Protein AF-A0A9P6BYN1-F1 (afdb_monomer)

Solvent-accessible surface area (backbone atoms only — not comparable to full-atom values): 27966 Å² total; per-residue (Å²): 140,81,70,65,69,70,54,56,68,76,68,52,56,68,68,61,50,52,56,56,48,48,75,45,57,69,65,55,43,55,52,52,26,70,73,40,72,68,42,27,32,69,76,75,40,66,88,85,63,90,46,88,46,77,67,39,49,49,55,48,52,52,52,49,49,51,32,40,49,44,46,68,68,40,79,55,62,64,61,86,62,10,19,36,76,86,47,42,52,72,54,74,80,66,77,85,70,87,82,69,100,66,88,86,68,79,75,61,36,59,60,54,47,50,54,51,46,50,32,53,52,27,53,76,37,60,83,71,40,70,31,64,67,54,48,40,54,34,46,54,49,54,42,55,41,59,50,40,32,46,56,40,72,84,85,73,65,97,76,78,63,69,42,37,28,46,58,43,50,61,68,63,44,68,61,40,82,61,60,53,44,75,29,39,64,65,68,88,67,86,67,83,84,74,75,96,81,72,83,82,58,51,29,26,56,31,54,91,73,49,54,70,68,49,49,33,47,51,22,42,48,39,37,36,61,38,74,56,79,72,53,74,36,73,64,47,47,39,52,22,45,50,60,64,60,38,60,88,70,47,38,82,51,18,65,60,43,57,29,34,84,70,52,38,39,79,26,28,53,50,44,31,29,48,52,49,51,54,48,46,72,74,43,42,70,61,52,53,56,50,77,69,77,48,97,79,66,74,87,68,83,61,87,48,94,68,11,43,83,69,64,63,36,72,61,81,77,74,92,56,98,82,66,94,64,75,85,57,62,78,70,66,66,83,81,75,91,79,80,83,89,90,74,79,62,82,75,59,62,76,82,62,68,55,44,83,35,55,39,40,36,47,46,63,51,69,67,58,49,51,55,42,65,46,52,58,76,93,72,69,48,61,59,61,63,60,69,71,41,92,79,60,60,72,50,73,50,77,44,50,28,46,28,41,71,76,47,75,41,87,31,91,93,40,82,58,52,46,32,33,28,35,40,28,43,36,47,83,96,48,86,45,48,33,44,35,39,37,35,68,30,84,77,74,42,86,40,79,48,71,52,41,63,82,60,59,73,89,43,102,72,66,70,66,54,69,54,80,111

Foldseek 3Di:
DPPPVVVVLVPDDLVVNLVVLLPDQLLVLVVQLVPDVVSVCSQVNDPPDPDPDPVNVVVVVVNQVSLQSSVVPDLAADLQQWDFLLLARSQPPPDPPPDDPDPSGNDPSVVLSVLVSLLLVCLVPVLSQQELVNLLSSLVSLCCRLRTFHFADDDPDPDDRFGSSLVVSLVSNQCVLVVPQCFAFNDPDPPPDDDPDDPGHTSYDHNVPHDQSSVLSSLQQDLQQADHPVLLDPVVLLVLCLLLLQLVPQDVQCPGDQADGNVQHGNSNNVSSQSSNQVCVVCVVVSCVVVVDDPPDDDDRDDDPRYSRNSRHHDDPDPDDPDPDDSRDPPFFDPPPDDDDDDDTVCLPSVVQAAKWKWKWKDWDPVLSVQQNPDDPPPRDGDSCSSVDPPTDMDIDIWIWGKDFDDWADDPLDGSFTKTWIKIATDPPDGKIKTWIWGARNVGDIDTDIDIPVQPPPDPSSSIDIDID

pLDDT: mean 79.31, std 18.62, range [25.08, 98.25]

Structure (mmCIF, N/CA/C/O backbone):
data_AF-A0A9P6BYN1-F1
#
_entry.id   AF-A0A9P6BYN1-F1
#
loop_
_atom_site.group_PDB
_atom_site.id
_atom_site.type_symbol
_atom_site.label_atom_id
_atom_site.label_alt_id
_atom_site.label_comp_id
_atom_site.label_asym_id
_atom_site.label_entity_id
_atom_site.label_seq_id
_atom_site.pdbx_PDB_ins_code
_atom_site.Cartn_x
_atom_site.Cartn_y
_atom_site.Cartn_z
_atom_site.occupancy
_atom_site.B_iso_or_equiv
_atom_site.auth_seq_id
_atom_site.auth_comp_id
_atom_site.auth_asym_id
_atom_site.auth_atom_id
_atom_site.pdbx_PDB_model_num
ATOM 1 N N . MET A 1 1 ? 37.991 -25.776 -23.933 1.00 40.19 1 MET A N 1
ATOM 2 C CA . MET A 1 1 ? 36.847 -25.645 -24.869 1.00 40.19 1 MET A CA 1
ATOM 3 C C .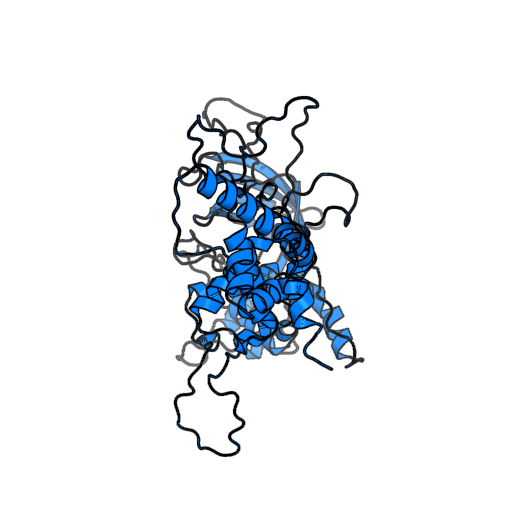 MET A 1 1 ? 35.819 -24.587 -24.420 1.00 40.19 1 MET A C 1
ATOM 5 O O . MET A 1 1 ? 34.666 -24.686 -24.797 1.00 40.19 1 MET A O 1
ATOM 9 N N . GLY A 1 2 ? 36.210 -23.537 -23.678 1.00 43.00 2 GLY A N 1
ATOM 10 C CA . GLY A 1 2 ? 35.278 -22.494 -23.200 1.00 43.00 2 GLY A CA 1
ATOM 11 C C . GLY A 1 2 ? 35.333 -21.161 -23.958 1.00 43.00 2 GLY A C 1
ATOM 12 O O . GLY A 1 2 ? 34.661 -20.220 -23.566 1.00 43.00 2 GLY A O 1
ATOM 13 N N . SER A 1 3 ? 36.140 -21.053 -25.021 1.00 44.41 3 SER A N 1
ATOM 14 C CA . SER A 1 3 ? 36.451 -19.753 -25.641 1.00 44.41 3 SER A CA 1
ATOM 15 C C . SER A 1 3 ? 35.763 -19.496 -26.989 1.00 44.41 3 SER A C 1
ATOM 17 O O . SER A 1 3 ? 35.821 -18.376 -27.480 1.00 44.41 3 SER A O 1
ATOM 19 N N . ILE A 1 4 ? 35.105 -20.499 -27.586 1.00 45.22 4 ILE A N 1
ATOM 20 C CA . ILE A 1 4 ? 34.446 -20.369 -28.902 1.00 45.22 4 ILE A CA 1
ATOM 21 C C . ILE A 1 4 ? 33.002 -19.843 -28.768 1.00 45.22 4 ILE A C 1
ATOM 23 O O . ILE A 1 4 ? 32.540 -19.114 -29.640 1.00 45.22 4 ILE A O 1
ATOM 27 N N . ALA A 1 5 ? 32.308 -20.113 -27.654 1.00 51.03 5 ALA A N 1
ATOM 28 C CA . ALA A 1 5 ? 30.920 -19.670 -27.463 1.00 51.03 5 ALA A CA 1
ATOM 29 C C . ALA A 1 5 ? 30.783 -18.147 -27.246 1.00 51.03 5 ALA A C 1
ATOM 31 O O . ALA A 1 5 ? 29.832 -17.541 -27.730 1.00 51.03 5 ALA A O 1
ATOM 32 N N . VAL A 1 6 ? 31.760 -17.504 -26.591 1.00 50.88 6 VAL A N 1
ATOM 33 C CA . VAL A 1 6 ? 31.733 -16.052 -26.302 1.00 50.88 6 VAL A CA 1
ATOM 34 C C . VAL A 1 6 ? 31.925 -15.202 -27.569 1.00 50.88 6 VAL A C 1
ATOM 36 O O . VAL A 1 6 ? 31.452 -14.069 -27.636 1.00 50.88 6 VAL A O 1
ATOM 39 N N . ILE A 1 7 ? 32.561 -15.756 -28.608 1.00 55.16 7 ILE A N 1
ATOM 40 C CA . ILE A 1 7 ? 32.773 -15.064 -29.889 1.00 55.16 7 ILE A CA 1
ATOM 41 C C . ILE A 1 7 ? 31.479 -15.049 -30.724 1.00 55.16 7 ILE A C 1
ATOM 43 O O . ILE A 1 7 ? 31.227 -14.078 -31.427 1.00 55.16 7 ILE A O 1
ATOM 47 N N . GLY A 1 8 ? 30.617 -16.067 -30.600 1.00 68.31 8 GLY A N 1
ATOM 48 C CA . GLY A 1 8 ? 29.416 -16.209 -31.432 1.00 68.31 8 GLY A CA 1
ATOM 49 C C . GLY A 1 8 ? 28.374 -15.103 -31.230 1.00 68.31 8 GLY A C 1
ATOM 50 O O . GLY A 1 8 ? 27.922 -14.507 -32.203 1.00 68.31 8 GLY A O 1
ATOM 51 N N . MET A 1 9 ? 28.033 -14.780 -29.977 1.00 75.56 9 MET A N 1
ATOM 52 C CA . MET A 1 9 ? 26.987 -13.787 -29.681 1.00 75.56 9 MET A CA 1
ATOM 53 C C . MET A 1 9 ? 27.416 -12.359 -30.043 1.00 75.56 9 MET A C 1
ATOM 55 O O . MET A 1 9 ? 26.625 -11.586 -30.570 1.00 75.56 9 MET A O 1
ATOM 59 N N . MET A 1 10 ? 28.692 -12.018 -29.836 1.00 79.31 10 MET A N 1
ATOM 60 C CA . MET A 1 10 ? 29.235 -10.695 -30.174 1.00 79.31 10 MET A CA 1
ATOM 61 C C . MET A 1 10 ? 29.383 -10.479 -31.690 1.00 79.31 10 MET A C 1
ATOM 63 O O . MET A 1 10 ? 29.648 -9.362 -32.127 1.00 79.31 10 MET A O 1
ATOM 67 N N . CYS A 1 11 ? 29.234 -11.517 -32.513 1.00 86.62 11 CYS A N 1
ATOM 68 C CA . CYS A 1 11 ? 29.254 -11.401 -33.971 1.00 86.62 11 CYS A CA 1
ATOM 69 C C . CYS A 1 11 ? 27.861 -11.202 -34.583 1.00 86.62 11 CYS A C 1
ATOM 71 O O . CYS A 1 11 ? 27.773 -10.970 -35.787 1.00 86.62 11 CYS A O 1
ATOM 73 N N . LEU A 1 12 ? 26.790 -11.272 -33.785 1.00 89.62 12 LEU A N 1
ATOM 74 C CA . LEU A 1 12 ? 25.437 -11.032 -34.273 1.00 89.62 12 LEU A CA 1
ATOM 75 C C . LEU A 1 12 ? 25.226 -9.541 -34.620 1.00 89.62 12 LEU A C 1
ATOM 77 O O . LEU A 1 12 ? 25.798 -8.666 -33.952 1.00 89.62 12 LEU A O 1
ATOM 81 N N . PRO A 1 13 ? 24.409 -9.243 -35.650 1.00 90.19 13 PRO A N 1
ATOM 82 C CA . PRO A 1 13 ? 23.810 -7.926 -35.859 1.00 90.19 13 PRO A CA 1
ATOM 83 C C . PRO A 1 13 ? 23.117 -7.411 -34.593 1.00 90.19 13 PRO A C 1
ATOM 85 O O . PRO A 1 13 ? 22.659 -8.203 -33.764 1.00 90.19 13 PRO A O 1
ATOM 88 N N . GLN A 1 14 ? 23.063 -6.088 -34.431 1.00 87.06 14 GLN A N 1
ATOM 89 C CA . GLN A 1 14 ? 22.497 -5.457 -33.236 1.00 87.06 14 GLN A CA 1
ATOM 90 C C . GLN A 1 14 ? 21.031 -5.839 -33.032 1.00 87.06 14 GLN A C 1
ATOM 92 O O . GLN A 1 14 ? 20.644 -6.194 -31.924 1.00 87.06 14 GLN A O 1
ATOM 97 N N . GLU A 1 15 ? 20.275 -5.877 -34.118 1.00 87.25 15 GLU A N 1
ATOM 98 C CA . GLU A 1 15 ? 18.848 -6.170 -34.156 1.00 87.25 15 GLU A CA 1
ATOM 99 C C . GLU A 1 15 ? 18.559 -7.575 -33.606 1.00 87.25 15 GLU A C 1
ATOM 101 O O . GLU A 1 15 ? 17.652 -7.758 -32.801 1.00 87.25 15 GLU A O 1
ATOM 106 N N . LEU A 1 16 ? 19.390 -8.566 -33.961 1.00 89.81 16 LEU A N 1
ATOM 107 C CA . LEU A 1 16 ? 19.252 -9.931 -33.443 1.00 89.81 16 LEU A CA 1
ATOM 108 C C . LEU A 1 16 ? 19.628 -10.029 -31.961 1.00 89.81 16 LEU A C 1
ATOM 110 O O . LEU A 1 16 ? 19.056 -10.838 -31.237 1.00 89.81 16 LEU A O 1
ATOM 114 N N . MET A 1 17 ? 20.590 -9.229 -31.490 1.00 89.75 17 MET A N 1
ATOM 115 C CA . MET A 1 17 ? 20.903 -9.185 -30.059 1.00 89.75 17 MET A CA 1
ATOM 116 C C . MET A 1 17 ? 19.764 -8.545 -29.268 1.00 89.75 17 MET A C 1
ATOM 118 O O . MET A 1 17 ? 19.413 -9.063 -28.214 1.00 89.75 17 MET A O 1
ATOM 122 N N . GLU A 1 18 ? 19.176 -7.458 -29.768 1.00 89.38 18 GLU A N 1
ATOM 123 C CA . GLU A 1 18 ? 18.008 -6.821 -29.155 1.00 89.38 18 GLU A CA 1
ATOM 124 C C . GLU A 1 18 ? 16.819 -7.785 -29.103 1.00 89.38 18 GLU A C 1
ATOM 126 O O . GLU A 1 18 ? 16.218 -7.940 -28.043 1.00 89.38 18 GLU A O 1
ATOM 131 N N . GLU A 1 19 ? 16.543 -8.510 -30.192 1.00 90.31 19 GLU A N 1
ATOM 132 C CA . GLU A 1 19 ? 15.493 -9.534 -30.241 1.00 90.31 19 GLU A CA 1
ATOM 133 C C . GLU A 1 19 ? 15.709 -10.651 -29.215 1.00 90.31 19 GLU A C 1
ATOM 135 O O . GLU A 1 19 ? 14.787 -11.001 -28.482 1.00 90.31 19 GLU A O 1
ATOM 140 N N . ILE A 1 20 ? 16.940 -11.154 -29.083 1.00 92.25 20 ILE A N 1
ATOM 141 C CA . ILE A 1 20 ? 17.280 -12.146 -28.055 1.00 92.25 20 ILE A CA 1
ATOM 142 C C . ILE A 1 20 ? 17.090 -11.564 -26.648 1.00 92.25 20 ILE A C 1
ATOM 144 O O . ILE A 1 20 ? 16.533 -12.232 -25.780 1.00 92.25 20 ILE A O 1
ATOM 148 N N . LEU A 1 21 ? 17.539 -10.329 -26.406 1.00 92.50 21 LEU A N 1
ATOM 149 C CA . LEU A 1 21 ? 17.429 -9.681 -25.097 1.00 92.50 21 LEU A CA 1
ATOM 150 C C . LEU A 1 21 ? 15.974 -9.389 -24.706 1.00 92.50 21 LEU A C 1
ATOM 152 O O . LEU A 1 21 ? 15.666 -9.443 -23.519 1.00 92.50 21 LEU A O 1
ATOM 156 N N . MET A 1 22 ? 15.078 -9.135 -25.665 1.00 91.69 22 MET A N 1
ATOM 157 C CA . MET A 1 22 ? 13.640 -8.964 -25.406 1.00 91.69 22 MET A CA 1
ATOM 158 C C . MET A 1 22 ? 12.958 -10.246 -24.904 1.00 91.69 22 MET A C 1
ATOM 160 O O . MET A 1 22 ? 11.908 -10.166 -24.272 1.00 91.69 22 MET A O 1
ATOM 164 N N . LEU A 1 23 ? 13.548 -11.419 -25.156 1.00 91.81 23 LEU A N 1
ATOM 165 C CA . LEU A 1 23 ? 13.061 -12.707 -24.649 1.00 91.81 23 LEU A CA 1
ATOM 166 C C . LEU A 1 23 ? 13.613 -13.049 -23.256 1.00 91.81 23 LEU A C 1
ATOM 168 O O . LEU A 1 23 ? 13.197 -14.043 -22.658 1.00 91.81 23 LEU A O 1
ATOM 172 N N . CYS A 1 24 ? 14.565 -12.264 -22.750 1.00 93.19 24 CYS A N 1
ATOM 173 C CA . CYS A 1 24 ? 15.195 -12.480 -21.454 1.00 93.19 24 CYS A CA 1
ATOM 174 C C . CYS A 1 24 ? 14.453 -11.745 -20.334 1.00 93.19 24 CYS A C 1
ATOM 176 O O . CYS A 1 24 ? 13.817 -10.711 -20.537 1.00 93.19 24 CYS A O 1
ATOM 178 N N . ASP A 1 25 ? 14.612 -12.243 -19.108 1.00 92.94 25 ASP A N 1
ATOM 179 C CA . ASP A 1 25 ? 14.158 -11.517 -17.932 1.00 92.94 25 ASP A CA 1
ATOM 180 C C . ASP A 1 25 ? 14.967 -10.204 -17.760 1.00 92.94 25 ASP A C 1
ATOM 182 O O . ASP A 1 25 ? 16.192 -10.206 -17.935 1.00 92.94 25 ASP A O 1
ATOM 186 N N . PRO A 1 26 ? 14.337 -9.074 -17.389 1.00 93.88 26 PRO A N 1
ATOM 187 C CA . PRO A 1 26 ? 15.016 -7.787 -17.261 1.00 93.88 26 PRO A CA 1
ATOM 188 C C . PRO A 1 26 ? 16.185 -7.757 -16.256 1.00 93.88 26 PRO A C 1
ATOM 190 O O . PRO A 1 26 ? 17.124 -6.977 -16.437 1.00 93.88 26 PRO A O 1
ATOM 193 N N . VAL A 1 27 ? 16.177 -8.603 -15.216 1.00 91.25 27 VAL A N 1
ATOM 194 C CA . VAL A 1 27 ? 17.329 -8.782 -14.309 1.00 91.25 27 VAL A CA 1
ATOM 195 C C . VAL A 1 27 ? 18.517 -9.368 -15.070 1.00 91.25 27 VAL A C 1
ATOM 197 O O . VAL A 1 27 ? 19.652 -8.922 -14.884 1.00 91.25 27 VAL A O 1
ATOM 200 N N . ASP A 1 28 ? 18.277 -10.336 -15.951 1.00 93.12 28 ASP A N 1
ATOM 201 C CA . ASP A 1 28 ? 19.331 -10.946 -16.758 1.00 93.12 28 ASP A CA 1
ATOM 202 C C . ASP A 1 28 ? 19.811 -10.000 -17.860 1.00 93.12 28 ASP A C 1
ATOM 204 O O . ASP A 1 28 ? 21.019 -9.896 -18.079 1.00 93.12 28 ASP A O 1
ATOM 208 N N . VAL A 1 29 ? 18.916 -9.212 -18.466 1.00 93.25 29 VAL A N 1
ATOM 209 C CA . VAL A 1 29 ? 19.298 -8.118 -19.377 1.00 93.25 29 VAL A CA 1
ATOM 210 C C . VAL A 1 29 ? 20.238 -7.132 -18.674 1.00 93.25 29 VAL A C 1
ATOM 212 O O . VAL A 1 29 ? 21.285 -6.774 -19.220 1.00 93.25 29 VAL A O 1
ATOM 215 N N . ALA A 1 30 ? 19.928 -6.741 -17.432 1.00 89.88 30 ALA A N 1
ATOM 216 C CA . ALA A 1 30 ? 20.792 -5.865 -16.647 1.00 89.88 30 ALA A CA 1
ATOM 217 C C . ALA A 1 30 ? 22.166 -6.501 -16.360 1.00 89.88 30 ALA A C 1
ATOM 219 O O . ALA A 1 30 ? 23.185 -5.817 -16.457 1.00 89.88 30 ALA A O 1
ATOM 220 N N . ARG A 1 31 ? 22.223 -7.807 -16.063 1.00 90.12 31 ARG A N 1
ATOM 221 C CA . ARG A 1 31 ? 23.487 -8.544 -15.865 1.00 90.12 31 ARG A CA 1
ATOM 222 C C . ARG A 1 31 ? 24.316 -8.618 -17.146 1.00 90.12 31 ARG A C 1
ATOM 224 O O . ARG A 1 31 ? 25.514 -8.345 -17.102 1.00 90.12 31 ARG A O 1
ATOM 231 N N . VAL A 1 32 ? 23.693 -8.927 -18.284 1.00 91.50 32 VAL A N 1
ATOM 232 C CA . VAL A 1 32 ? 24.363 -8.998 -19.595 1.00 91.50 32 VAL A CA 1
ATOM 233 C C . VAL A 1 32 ? 24.933 -7.638 -19.994 1.00 91.50 32 VAL A C 1
ATOM 235 O O . VAL A 1 32 ? 26.068 -7.559 -20.472 1.00 91.50 32 VAL A O 1
ATOM 238 N N . ALA A 1 33 ? 24.201 -6.554 -19.731 1.00 90.81 33 ALA A N 1
ATOM 239 C CA . ALA A 1 33 ? 24.677 -5.197 -19.985 1.00 90.81 33 ALA A CA 1
ATOM 240 C C . ALA A 1 33 ? 25.961 -4.858 -19.202 1.00 90.81 33 ALA A C 1
ATOM 242 O O . ALA A 1 33 ? 26.769 -4.057 -19.668 1.00 90.81 33 ALA A O 1
ATOM 243 N N . MET A 1 34 ? 26.196 -5.497 -18.052 1.00 89.88 34 MET A N 1
ATOM 244 C CA . MET A 1 34 ? 27.410 -5.313 -17.249 1.00 89.88 34 MET A CA 1
ATOM 245 C C . MET A 1 34 ? 28.605 -6.152 -17.733 1.00 89.88 34 MET A C 1
ATOM 247 O O . MET A 1 34 ? 29.725 -5.928 -17.276 1.00 89.88 34 MET A O 1
ATOM 251 N N . CYS A 1 35 ? 28.417 -7.096 -18.662 1.00 91.50 35 CYS A N 1
ATOM 252 C CA . CYS A 1 35 ? 29.496 -7.976 -19.119 1.00 91.50 35 CYS A CA 1
ATOM 253 C C . CYS A 1 35 ? 30.529 -7.268 -20.010 1.00 91.50 35 CYS A C 1
ATOM 255 O O . CYS A 1 35 ? 31.714 -7.599 -19.961 1.00 91.50 35 CYS A O 1
ATOM 257 N N . CYS A 1 36 ? 30.109 -6.324 -20.859 1.00 90.19 36 CYS A N 1
ATOM 258 C CA . CYS A 1 36 ? 31.025 -5.559 -21.708 1.00 90.19 36 CYS A CA 1
ATOM 259 C C . CYS A 1 36 ? 30.420 -4.224 -22.167 1.00 90.19 36 CYS A C 1
ATOM 261 O O . CYS A 1 36 ? 29.204 -4.049 -22.201 1.00 90.19 36 CYS A O 1
ATOM 263 N N . ARG A 1 37 ? 31.279 -3.293 -22.611 1.00 88.69 37 ARG A N 1
ATOM 264 C CA . ARG A 1 37 ? 30.853 -1.966 -23.099 1.00 88.69 37 ARG A CA 1
ATOM 265 C C . ARG A 1 37 ? 29.885 -2.030 -24.283 1.00 88.69 37 ARG A C 1
ATOM 267 O O . ARG A 1 37 ? 29.019 -1.175 -24.385 1.00 88.69 37 ARG A O 1
ATOM 274 N N . ARG A 1 38 ? 30.016 -3.031 -25.164 1.00 88.75 38 ARG A N 1
ATOM 275 C CA . ARG A 1 38 ? 29.111 -3.197 -26.312 1.00 88.75 38 ARG A CA 1
ATOM 276 C C . ARG A 1 38 ? 27.694 -3.549 -25.860 1.00 88.75 38 ARG A C 1
ATOM 278 O O . ARG A 1 38 ? 26.760 -2.912 -26.317 1.00 88.75 38 ARG A O 1
ATOM 285 N N . MET A 1 39 ? 27.542 -4.508 -24.944 1.00 89.12 39 MET A N 1
ATOM 286 C CA . MET A 1 39 ? 26.231 -4.885 -24.395 1.00 89.12 39 MET A CA 1
ATOM 287 C C . MET A 1 39 ? 25.612 -3.742 -23.595 1.00 89.12 39 MET A C 1
ATOM 289 O O . MET A 1 39 ? 24.426 -3.463 -23.741 1.00 89.12 39 MET A O 1
ATOM 293 N N . TYR A 1 40 ? 26.432 -3.023 -22.825 1.00 90.00 40 TYR A N 1
ATOM 294 C CA . TYR A 1 40 ? 25.998 -1.794 -22.171 1.00 90.00 40 TYR A CA 1
ATOM 295 C C . TYR A 1 40 ? 25.463 -0.770 -23.183 1.00 90.00 40 TYR A C 1
ATOM 297 O O . TYR A 1 40 ? 24.376 -0.234 -22.997 1.00 90.00 40 TYR A O 1
ATOM 305 N N . GLY A 1 41 ? 26.205 -0.537 -24.271 1.00 88.06 41 GLY A N 1
ATOM 306 C CA . GLY A 1 41 ? 25.825 0.392 -25.333 1.00 88.06 41 GLY A CA 1
ATOM 307 C C . GLY A 1 41 ? 24.556 -0.014 -26.085 1.00 88.06 41 GLY A C 1
ATOM 308 O O . GLY A 1 41 ? 23.800 0.861 -26.478 1.00 88.06 41 GLY A O 1
ATOM 309 N N . ILE A 1 42 ? 24.278 -1.311 -26.233 1.00 87.06 42 ILE A N 1
ATOM 310 C CA . ILE A 1 42 ? 23.025 -1.799 -26.834 1.00 87.06 42 ILE A CA 1
ATOM 311 C C . ILE A 1 42 ? 21.839 -1.524 -25.897 1.00 87.06 42 ILE A C 1
ATOM 313 O O . ILE A 1 42 ? 20.850 -0.928 -26.303 1.00 87.06 42 ILE A O 1
ATOM 317 N N . VAL A 1 43 ? 21.954 -1.895 -24.618 1.00 89.31 43 VAL A N 1
ATOM 318 C CA . VAL A 1 43 ? 20.837 -1.814 -23.656 1.00 89.31 43 VAL A CA 1
ATOM 319 C C . VAL A 1 43 ? 20.565 -0.377 -23.195 1.00 89.31 43 VAL A C 1
ATOM 321 O O . VAL A 1 43 ? 19.422 0.084 -23.149 1.00 89.31 43 VAL A O 1
ATOM 324 N N . TYR A 1 44 ? 21.615 0.354 -22.824 1.00 86.31 44 TYR A N 1
ATOM 325 C CA . TYR A 1 44 ? 21.504 1.691 -22.237 1.00 86.31 44 TYR A CA 1
ATOM 326 C C . TYR A 1 44 ? 21.818 2.812 -23.221 1.00 86.31 44 TYR A C 1
ATOM 328 O O . TYR A 1 44 ? 21.438 3.957 -22.959 1.00 86.31 44 TYR A O 1
ATOM 336 N N . GLY A 1 45 ? 22.452 2.489 -24.348 1.00 80.62 45 GLY A N 1
ATOM 337 C CA . GLY A 1 45 ? 23.029 3.458 -25.267 1.00 80.62 45 GLY A CA 1
ATOM 338 C C . GLY A 1 45 ? 24.392 3.973 -24.874 1.00 80.62 45 GLY A C 1
ATOM 339 O O . GLY A 1 45 ? 24.832 3.843 -23.732 1.00 80.62 45 GLY A O 1
ATOM 340 N N . ASP A 1 46 ? 25.022 4.655 -25.823 1.00 69.12 46 ASP A N 1
ATOM 341 C CA . ASP A 1 46 ? 26.173 5.487 -25.518 1.00 69.12 46 ASP A CA 1
ATOM 342 C C . ASP A 1 46 ? 25.706 6.783 -24.834 1.00 69.12 46 ASP A C 1
ATOM 344 O O . ASP A 1 46 ? 24.967 7.583 -25.410 1.00 69.12 46 ASP A O 1
ATOM 348 N N . ILE A 1 47 ? 26.117 6.973 -23.579 1.00 54.72 47 ILE A N 1
ATOM 349 C CA . ILE A 1 47 ? 25.806 8.156 -22.758 1.00 54.72 47 ILE A CA 1
ATOM 350 C C . ILE A 1 47 ? 26.478 9.418 -23.337 1.00 54.72 47 ILE A C 1
ATOM 352 O O . ILE A 1 47 ? 26.095 10.537 -23.005 1.00 54.72 47 ILE A O 1
ATOM 356 N N . LEU A 1 48 ? 27.472 9.255 -24.216 1.00 47.53 48 LEU A N 1
ATOM 357 C CA . LEU A 1 48 ? 28.333 10.341 -24.683 1.00 47.53 48 LEU A CA 1
ATOM 358 C C . LEU A 1 48 ? 27.872 11.032 -25.973 1.00 47.53 48 LEU A C 1
ATOM 360 O O . LEU A 1 48 ? 28.495 12.016 -26.368 1.00 47.53 48 LEU A O 1
ATOM 364 N N . GLN A 1 49 ? 26.795 10.581 -26.620 1.00 51.88 49 GLN A N 1
ATOM 365 C CA . GLN A 1 49 ? 26.270 11.233 -27.823 1.00 51.88 49 GLN A CA 1
ATOM 366 C C . GLN A 1 49 ? 24.834 11.707 -27.611 1.00 51.88 49 GLN A C 1
ATOM 368 O O . GLN A 1 49 ? 23.868 11.031 -27.957 1.00 51.88 49 GLN A O 1
ATOM 373 N N . VAL A 1 50 ? 24.702 12.923 -27.075 1.00 56.84 50 VAL A N 1
ATOM 374 C CA . VAL A 1 50 ? 23.487 13.728 -27.260 1.00 56.84 50 VAL A CA 1
ATOM 375 C C . VAL A 1 50 ? 23.529 14.253 -28.693 1.00 56.84 50 VAL A C 1
ATOM 377 O O . VAL A 1 50 ? 23.905 15.394 -28.946 1.00 56.84 50 VAL A O 1
ATOM 380 N N . ASP A 1 51 ? 23.246 13.372 -29.646 1.00 59.84 51 ASP A N 1
ATOM 381 C CA . ASP A 1 51 ? 23.057 13.772 -31.030 1.00 59.84 51 ASP A CA 1
ATOM 382 C C . ASP A 1 51 ? 21.590 14.181 -31.212 1.00 59.84 51 ASP A C 1
ATOM 384 O O . ASP A 1 51 ? 20.675 13.365 -31.087 1.00 59.84 51 ASP A O 1
ATOM 388 N N . THR A 1 52 ? 21.359 15.471 -31.447 1.00 68.31 52 THR A N 1
ATOM 389 C CA . THR A 1 52 ? 20.036 16.020 -31.773 1.00 68.31 52 THR A CA 1
ATOM 390 C C . THR A 1 52 ? 19.697 15.867 -33.255 1.00 68.31 52 THR A C 1
ATOM 392 O O . THR A 1 52 ? 18.669 16.364 -33.702 1.00 68.31 52 THR A O 1
ATOM 395 N N . SER A 1 53 ? 20.544 15.195 -34.040 1.00 78.12 53 SER A N 1
ATOM 396 C CA . SER A 1 53 ? 20.240 14.872 -35.429 1.00 78.12 53 SER A CA 1
ATOM 397 C C . SER A 1 53 ? 19.075 13.881 -35.554 1.00 78.12 53 SER A C 1
ATOM 399 O O . SER A 1 53 ? 18.764 13.117 -34.636 1.00 78.12 53 SER A O 1
ATOM 401 N N . ALA A 1 54 ? 18.495 13.807 -36.755 1.00 71.62 54 ALA A N 1
ATOM 402 C CA . ALA A 1 54 ? 17.486 12.806 -37.111 1.00 71.62 54 ALA A CA 1
ATOM 403 C C . ALA A 1 54 ? 17.964 11.351 -36.888 1.00 71.62 54 ALA A C 1
ATOM 405 O O . ALA A 1 54 ? 17.153 10.448 -36.674 1.00 71.62 54 ALA A O 1
ATOM 406 N N . ALA A 1 55 ? 19.280 11.101 -36.920 1.00 69.31 55 ALA A N 1
ATOM 407 C CA . ALA A 1 55 ? 19.844 9.792 -36.592 1.00 69.31 55 ALA A CA 1
ATOM 408 C C . ALA A 1 55 ? 19.794 9.516 -35.078 1.00 69.31 55 ALA A C 1
ATOM 410 O O . ALA A 1 55 ? 19.454 8.405 -34.666 1.00 69.31 55 ALA A O 1
ATOM 411 N N . GLY A 1 56 ? 20.056 10.530 -34.249 1.00 73.25 56 GLY A N 1
ATOM 412 C CA . GLY A 1 56 ? 19.916 10.444 -32.795 1.00 73.25 56 GLY A CA 1
ATOM 413 C C . GLY A 1 56 ? 18.462 10.303 -32.330 1.00 73.25 56 GLY A C 1
ATOM 414 O O . GLY A 1 56 ? 18.186 9.580 -31.373 1.00 73.25 56 GLY A O 1
ATOM 415 N N . GLU A 1 57 ? 17.508 10.926 -33.027 1.00 74.06 57 GLU A N 1
ATOM 416 C CA . GLU A 1 57 ? 16.067 10.719 -32.798 1.00 74.06 57 GLU A CA 1
ATOM 417 C C . GLU A 1 57 ? 15.624 9.290 -33.106 1.00 74.06 57 GLU A C 1
ATOM 419 O O . GLU A 1 57 ? 14.944 8.666 -32.287 1.00 74.06 57 GLU A O 1
ATOM 424 N N . ARG A 1 58 ? 16.071 8.731 -34.238 1.00 77.06 58 ARG A N 1
ATOM 425 C CA . ARG A 1 58 ? 15.802 7.329 -34.579 1.00 77.06 58 ARG A CA 1
ATOM 426 C C . ARG A 1 58 ? 16.329 6.379 -33.501 1.00 77.06 58 ARG A C 1
ATOM 428 O O . ARG A 1 58 ? 15.569 5.547 -33.014 1.00 77.06 58 ARG A O 1
ATOM 435 N N . GLY A 1 59 ? 17.579 6.557 -33.066 1.00 76.69 59 GLY A N 1
ATOM 436 C CA . GLY A 1 59 ? 18.171 5.723 -32.014 1.00 76.69 59 GLY A CA 1
ATOM 437 C C . GLY A 1 59 ? 17.463 5.851 -30.658 1.00 76.69 59 GLY A C 1
ATOM 438 O O . GLY A 1 59 ? 17.347 4.871 -29.920 1.00 76.69 59 GLY A O 1
ATOM 439 N N . ARG A 1 60 ? 16.931 7.038 -30.320 1.00 76.88 60 ARG A N 1
ATOM 440 C CA . ARG A 1 60 ? 16.070 7.219 -29.137 1.00 76.88 60 ARG A CA 1
ATOM 441 C C . ARG A 1 60 ? 14.760 6.442 -29.268 1.00 76.88 60 ARG A C 1
ATOM 443 O O . ARG A 1 60 ? 14.367 5.783 -28.306 1.00 76.88 60 ARG A O 1
ATOM 450 N N . ARG A 1 61 ? 14.111 6.476 -30.437 1.00 81.31 61 ARG A N 1
ATOM 451 C CA . ARG A 1 61 ? 12.858 5.745 -30.695 1.00 81.31 61 ARG A CA 1
ATOM 452 C C . ARG A 1 61 ? 13.046 4.230 -30.620 1.00 81.31 61 ARG A C 1
ATOM 454 O O . ARG A 1 61 ? 12.251 3.559 -29.972 1.00 81.31 61 ARG A O 1
ATOM 461 N N . GLU A 1 62 ? 14.111 3.704 -31.218 1.00 82.06 62 GLU A N 1
ATOM 462 C CA . GLU A 1 62 ? 14.455 2.275 -31.162 1.00 82.06 62 GLU A CA 1
ATOM 463 C C . GLU A 1 62 ? 14.720 1.823 -29.720 1.00 82.06 62 GLU A C 1
ATOM 465 O O . GLU A 1 62 ? 14.132 0.849 -29.251 1.00 82.06 62 GLU A O 1
ATOM 470 N N . ARG A 1 63 ? 15.502 2.593 -28.952 1.00 83.38 63 ARG A N 1
ATOM 471 C CA . ARG A 1 63 ? 15.750 2.290 -27.534 1.00 83.38 63 ARG A CA 1
ATOM 472 C C . ARG A 1 63 ? 14.475 2.335 -26.703 1.00 83.38 63 ARG A C 1
ATOM 474 O O . ARG A 1 63 ? 14.265 1.488 -25.838 1.00 83.38 63 ARG A O 1
ATOM 481 N N . ARG A 1 64 ? 13.616 3.320 -26.956 1.00 85.75 64 ARG A N 1
ATOM 482 C CA . ARG A 1 64 ? 12.306 3.409 -26.315 1.00 85.75 64 ARG A CA 1
ATOM 483 C C . ARG A 1 64 ? 11.464 2.168 -26.620 1.00 85.75 64 ARG A C 1
ATOM 485 O O . ARG A 1 64 ? 10.892 1.597 -25.696 1.00 85.75 64 ARG A O 1
ATOM 492 N N . ALA A 1 65 ? 11.426 1.735 -27.881 1.00 88.81 65 ALA A N 1
ATOM 493 C CA . ALA A 1 65 ? 10.719 0.530 -28.303 1.00 88.81 65 ALA A CA 1
ATOM 494 C C . ALA A 1 65 ? 11.275 -0.730 -27.620 1.00 88.81 65 ALA A C 1
ATOM 496 O O . ALA A 1 65 ? 10.488 -1.552 -27.161 1.00 88.81 65 ALA A O 1
ATOM 497 N N . PHE A 1 66 ? 12.599 -0.837 -27.464 1.00 91.44 66 PHE A N 1
ATOM 498 C CA . PHE A 1 66 ? 13.243 -1.927 -26.726 1.00 91.44 66 PHE A CA 1
ATOM 499 C C . PHE A 1 66 ? 12.777 -1.993 -25.262 1.00 91.44 66 PHE A C 1
ATOM 501 O O . PHE A 1 66 ? 12.296 -3.033 -24.817 1.00 91.44 66 PHE A O 1
ATOM 508 N N . TRP A 1 67 ? 12.855 -0.887 -24.510 1.00 92.88 67 TRP A N 1
ATOM 509 C CA . TRP A 1 67 ? 12.421 -0.872 -23.103 1.00 92.88 67 TRP A CA 1
ATOM 510 C C . TRP A 1 67 ? 10.916 -1.099 -22.951 1.00 92.88 67 TRP A C 1
ATOM 512 O O . TRP A 1 67 ? 10.494 -1.784 -22.021 1.00 92.88 67 TRP A O 1
ATOM 522 N N . LYS A 1 68 ? 10.112 -0.571 -23.880 1.00 93.56 68 LYS A N 1
ATOM 523 C CA . LYS A 1 68 ? 8.671 -0.830 -23.945 1.00 93.56 68 LYS A CA 1
ATOM 524 C C . LYS A 1 68 ? 8.380 -2.311 -24.163 1.00 93.56 68 LYS A C 1
ATOM 526 O O . LYS A 1 68 ? 7.598 -2.887 -23.416 1.00 93.56 68 LYS A O 1
ATOM 531 N N . ALA A 1 69 ? 9.022 -2.938 -25.146 1.00 93.62 69 ALA A N 1
ATOM 532 C CA . ALA A 1 69 ? 8.863 -4.363 -25.414 1.00 93.62 69 ALA A CA 1
ATOM 533 C C . ALA A 1 69 ? 9.298 -5.212 -24.211 1.00 93.62 69 ALA A C 1
ATOM 535 O O . ALA A 1 69 ? 8.576 -6.122 -23.811 1.00 93.62 69 ALA A O 1
ATOM 536 N N . LEU A 1 70 ? 10.421 -4.858 -23.577 1.00 94.62 70 LEU A N 1
ATOM 537 C CA . LEU A 1 70 ? 10.926 -5.541 -22.388 1.00 94.62 70 LEU A CA 1
ATOM 538 C C . LEU A 1 70 ? 9.959 -5.437 -21.195 1.00 94.62 70 LEU A C 1
ATOM 540 O O . LEU A 1 70 ? 9.769 -6.420 -20.479 1.00 94.62 70 LEU A O 1
ATOM 544 N N . TYR A 1 71 ? 9.326 -4.273 -20.996 1.00 95.25 71 TYR A N 1
ATOM 545 C CA . TYR A 1 71 ? 8.282 -4.088 -19.986 1.00 95.25 71 TYR A CA 1
ATOM 546 C C . TYR A 1 71 ? 7.039 -4.922 -20.305 1.00 95.25 71 TYR A C 1
ATOM 548 O O . TYR A 1 71 ? 6.562 -5.663 -19.454 1.00 95.25 71 TYR A O 1
ATOM 556 N N . LEU A 1 72 ? 6.514 -4.822 -21.530 1.00 94.38 72 LEU A N 1
ATOM 557 C CA . LEU A 1 72 ? 5.272 -5.492 -21.933 1.00 94.38 72 LEU A CA 1
ATOM 558 C C . LEU A 1 72 ? 5.407 -7.022 -21.999 1.00 94.38 72 LEU A C 1
ATOM 560 O O . LEU A 1 72 ? 4.401 -7.726 -21.950 1.00 94.38 72 LEU A O 1
ATOM 564 N N . ALA A 1 73 ? 6.636 -7.539 -22.081 1.00 93.50 73 ALA A N 1
ATOM 565 C CA . ALA A 1 73 ? 6.929 -8.961 -21.925 1.00 93.50 73 ALA A CA 1
ATOM 566 C C . ALA A 1 73 ? 6.794 -9.452 -20.468 1.00 93.50 73 ALA A C 1
ATOM 568 O O . ALA A 1 73 ? 6.710 -10.658 -20.237 1.00 93.50 73 ALA A O 1
ATOM 569 N N . GLN A 1 74 ? 6.775 -8.548 -19.480 1.00 93.19 74 GLN A N 1
ATOM 570 C CA . GLN A 1 74 ? 6.574 -8.905 -18.075 1.00 93.19 74 GLN A CA 1
ATOM 571 C C . GLN A 1 74 ? 5.098 -9.223 -17.789 1.00 93.19 74 GLN A C 1
ATOM 573 O O . GLN A 1 74 ? 4.206 -8.701 -18.461 1.00 93.19 74 GLN A O 1
ATOM 578 N N . PRO A 1 75 ? 4.800 -10.024 -16.749 1.00 93.50 75 PRO A N 1
ATOM 579 C CA . PRO A 1 75 ? 3.434 -10.267 -16.280 1.00 93.50 75 PRO A CA 1
ATOM 580 C C . PRO A 1 75 ? 2.872 -9.058 -15.503 1.00 93.50 75 PRO A C 1
ATOM 582 O O . PRO A 1 75 ? 2.355 -9.207 -14.402 1.00 93.50 75 PRO A O 1
ATOM 585 N N . LEU A 1 76 ? 3.007 -7.859 -16.067 1.00 94.88 76 LEU A N 1
ATOM 586 C CA . LEU A 1 76 ? 2.555 -6.588 -15.510 1.00 94.88 76 LEU A CA 1
ATOM 587 C C . LEU A 1 76 ? 1.468 -5.986 -16.404 1.00 94.88 76 LEU A C 1
ATOM 589 O O . LEU A 1 76 ? 1.310 -6.373 -17.569 1.00 94.88 76 LEU A O 1
ATOM 593 N N . ASP A 1 77 ? 0.708 -5.053 -15.846 1.00 94.75 77 ASP A N 1
ATOM 594 C CA . ASP A 1 77 ? -0.285 -4.283 -16.593 1.00 94.75 77 ASP A CA 1
ATOM 595 C C . ASP A 1 77 ? 0.368 -3.180 -17.433 1.00 94.75 77 ASP A C 1
ATOM 597 O O . ASP A 1 77 ? 1.390 -2.616 -17.048 1.00 94.75 77 ASP A O 1
ATOM 601 N N . ASP A 1 78 ? -0.231 -2.845 -18.579 1.00 93.88 78 ASP A N 1
ATOM 602 C CA . ASP A 1 78 ? 0.237 -1.743 -19.425 1.00 93.88 78 ASP A CA 1
ATOM 603 C C . ASP A 1 78 ? -0.078 -0.389 -18.752 1.00 93.88 78 ASP A C 1
ATOM 605 O O . ASP A 1 78 ? -1.255 -0.044 -18.617 1.00 93.88 78 ASP A O 1
ATOM 609 N N . PRO A 1 79 ? 0.932 0.425 -18.375 1.00 93.25 79 PRO A N 1
ATOM 610 C CA . PRO A 1 79 ? 0.722 1.687 -17.668 1.00 93.25 79 PRO A CA 1
ATOM 611 C C . PRO A 1 79 ? -0.180 2.677 -18.406 1.00 93.25 79 PRO A C 1
ATOM 613 O O . PRO A 1 79 ? -0.754 3.556 -17.771 1.00 93.25 79 PRO A O 1
ATOM 616 N N . ARG A 1 80 ? -0.307 2.549 -19.733 1.00 90.94 80 ARG A N 1
ATOM 617 C CA . ARG A 1 80 ? -1.117 3.444 -20.572 1.00 90.94 80 ARG A CA 1
ATOM 618 C C . ARG A 1 80 ? -2.617 3.258 -20.389 1.00 90.94 80 ARG A C 1
ATOM 620 O O . ARG A 1 80 ? -3.371 4.165 -20.716 1.00 90.94 80 ARG A O 1
ATOM 627 N N . VAL A 1 81 ? -3.043 2.099 -19.890 1.00 90.31 81 VAL A N 1
ATOM 628 C CA . VAL A 1 81 ? -4.457 1.810 -19.602 1.00 90.31 81 VAL A CA 1
ATOM 629 C C . VAL A 1 81 ? -4.755 1.800 -18.102 1.00 90.31 81 VAL A C 1
ATOM 631 O O . VAL A 1 81 ? -5.893 1.548 -17.712 1.00 90.31 81 VAL A O 1
ATOM 634 N N . CYS A 1 82 ? -3.742 2.039 -17.266 1.00 92.06 82 CYS A N 1
ATOM 635 C CA . CYS A 1 82 ? -3.893 2.087 -15.821 1.00 92.06 82 CYS A CA 1
ATOM 636 C C . CYS A 1 82 ? -4.515 3.409 -15.371 1.00 92.06 82 CYS A C 1
ATOM 638 O O . CYS A 1 82 ? -4.116 4.491 -15.814 1.00 92.06 82 CYS A O 1
ATOM 640 N N . VAL A 1 83 ? -5.420 3.295 -14.407 1.00 91.19 83 VAL A N 1
ATOM 641 C CA . VAL A 1 83 ? -6.033 4.410 -13.691 1.00 91.19 83 VAL A CA 1
ATOM 642 C C . VAL A 1 83 ? -5.769 4.261 -12.197 1.00 91.19 83 VAL A C 1
ATOM 644 O O . VAL A 1 83 ? -5.501 3.154 -11.725 1.00 91.19 83 VAL A O 1
ATOM 647 N N . ASN A 1 84 ? -5.810 5.364 -11.457 1.00 89.25 84 ASN A N 1
ATOM 648 C CA . ASN A 1 84 ? -5.839 5.303 -9.995 1.00 89.25 84 ASN A CA 1
ATOM 649 C C . ASN A 1 84 ? -7.251 4.948 -9.493 1.00 89.25 84 ASN A C 1
ATOM 651 O O . ASN A 1 84 ? -8.199 4.830 -10.277 1.00 89.25 84 ASN A O 1
ATOM 655 N N . TRP A 1 85 ? -7.424 4.844 -8.170 1.00 82.62 85 TRP A N 1
ATOM 656 C CA . TRP A 1 85 ? -8.740 4.551 -7.590 1.00 82.62 85 TRP A CA 1
ATOM 657 C C . TRP A 1 85 ? -9.806 5.614 -7.894 1.00 82.62 85 TRP A C 1
ATOM 659 O O . TRP A 1 85 ? -11.001 5.341 -7.833 1.00 82.62 85 TRP A O 1
ATOM 669 N N . LEU A 1 86 ? -9.357 6.817 -8.242 1.00 84.12 86 LEU A N 1
ATOM 670 C CA . LEU A 1 86 ? -10.169 7.965 -8.604 1.00 84.12 86 LEU A CA 1
ATOM 671 C C . LEU A 1 86 ? -10.558 8.008 -10.091 1.00 84.12 86 LEU A C 1
ATOM 673 O O . LEU A 1 86 ? -11.311 8.908 -10.474 1.00 84.12 86 LEU A O 1
ATOM 677 N N . GLY A 1 87 ? -10.066 7.070 -10.906 1.00 85.12 87 GLY A N 1
ATOM 678 C CA . GLY A 1 87 ? -10.299 7.002 -12.349 1.00 85.12 87 GLY A CA 1
ATOM 679 C C . GLY A 1 87 ? -9.377 7.888 -13.193 1.00 85.12 87 GLY A C 1
ATOM 680 O O . GLY A 1 87 ? -9.504 7.891 -14.415 1.00 85.12 87 GLY A O 1
ATOM 681 N N . ASP A 1 88 ? -8.436 8.613 -12.585 1.00 86.56 88 ASP A N 1
ATOM 682 C CA . ASP A 1 88 ? -7.493 9.448 -13.328 1.00 86.56 88 ASP A CA 1
ATOM 683 C C . ASP A 1 88 ? -6.491 8.556 -14.073 1.00 86.56 88 ASP A C 1
ATOM 685 O O . ASP A 1 88 ? -6.001 7.567 -13.523 1.00 86.56 88 ASP A O 1
ATOM 689 N N . SER A 1 89 ? -6.150 8.911 -15.314 1.00 88.88 89 SER A N 1
ATOM 690 C CA . SER A 1 89 ? -5.158 8.169 -16.098 1.00 88.88 89 SER A CA 1
ATOM 691 C C . SER A 1 89 ? -3.738 8.428 -15.597 1.00 88.88 89 SER A C 1
ATOM 693 O O . SER A 1 89 ? -3.350 9.550 -15.265 1.00 88.88 89 SER A O 1
ATOM 695 N N . ARG A 1 90 ? -2.911 7.379 -15.593 1.00 88.06 90 ARG A N 1
ATOM 696 C CA . ARG A 1 90 ? -1.496 7.477 -15.204 1.00 88.06 90 ARG A CA 1
ATOM 697 C C . ARG A 1 90 ? -0.668 8.363 -16.142 1.00 88.06 90 ARG A C 1
ATOM 699 O O . ARG A 1 90 ? 0.385 8.865 -15.755 1.00 88.06 90 ARG A O 1
ATOM 706 N N . VAL A 1 91 ? -1.117 8.519 -17.386 1.00 83.94 91 VAL A N 1
ATOM 707 C CA . VAL A 1 91 ? -0.352 9.101 -18.506 1.00 83.94 91 VAL A CA 1
ATOM 708 C C . VAL A 1 91 ? -0.801 10.536 -18.830 1.00 83.94 91 VAL A C 1
ATOM 710 O O . VAL A 1 91 ? -0.043 11.293 -19.438 1.00 83.94 91 VAL A O 1
ATOM 713 N N . SER A 1 92 ? -1.981 10.960 -18.361 1.00 63.06 92 SER A N 1
ATOM 714 C CA . SER A 1 92 ? -2.637 12.234 -18.714 1.00 63.06 92 SER A CA 1
ATOM 715 C C . SER A 1 92 ? -2.028 13.500 -18.085 1.00 63.06 92 SER A C 1
ATOM 717 O O . SER A 1 92 ? -2.540 14.596 -18.294 1.00 63.06 92 SER A O 1
ATOM 719 N N . GLY A 1 93 ? -0.924 13.392 -17.336 1.00 54.53 93 GLY A N 1
ATOM 720 C CA . GLY A 1 93 ? -0.201 14.539 -16.760 1.00 54.53 93 GLY A CA 1
ATOM 721 C C . GLY A 1 93 ? 0.802 15.224 -17.703 1.00 54.53 93 GLY A C 1
ATOM 722 O O . GLY A 1 93 ? 1.366 16.259 -17.347 1.00 54.53 93 GLY A O 1
ATOM 723 N N . ALA A 1 94 ? 1.053 14.665 -18.891 1.00 47.16 94 ALA A N 1
ATOM 724 C CA . ALA A 1 94 ? 1.949 15.257 -19.882 1.00 47.16 94 ALA A CA 1
ATOM 725 C C . ALA A 1 94 ? 1.170 16.241 -20.770 1.00 47.16 94 ALA A C 1
ATOM 727 O O . ALA A 1 94 ? 0.394 15.837 -21.626 1.00 47.16 94 ALA A O 1
ATOM 728 N N . SER A 1 95 ? 1.369 17.536 -20.508 1.00 41.31 95 SER A N 1
ATOM 729 C CA . SER A 1 95 ? 0.853 18.695 -21.247 1.00 41.31 95 SER A CA 1
ATOM 730 C C . SER A 1 95 ? 0.543 18.408 -22.722 1.00 41.31 95 SER A C 1
ATOM 732 O O . SER A 1 95 ? 1.458 18.215 -23.521 1.00 41.31 95 SER A O 1
ATOM 734 N N . THR A 1 96 ? -0.735 18.482 -23.095 1.00 38.69 96 THR A N 1
ATOM 735 C CA . THR A 1 96 ? -1.200 18.609 -24.481 1.00 38.69 96 THR A CA 1
ATOM 736 C C . THR A 1 96 ? -0.754 19.966 -25.030 1.00 38.69 96 THR A C 1
ATOM 738 O O . THR A 1 96 ? -1.521 20.927 -25.077 1.00 38.69 96 THR A O 1
ATOM 741 N N . VAL A 1 97 ? 0.523 20.090 -25.389 1.00 41.91 97 VAL A N 1
ATOM 742 C CA . VAL A 1 97 ? 0.920 21.090 -26.378 1.00 41.91 97 VAL A CA 1
ATOM 743 C C . VAL A 1 97 ? 0.515 20.491 -27.715 1.00 41.91 97 VAL A C 1
ATOM 745 O O . VAL A 1 97 ? 1.148 19.566 -28.212 1.00 41.91 97 VAL A O 1
ATOM 748 N N . GLU A 1 98 ? -0.615 20.956 -28.236 1.00 43.22 98 GLU A N 1
ATOM 749 C CA . GLU A 1 98 ? -1.089 20.588 -29.563 1.00 43.22 98 GLU A CA 1
ATOM 750 C C . GLU A 1 98 ? -0.034 20.981 -30.601 1.00 43.22 98 GLU A C 1
ATOM 752 O O . GLU A 1 98 ? 0.242 22.164 -30.809 1.00 43.22 98 GLU A O 1
ATOM 757 N N . GLY A 1 99 ? 0.543 19.979 -31.255 1.00 43.97 99 GLY A N 1
ATOM 758 C CA . GLY A 1 99 ? 1.400 20.172 -32.416 1.00 43.97 99 GLY A CA 1
ATOM 759 C C . GLY A 1 99 ? 2.816 19.677 -32.197 1.00 43.97 99 GLY A C 1
ATOM 760 O O . GLY A 1 99 ? 3.707 20.466 -31.928 1.00 43.97 99 GLY A O 1
ATOM 761 N N . GLU A 1 100 ? 3.003 18.372 -32.356 1.00 42.78 100 GLU A N 1
ATOM 762 C CA . GLU A 1 100 ? 4.118 17.722 -33.053 1.00 42.78 100 GLU A CA 1
ATOM 763 C C . GLU A 1 100 ? 3.860 16.209 -32.978 1.00 42.78 100 GLU A C 1
ATOM 765 O O . GLU A 1 100 ? 3.205 15.746 -32.048 1.00 42.78 100 GLU A O 1
ATOM 770 N N . ASP A 1 101 ? 4.281 15.458 -33.996 1.00 44.81 101 ASP A N 1
ATOM 771 C CA . ASP A 1 101 ? 4.037 14.022 -34.194 1.00 44.81 101 ASP A CA 1
ATOM 772 C C . ASP A 1 101 ? 4.678 13.129 -33.098 1.00 44.81 101 ASP A C 1
ATOM 774 O O . ASP A 1 101 ? 5.565 12.316 -33.375 1.00 44.81 101 ASP A O 1
ATOM 778 N N . ASP A 1 102 ? 4.263 13.285 -31.839 1.00 48.50 102 ASP A N 1
ATOM 779 C CA . ASP A 1 102 ? 4.680 12.458 -30.711 1.00 48.50 102 ASP A CA 1
ATOM 780 C C . ASP A 1 102 ? 3.795 11.206 -30.647 1.00 48.50 102 ASP A C 1
ATOM 782 O O . ASP 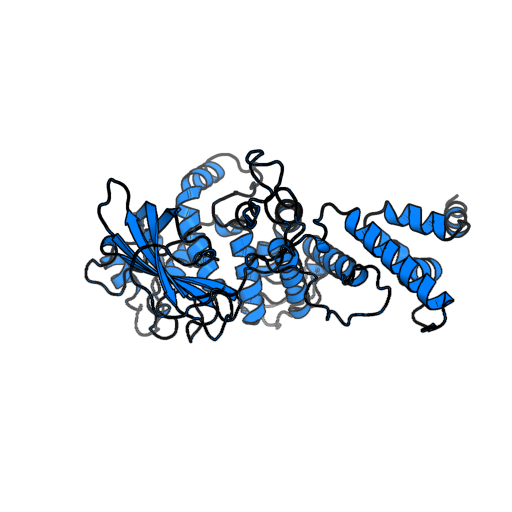A 1 102 ? 2.576 11.269 -30.789 1.00 48.50 102 ASP A O 1
ATOM 786 N N . ASP A 1 103 ? 4.415 10.046 -30.455 1.00 51.22 103 ASP A N 1
ATOM 787 C CA . ASP A 1 103 ? 3.860 8.685 -30.597 1.00 51.22 103 ASP A CA 1
ATOM 788 C C . ASP A 1 103 ? 2.821 8.326 -29.498 1.00 51.22 103 ASP A C 1
ATOM 790 O O . ASP A 1 103 ? 2.707 7.169 -29.092 1.00 51.22 103 ASP A O 1
ATOM 794 N N . GLY A 1 104 ? 2.114 9.322 -28.940 1.00 57.41 104 GLY A N 1
ATOM 795 C CA . GLY A 1 104 ? 1.033 9.214 -27.947 1.00 57.41 104 GLY A CA 1
ATOM 796 C C . GLY A 1 104 ? 1.423 8.564 -26.616 1.00 57.41 104 GLY A C 1
ATOM 797 O O . GLY A 1 104 ? 0.581 8.312 -25.758 1.00 57.41 104 GLY A O 1
ATOM 798 N N . ASP A 1 105 ? 2.698 8.242 -26.442 1.00 68.50 105 ASP A N 1
ATOM 799 C CA . ASP A 1 105 ? 3.226 7.494 -25.320 1.00 68.50 105 ASP A CA 1
ATOM 800 C C . ASP A 1 105 ? 4.030 8.494 -24.482 1.00 68.50 105 ASP A C 1
ATOM 802 O O . ASP A 1 105 ? 5.050 9.002 -24.944 1.00 68.50 105 ASP A O 1
ATOM 806 N N . SER A 1 106 ? 3.592 8.826 -23.265 1.00 80.88 106 SER A N 1
ATOM 807 C CA . SER A 1 106 ? 4.368 9.669 -22.332 1.00 80.88 106 SER A CA 1
ATOM 808 C C . SER A 1 106 ? 5.133 8.836 -21.294 1.00 80.88 106 SER A C 1
ATOM 810 O O . SER A 1 106 ? 5.838 9.378 -20.444 1.00 80.88 106 SER A O 1
ATOM 812 N N . VAL A 1 107 ? 5.042 7.501 -21.375 1.00 88.69 107 VAL A N 1
ATOM 813 C CA . VAL A 1 107 ? 5.632 6.595 -20.386 1.00 88.69 107 VAL A CA 1
ATOM 814 C C . VAL A 1 107 ? 7.145 6.498 -20.577 1.00 88.69 107 VAL A C 1
ATOM 816 O O . VAL A 1 107 ? 7.646 6.168 -21.660 1.00 88.69 107 VAL A O 1
ATOM 819 N N . ASP A 1 108 ? 7.878 6.720 -19.485 1.00 90.62 108 ASP A N 1
ATOM 820 C CA . ASP A 1 108 ? 9.313 6.461 -19.385 1.00 90.62 108 ASP A CA 1
ATOM 821 C C . ASP A 1 108 ? 9.573 4.973 -19.101 1.00 90.62 108 ASP A C 1
ATOM 823 O O . ASP A 1 108 ? 9.866 4.546 -17.980 1.00 90.62 108 ASP A O 1
ATOM 827 N N . TRP A 1 109 ? 9.446 4.160 -20.152 1.00 92.12 109 TRP A N 1
ATOM 828 C CA . TRP A 1 109 ? 9.599 2.704 -20.086 1.00 92.12 109 TRP A CA 1
ATOM 829 C C . TRP A 1 109 ? 10.934 2.258 -19.486 1.00 92.12 109 TRP A C 1
ATOM 831 O O . TRP A 1 109 ? 10.997 1.248 -18.785 1.00 92.12 109 TRP A O 1
ATOM 841 N N . GLN A 1 110 ? 12.013 3.003 -19.735 1.00 92.00 110 GLN A N 1
ATOM 842 C CA . GLN A 1 110 ? 13.327 2.648 -19.214 1.00 92.00 110 GLN A CA 1
ATOM 843 C C . GLN A 1 110 ? 13.367 2.778 -17.690 1.00 92.00 110 GLN A C 1
ATOM 845 O O . GLN A 1 110 ? 13.870 1.880 -17.009 1.00 92.00 110 GLN A O 1
ATOM 850 N N . ASN A 1 111 ? 12.868 3.890 -17.150 1.00 92.88 111 ASN A N 1
ATOM 851 C CA . ASN A 1 111 ? 12.843 4.097 -15.708 1.00 92.88 111 ASN A CA 1
ATOM 852 C C . ASN A 1 111 ? 11.849 3.158 -15.014 1.00 92.88 111 ASN A C 1
ATOM 854 O O . ASN A 1 111 ? 12.179 2.631 -13.951 1.00 92.88 111 ASN A O 1
ATOM 858 N N . GLU A 1 112 ? 10.709 2.858 -15.644 1.00 94.69 112 GLU A N 1
ATOM 859 C CA . GLU A 1 112 ? 9.754 1.852 -15.164 1.00 94.69 112 GLU A CA 1
ATOM 860 C C . GLU A 1 112 ? 10.388 0.463 -15.022 1.00 94.69 112 GLU A C 1
ATOM 862 O O . GLU A 1 112 ? 10.324 -0.145 -13.953 1.00 94.69 112 GLU A O 1
ATOM 867 N N . VAL A 1 113 ? 11.077 -0.030 -16.055 1.00 94.69 113 VAL A N 1
ATOM 868 C CA . VAL A 1 113 ? 11.755 -1.332 -15.967 1.00 94.69 113 VAL A CA 1
ATOM 869 C C . VAL A 1 113 ? 12.859 -1.297 -14.908 1.00 94.69 113 VAL A C 1
ATOM 871 O O . VAL A 1 113 ? 12.934 -2.197 -14.075 1.00 94.69 113 VAL A O 1
ATOM 874 N N . LYS A 1 114 ? 13.698 -0.251 -14.880 1.00 94.25 114 LYS A N 1
ATOM 875 C CA . LYS A 1 114 ? 14.803 -0.141 -13.909 1.00 94.25 114 LYS A CA 1
ATOM 876 C C . LYS A 1 114 ? 14.319 -0.176 -12.462 1.00 94.25 114 LYS A C 1
ATOM 878 O O . LYS A 1 114 ? 14.890 -0.920 -11.663 1.00 94.25 114 LYS A O 1
ATOM 883 N N . ARG A 1 115 ? 13.295 0.613 -12.116 1.00 95.75 115 ARG A N 1
ATOM 884 C CA . ARG A 1 115 ? 12.792 0.684 -10.735 1.00 95.75 115 ARG A CA 1
ATOM 885 C C . ARG A 1 115 ? 12.170 -0.642 -10.297 1.00 95.75 115 ARG A C 1
ATOM 887 O O . ARG A 1 115 ? 12.478 -1.111 -9.207 1.00 95.75 115 ARG A O 1
ATOM 894 N N . ILE A 1 116 ? 11.411 -1.308 -11.174 1.00 95.50 116 ILE A N 1
ATOM 895 C CA . ILE A 1 116 ? 10.785 -2.609 -10.884 1.00 95.50 116 ILE A CA 1
ATOM 896 C C . ILE A 1 116 ? 11.842 -3.702 -10.730 1.00 95.50 116 ILE A C 1
ATOM 898 O O . ILE A 1 116 ? 11.805 -4.469 -9.772 1.00 95.50 116 ILE A O 1
ATOM 902 N N . VAL A 1 117 ? 12.831 -3.749 -11.625 1.00 93.56 117 VAL A N 1
ATOM 903 C CA . VAL A 1 117 ? 13.956 -4.692 -11.544 1.00 93.56 117 VAL A CA 1
ATOM 904 C C . VAL A 1 117 ? 14.748 -4.497 -10.259 1.00 93.56 117 VAL A C 1
ATOM 906 O O . VAL A 1 117 ? 15.103 -5.476 -9.592 1.00 93.56 117 VAL A O 1
ATOM 909 N N . ARG A 1 118 ? 15.017 -3.239 -9.889 1.00 95.06 118 ARG A N 1
ATOM 910 C CA . ARG A 1 118 ? 15.732 -2.920 -8.652 1.00 95.06 118 ARG A CA 1
ATOM 911 C C . ARG A 1 118 ? 14.926 -3.335 -7.424 1.00 95.06 118 ARG A C 1
ATOM 913 O O . ARG A 1 118 ? 15.484 -4.020 -6.569 1.00 95.06 118 ARG A O 1
ATOM 920 N N . ALA A 1 119 ? 13.639 -2.995 -7.379 1.00 96.44 119 ALA A N 1
ATOM 921 C CA . ALA A 1 119 ? 12.723 -3.394 -6.316 1.00 96.44 119 ALA A CA 1
ATOM 922 C C . ALA A 1 119 ? 12.644 -4.919 -6.173 1.00 96.44 119 ALA A C 1
ATOM 924 O O . ALA A 1 119 ? 12.885 -5.444 -5.091 1.00 96.44 119 ALA A O 1
ATOM 925 N N . ARG A 1 120 ? 12.436 -5.650 -7.274 1.00 94.75 120 ARG A N 1
ATOM 926 C CA . ARG A 1 120 ? 12.378 -7.120 -7.281 1.00 94.75 120 ARG A CA 1
ATOM 927 C C . ARG A 1 120 ? 13.678 -7.766 -6.799 1.00 94.75 120 ARG A C 1
ATOM 929 O O . ARG A 1 120 ? 13.642 -8.764 -6.085 1.00 94.75 120 ARG A O 1
ATOM 936 N N . SER A 1 121 ? 14.825 -7.191 -7.168 1.00 94.00 121 SER A N 1
ATOM 937 C CA . SER A 1 121 ? 16.134 -7.675 -6.710 1.00 94.00 121 SER A CA 1
ATOM 938 C C . SER A 1 121 ? 16.296 -7.509 -5.199 1.00 94.00 121 SER A C 1
ATOM 940 O O . SER A 1 121 ? 16.773 -8.428 -4.546 1.00 94.00 121 SER A O 1
ATOM 942 N N . ILE A 1 122 ? 15.871 -6.367 -4.647 1.00 94.50 122 ILE A N 1
ATOM 943 C CA . ILE A 1 122 ? 15.909 -6.098 -3.200 1.00 94.50 122 ILE A CA 1
ATOM 944 C C . ILE A 1 122 ? 14.917 -6.979 -2.439 1.00 94.50 122 ILE A C 1
ATOM 946 O O . ILE A 1 122 ? 15.230 -7.453 -1.359 1.00 94.50 122 ILE A O 1
ATOM 950 N N . VAL A 1 123 ? 13.736 -7.232 -2.995 1.00 94.19 123 VAL A N 1
ATOM 951 C CA . VAL A 1 123 ? 12.765 -8.140 -2.372 1.00 94.19 123 VAL A CA 1
ATOM 952 C C . VAL A 1 123 ? 13.282 -9.578 -2.331 1.00 94.19 123 VAL A C 1
ATOM 954 O O . VAL A 1 123 ? 13.058 -10.283 -1.356 1.00 94.19 123 VAL A O 1
ATOM 957 N N . SER A 1 124 ? 14.020 -9.998 -3.361 1.00 92.12 124 SER A N 1
ATOM 958 C CA . SER A 1 124 ? 14.644 -11.328 -3.395 1.00 92.12 124 SER A CA 1
ATOM 959 C C . SER A 1 124 ? 15.829 -11.452 -2.430 1.00 92.12 124 SER A C 1
ATOM 961 O O . SER A 1 124 ? 16.117 -12.544 -1.950 1.00 92.12 124 SER A O 1
ATOM 963 N N . ASP A 1 125 ? 16.542 -10.351 -2.186 1.00 91.19 125 ASP A N 1
ATOM 964 C CA . ASP A 1 125 ? 17.652 -10.270 -1.241 1.00 91.19 125 ASP A CA 1
ATOM 965 C C . ASP A 1 125 ? 17.704 -8.868 -0.619 1.00 91.19 125 ASP A C 1
ATOM 967 O O . ASP A 1 125 ? 18.252 -7.915 -1.191 1.00 91.19 125 ASP A O 1
ATOM 971 N N . VAL A 1 126 ? 17.137 -8.754 0.585 1.00 91.06 126 VAL A N 1
ATOM 972 C CA . VAL A 1 126 ? 17.022 -7.486 1.320 1.00 91.06 126 VAL A CA 1
ATOM 973 C C . VAL A 1 126 ? 18.400 -6.901 1.637 1.00 91.06 126 VAL A C 1
ATOM 975 O O . VAL A 1 126 ? 18.550 -5.680 1.732 1.00 91.06 126 VAL A O 1
ATOM 978 N N . CYS A 1 127 ? 19.447 -7.734 1.699 1.00 88.81 127 CYS A N 1
ATOM 979 C CA . CYS A 1 127 ? 20.814 -7.262 1.897 1.00 88.81 127 CYS A CA 1
ATOM 980 C C . CYS A 1 127 ? 21.267 -6.334 0.767 1.00 88.81 127 CYS A C 1
ATOM 982 O O . CYS A 1 127 ? 22.153 -5.509 0.976 1.00 88.81 127 CYS A O 1
ATOM 984 N N . LEU A 1 128 ? 20.663 -6.399 -0.423 1.00 91.12 128 LEU A N 1
ATOM 985 C CA . LEU A 1 128 ? 20.988 -5.503 -1.532 1.00 91.12 128 LEU A CA 1
ATOM 986 C C . LEU A 1 128 ? 20.485 -4.066 -1.337 1.00 91.12 128 LEU A C 1
ATOM 988 O O . LEU A 1 128 ? 20.940 -3.189 -2.079 1.00 91.12 128 LEU A O 1
ATOM 992 N N . CYS A 1 129 ? 19.569 -3.816 -0.396 1.00 92.75 129 CYS A N 1
ATOM 993 C CA . CYS A 1 129 ? 19.057 -2.480 -0.087 1.00 92.75 129 CYS A CA 1
ATOM 994 C C . CYS A 1 129 ? 20.123 -1.662 0.639 1.00 92.75 129 CYS A C 1
ATOM 996 O O . CYS A 1 129 ? 20.614 -2.094 1.673 1.00 92.75 129 CYS A O 1
ATOM 998 N N . ARG A 1 130 ? 20.496 -0.495 0.115 1.00 90.75 130 ARG A N 1
ATOM 999 C CA . ARG A 1 130 ? 21.632 0.312 0.591 1.00 90.75 130 ARG A CA 1
ATOM 1000 C C . ARG A 1 130 ? 21.323 1.124 1.837 1.00 90.75 130 ARG A C 1
ATOM 1002 O O . ARG A 1 130 ? 22.190 1.262 2.690 1.00 90.75 130 ARG A O 1
ATOM 1009 N N . ASP A 1 131 ? 20.129 1.697 1.891 1.00 92.00 131 ASP A N 1
ATOM 1010 C CA . ASP A 1 131 ? 19.704 2.610 2.944 1.00 92.00 131 ASP A CA 1
ATOM 1011 C C . ASP A 1 131 ? 18.168 2.687 3.027 1.00 92.00 131 ASP A C 1
ATOM 1013 O O . ASP A 1 131 ? 17.440 2.076 2.240 1.00 92.00 131 ASP A O 1
ATOM 1017 N N . GLU A 1 132 ? 17.657 3.450 3.999 1.00 93.75 132 GLU A N 1
ATOM 1018 C CA . GLU A 1 132 ? 16.215 3.684 4.162 1.00 93.75 132 GLU A CA 1
ATOM 1019 C C . GLU A 1 132 ? 15.598 4.452 2.977 1.00 93.75 132 GLU A C 1
ATOM 1021 O O . GLU A 1 132 ? 14.404 4.330 2.703 1.00 93.75 132 GLU A O 1
ATOM 1026 N N . LYS A 1 133 ? 16.384 5.269 2.263 1.00 95.56 133 LYS A N 1
ATOM 1027 C CA . LYS A 1 133 ? 15.879 6.017 1.109 1.00 95.56 133 LYS A CA 1
ATOM 1028 C C . LYS A 1 133 ? 15.592 5.060 -0.047 1.00 95.56 133 LYS A C 1
ATOM 1030 O O . LYS A 1 133 ? 14.532 5.168 -0.651 1.00 95.56 133 LYS A O 1
ATOM 1035 N N . GLU A 1 134 ? 16.484 4.113 -0.311 1.00 95.75 134 GLU A N 1
ATOM 1036 C CA . GLU A 1 134 ? 16.259 3.076 -1.313 1.00 95.75 134 GLU A CA 1
ATOM 1037 C C . GLU A 1 134 ? 15.089 2.170 -0.912 1.00 95.75 134 GLU A C 1
ATOM 1039 O O . GLU A 1 134 ? 14.243 1.880 -1.751 1.00 95.75 134 GLU A O 1
ATOM 1044 N N . LEU A 1 135 ? 14.951 1.818 0.375 1.00 96.31 135 LEU A N 1
ATOM 1045 C CA . LEU A 1 135 ? 13.762 1.104 0.861 1.00 96.31 135 LEU A CA 1
ATOM 1046 C C . LEU A 1 135 ? 12.473 1.872 0.529 1.00 96.31 135 LEU A C 1
ATOM 1048 O O . LEU A 1 135 ? 11.487 1.279 0.097 1.00 96.31 135 LEU A O 1
ATOM 1052 N N . ARG A 1 136 ? 12.481 3.198 0.690 1.00 97.25 136 ARG A N 1
ATOM 1053 C CA . ARG A 1 136 ? 11.341 4.044 0.331 1.00 97.25 136 ARG A CA 1
ATOM 1054 C C . ARG A 1 136 ? 11.003 3.962 -1.155 1.00 97.25 136 ARG A C 1
ATOM 1056 O O . ARG A 1 136 ? 9.836 3.804 -1.487 1.00 97.25 136 ARG A O 1
ATOM 1063 N N . GLU A 1 137 ? 12.009 4.039 -2.022 1.00 97.62 137 GLU A N 1
ATOM 1064 C CA . GLU A 1 137 ? 11.836 3.936 -3.477 1.00 97.62 137 GLU A CA 1
ATOM 1065 C C . GLU A 1 137 ? 11.277 2.557 -3.877 1.00 97.62 137 GLU A C 1
ATOM 1067 O O . GLU A 1 137 ? 10.446 2.458 -4.782 1.00 97.62 137 GLU A O 1
ATOM 1072 N N . VAL A 1 138 ? 11.670 1.491 -3.168 1.00 97.81 138 VAL A N 1
ATOM 1073 C CA . VAL A 1 138 ? 11.107 0.141 -3.339 1.00 97.81 138 VAL A CA 1
ATOM 1074 C C . VAL A 1 138 ? 9.626 0.105 -2.953 1.00 97.81 138 VAL A C 1
ATOM 1076 O O . VAL A 1 138 ? 8.808 -0.363 -3.744 1.00 97.81 138 VAL A O 1
ATOM 1079 N N . LEU A 1 139 ? 9.262 0.634 -1.781 1.00 98.25 139 LEU A N 1
ATOM 1080 C CA . LEU A 1 139 ? 7.867 0.687 -1.322 1.00 98.25 139 LEU A CA 1
ATOM 1081 C C . LEU A 1 139 ? 6.987 1.529 -2.261 1.00 98.25 139 LEU A C 1
ATOM 1083 O O . LEU A 1 139 ? 5.909 1.087 -2.646 1.00 98.25 139 LEU A O 1
ATOM 1087 N N . GLU A 1 140 ? 7.467 2.704 -2.683 1.00 97.88 140 GLU A N 1
ATOM 1088 C CA . GLU A 1 140 ? 6.788 3.577 -3.655 1.00 97.88 140 GLU A CA 1
ATOM 1089 C C . GLU A 1 140 ? 6.628 2.887 -5.023 1.00 97.88 140 GLU A C 1
ATOM 1091 O O . GLU A 1 140 ? 5.619 3.076 -5.701 1.00 97.88 140 GLU A O 1
ATOM 1096 N N . THR A 1 141 ? 7.588 2.046 -5.426 1.00 98.12 141 THR A N 1
ATOM 1097 C CA . THR A 1 141 ? 7.487 1.265 -6.668 1.00 98.12 141 THR A CA 1
ATOM 1098 C C . THR A 1 141 ? 6.348 0.250 -6.600 1.00 98.12 141 THR A C 1
ATOM 1100 O O . THR A 1 141 ? 5.548 0.193 -7.532 1.00 98.12 141 THR A O 1
ATOM 1103 N N . PHE A 1 142 ? 6.243 -0.526 -5.517 1.00 97.88 142 PHE A N 1
ATOM 1104 C CA . PHE A 1 142 ? 5.165 -1.511 -5.372 1.00 97.88 142 PHE A CA 1
ATOM 1105 C C . PHE A 1 142 ? 3.800 -0.865 -5.167 1.00 97.88 142 PHE A C 1
ATOM 1107 O O . PHE A 1 142 ? 2.847 -1.296 -5.807 1.00 97.88 142 PHE A O 1
ATOM 1114 N N . LEU A 1 143 ? 3.706 0.198 -4.361 1.00 96.38 143 LEU A N 1
ATOM 1115 C CA . LEU A 1 143 ? 2.472 0.978 -4.247 1.00 96.38 143 LEU A CA 1
ATOM 1116 C C . LEU A 1 143 ? 2.032 1.491 -5.618 1.00 96.38 143 LEU A C 1
ATOM 1118 O O . LEU A 1 143 ? 0.915 1.225 -6.036 1.00 96.38 143 LEU A O 1
ATOM 1122 N N . GLY A 1 144 ? 2.943 2.080 -6.395 1.00 95.62 144 GLY A N 1
ATOM 1123 C CA . GLY A 1 144 ? 2.623 2.549 -7.741 1.00 95.62 144 GLY A CA 1
ATOM 1124 C C . GLY A 1 144 ? 2.142 1.457 -8.709 1.00 95.62 144 GLY A C 1
ATOM 1125 O O . GLY A 1 144 ? 1.465 1.784 -9.677 1.00 95.62 144 GLY A O 1
ATOM 1126 N N . LEU A 1 145 ? 2.472 0.180 -8.484 1.00 96.19 145 LEU A N 1
ATOM 1127 C CA . LEU A 1 145 ? 1.947 -0.938 -9.281 1.00 96.19 145 LEU A CA 1
ATOM 1128 C C . LEU A 1 145 ? 0.537 -1.361 -8.852 1.00 96.19 145 LEU A C 1
ATOM 1130 O O . LEU A 1 145 ? -0.238 -1.799 -9.697 1.00 96.19 145 LEU A O 1
ATOM 1134 N N . VAL A 1 146 ? 0.223 -1.248 -7.562 1.00 94.69 146 VAL A N 1
ATOM 1135 C CA . VAL A 1 146 ? -1.053 -1.679 -6.964 1.00 94.69 146 VAL A CA 1
ATOM 1136 C C . VAL A 1 146 ? -2.116 -0.592 -7.081 1.00 94.69 146 VAL A C 1
ATOM 1138 O O . VAL A 1 146 ? -3.281 -0.882 -7.320 1.00 94.69 146 VAL A O 1
ATOM 1141 N N . GLU A 1 147 ? -1.707 0.662 -6.935 1.00 92.69 147 GLU A N 1
ATOM 1142 C CA . GLU A 1 147 ? -2.588 1.825 -6.988 1.00 92.69 147 GLU A CA 1
ATOM 1143 C C . GLU A 1 147 ? -2.983 2.200 -8.416 1.00 92.69 147 GLU A C 1
ATOM 1145 O O . GLU A 1 147 ? -4.063 2.743 -8.625 1.00 92.69 147 GLU A O 1
ATOM 1150 N N . TRP A 1 148 ? -2.115 1.916 -9.394 1.00 94.12 148 TRP A N 1
ATOM 1151 C CA . TRP A 1 148 ? -2.344 2.226 -10.803 1.00 94.12 148 TRP A CA 1
ATOM 1152 C C . TRP A 1 148 ? -2.538 0.951 -11.604 1.00 94.12 148 TRP A C 1
ATOM 1154 O O . TRP A 1 148 ? -1.582 0.362 -12.124 1.00 94.12 148 TRP A O 1
ATOM 1164 N N . VAL A 1 149 ? -3.795 0.559 -11.746 1.00 93.56 149 VAL A N 1
ATOM 1165 C CA . VAL A 1 149 ? -4.198 -0.692 -12.387 1.00 93.56 149 VAL A CA 1
ATOM 1166 C C . VAL A 1 149 ? -5.250 -0.435 -13.460 1.00 93.56 149 VAL A C 1
ATOM 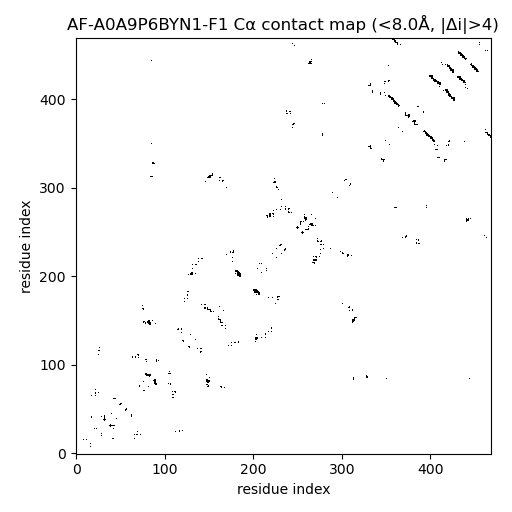1168 O O . VAL A 1 149 ? -5.935 0.588 -13.421 1.00 93.56 149 VAL A O 1
ATOM 1171 N N . PRO A 1 150 ? -5.392 -1.319 -14.459 1.00 91.94 150 PRO A N 1
ATOM 1172 C CA . PRO A 1 150 ? -6.493 -1.220 -15.403 1.00 91.94 150 PRO A CA 1
ATOM 1173 C C . PRO A 1 150 ? -7.834 -1.298 -14.657 1.00 91.94 150 PRO A C 1
ATOM 1175 O O . PRO A 1 150 ? -7.963 -2.102 -13.729 1.00 91.94 150 PRO A O 1
ATOM 1178 N N . PRO A 1 151 ? -8.850 -0.516 -15.052 1.00 88.69 151 PRO A N 1
ATOM 1179 C CA . PRO A 1 151 ? -10.164 -0.610 -14.433 1.00 88.69 151 PRO A CA 1
ATOM 1180 C C . PRO A 1 151 ? -10.810 -1.961 -14.752 1.00 88.69 151 PRO A C 1
ATOM 1182 O O . PRO A 1 151 ? -10.581 -2.540 -15.820 1.00 88.69 151 PRO A O 1
ATOM 1185 N N . LEU A 1 152 ? -11.651 -2.452 -13.843 1.00 84.12 152 LEU A N 1
ATOM 1186 C CA . LEU A 1 152 ? -12.401 -3.685 -14.055 1.00 84.12 152 LEU A CA 1
ATOM 1187 C C . LEU A 1 152 ? -13.404 -3.476 -15.202 1.00 84.12 152 LEU A C 1
ATOM 1189 O O . LEU A 1 152 ? -14.276 -2.607 -15.131 1.00 84.12 152 LEU A O 1
ATOM 1193 N N . ARG A 1 153 ? -13.288 -4.265 -16.275 1.00 73.25 153 ARG A N 1
ATOM 1194 C CA . ARG A 1 153 ? -14.234 -4.255 -17.402 1.00 73.25 153 ARG A CA 1
ATOM 1195 C C . ARG A 1 153 ? -15.353 -5.258 -17.089 1.00 73.25 153 ARG A C 1
ATOM 1197 O O . ARG A 1 153 ? -15.102 -6.332 -16.576 1.00 73.25 153 ARG A O 1
ATOM 1204 N N . GLY A 1 154 ? -16.613 -4.867 -17.269 1.00 62.50 154 GLY A N 1
ATOM 1205 C CA . GLY A 1 154 ? -17.740 -5.539 -16.608 1.00 62.50 154 GLY A CA 1
ATOM 1206 C C . GLY A 1 154 ? -18.033 -7.020 -16.951 1.00 62.50 154 GLY A C 1
ATOM 1207 O O . GLY A 1 154 ? -17.861 -7.469 -18.076 1.00 62.50 154 GLY A O 1
ATOM 1208 N N . ARG A 1 155 ? -18.660 -7.670 -15.954 1.00 50.44 155 ARG A N 1
ATOM 1209 C CA . ARG A 1 155 ? -19.573 -8.844 -15.891 1.00 50.44 155 ARG A CA 1
ATOM 1210 C C . ARG A 1 155 ? -19.092 -10.280 -16.156 1.00 50.44 155 ARG A C 1
ATOM 1212 O O . ARG A 1 155 ? -19.857 -11.182 -15.805 1.00 50.44 155 ARG A O 1
ATOM 1219 N N . ASP A 1 156 ? -17.879 -10.554 -16.619 1.00 47.84 156 ASP A N 1
ATOM 1220 C CA . ASP A 1 156 ? -17.443 -11.950 -16.831 1.00 47.84 156 ASP A CA 1
ATOM 1221 C C . ASP A 1 156 ? -16.858 -12.607 -15.565 1.00 47.84 156 ASP A C 1
ATOM 1223 O O . ASP A 1 156 ? -15.720 -13.067 -15.535 1.00 47.84 156 ASP A O 1
ATOM 1227 N N . GLY A 1 157 ? -17.687 -12.694 -14.516 1.00 47.75 157 GLY A N 1
ATOM 1228 C CA . GLY A 1 157 ? -17.434 -13.463 -13.292 1.00 47.75 157 GLY A CA 1
ATOM 1229 C C . GLY A 1 157 ? -16.193 -13.049 -12.472 1.00 47.75 157 GLY A C 1
ATOM 1230 O O . GLY A 1 157 ? -15.306 -12.340 -12.936 1.00 47.75 157 GLY A O 1
ATOM 1231 N N . PRO A 1 158 ? -16.096 -13.480 -11.205 1.00 45.25 158 PRO A N 1
ATOM 1232 C CA . PRO A 1 158 ? -14.893 -13.254 -10.411 1.00 45.25 158 PRO A CA 1
ATOM 1233 C C . PRO A 1 158 ? -13.732 -14.096 -10.969 1.00 45.25 158 PRO A C 1
ATOM 1235 O O . PRO A 1 158 ? -13.750 -15.321 -10.860 1.00 45.25 158 PRO A O 1
ATOM 1238 N N . GLY A 1 159 ? -12.725 -13.445 -11.565 1.00 52.94 159 GLY A N 1
ATOM 1239 C CA . GLY A 1 159 ? -11.403 -14.042 -11.804 1.00 52.94 159 GLY A CA 1
ATOM 1240 C C . GLY A 1 159 ? -10.781 -13.887 -13.197 1.00 52.94 159 GLY A C 1
ATOM 1241 O O . GLY A 1 159 ? -9.600 -14.193 -13.325 1.00 52.94 159 GLY A O 1
ATOM 1242 N N . SER A 1 160 ? -11.505 -13.426 -14.226 1.00 55.22 160 SER A N 1
ATOM 1243 C CA . SER A 1 160 ? -10.930 -13.291 -15.583 1.00 55.22 160 SER A CA 1
ATOM 1244 C C . SER A 1 160 ? -10.281 -11.924 -15.866 1.00 55.22 160 SER A C 1
ATOM 1246 O O . SER A 1 160 ? -9.359 -11.858 -16.677 1.00 55.22 160 SER A O 1
ATOM 1248 N N . ASP A 1 161 ? -10.674 -10.881 -15.124 1.00 75.56 161 ASP A N 1
ATOM 1249 C CA . ASP A 1 161 ? -10.291 -9.480 -15.379 1.00 75.56 161 ASP A CA 1
ATOM 1250 C C . ASP A 1 161 ? -9.448 -8.824 -14.266 1.00 75.56 161 ASP A C 1
ATOM 1252 O O . ASP A 1 161 ? -9.278 -7.600 -14.249 1.00 75.56 161 ASP A O 1
ATOM 1256 N N . LEU A 1 162 ? -8.914 -9.612 -13.323 1.00 87.12 162 LEU A N 1
ATOM 1257 C CA . LEU A 1 162 ? -8.071 -9.055 -12.263 1.00 87.12 162 LEU A CA 1
ATOM 1258 C C . LEU A 1 162 ? -6.783 -8.481 -12.866 1.00 87.12 162 LEU A C 1
ATOM 1260 O O . LEU A 1 162 ? -6.084 -9.160 -13.624 1.00 87.12 162 LEU A O 1
ATOM 1264 N N . ALA A 1 163 ? -6.462 -7.242 -12.499 1.00 91.88 163 ALA A N 1
ATOM 1265 C CA . ALA A 1 163 ? -5.229 -6.592 -12.921 1.00 91.88 163 ALA A CA 1
ATOM 1266 C C . ALA A 1 163 ? -4.000 -7.446 -12.565 1.00 91.88 163 ALA A C 1
ATOM 1268 O O . ALA A 1 163 ? -3.868 -7.960 -11.447 1.00 91.88 163 ALA A O 1
ATOM 1269 N N . ARG A 1 164 ? -3.081 -7.604 -13.520 1.00 93.50 164 ARG A N 1
ATOM 1270 C CA . ARG A 1 164 ? -1.911 -8.483 -13.379 1.00 93.50 164 ARG A CA 1
ATOM 1271 C C . ARG A 1 164 ? -1.024 -8.050 -12.223 1.00 93.50 164 ARG A C 1
ATOM 1273 O O . ARG A 1 164 ? -0.512 -8.904 -11.504 1.00 93.50 164 ARG A O 1
ATOM 1280 N N . ASN A 1 165 ? -0.890 -6.746 -12.000 1.00 94.69 165 ASN A N 1
ATOM 1281 C CA . ASN A 1 165 ? -0.117 -6.195 -10.896 1.00 94.69 165 ASN A CA 1
ATOM 1282 C C . ASN A 1 165 ? -0.680 -6.636 -9.535 1.00 94.69 165 ASN A C 1
ATOM 1284 O O . ASN A 1 165 ? 0.101 -6.965 -8.645 1.00 94.69 165 ASN A O 1
ATOM 1288 N N . LEU A 1 166 ? -2.008 -6.729 -9.383 1.00 92.31 166 LEU A N 1
ATOM 1289 C CA . LEU A 1 166 ? -2.658 -7.157 -8.132 1.00 92.31 166 LEU A CA 1
ATOM 1290 C C . LEU A 1 166 ? -2.439 -8.644 -7.827 1.00 92.31 166 LEU A C 1
ATOM 1292 O O . LEU A 1 166 ? -2.578 -9.065 -6.682 1.00 92.31 166 LEU A O 1
ATOM 1296 N N . VAL A 1 167 ? -2.067 -9.439 -8.833 1.00 90.88 167 VAL A N 1
ATOM 1297 C CA . VAL A 1 167 ? -1.651 -10.841 -8.669 1.00 90.88 167 VAL A CA 1
ATOM 1298 C C . VAL A 1 167 ? -0.142 -10.941 -8.468 1.00 90.88 167 VAL A C 1
ATOM 1300 O O . VAL A 1 167 ? 0.336 -11.688 -7.617 1.00 90.88 167 VAL A O 1
ATOM 1303 N N . TRP A 1 168 ? 0.624 -10.190 -9.256 1.00 93.38 168 TRP A N 1
ATOM 1304 C CA . TRP A 1 168 ? 2.078 -10.274 -9.287 1.00 93.38 168 TRP A CA 1
ATOM 1305 C C . TRP A 1 168 ? 2.731 -9.701 -8.027 1.00 93.38 168 TRP A C 1
ATOM 1307 O O . TRP A 1 168 ? 3.648 -10.316 -7.483 1.00 93.38 168 TRP A O 1
ATOM 1317 N N . VAL A 1 169 ? 2.259 -8.548 -7.537 1.00 94.81 169 VAL A N 1
ATOM 1318 C CA . VAL A 1 169 ? 2.865 -7.866 -6.385 1.00 94.81 169 VAL A CA 1
ATOM 1319 C C . VAL A 1 169 ? 2.817 -8.731 -5.119 1.00 94.81 169 VAL A C 1
ATOM 1321 O O . VAL A 1 169 ? 3.880 -8.905 -4.520 1.00 94.81 169 VAL A O 1
ATOM 1324 N N . PRO A 1 170 ? 1.682 -9.349 -4.726 1.00 91.62 170 PRO A N 1
ATOM 1325 C CA . PRO A 1 170 ? 1.664 -10.234 -3.563 1.00 91.62 170 PRO A CA 1
ATOM 1326 C C . PRO A 1 170 ? 2.635 -11.418 -3.675 1.00 91.62 170 PRO A C 1
ATOM 1328 O O . PRO A 1 170 ? 3.334 -11.740 -2.716 1.00 91.62 170 PRO A O 1
ATOM 1331 N N . VAL A 1 171 ? 2.732 -12.030 -4.863 1.00 90.81 171 VAL A N 1
ATOM 1332 C CA . VAL A 1 171 ? 3.641 -13.161 -5.125 1.00 90.81 171 VAL A CA 1
ATOM 1333 C C . VAL A 1 171 ? 5.103 -12.750 -4.969 1.00 90.81 171 VAL A C 1
ATOM 1335 O O . VAL A 1 171 ? 5.904 -13.518 -4.437 1.00 90.81 171 VAL A O 1
ATOM 1338 N N . VAL A 1 172 ? 5.457 -11.548 -5.427 1.00 92.88 172 VAL A N 1
ATOM 1339 C CA . VAL A 1 172 ? 6.820 -11.027 -5.300 1.00 92.88 172 VAL A CA 1
ATOM 1340 C C . VAL A 1 172 ? 7.129 -10.636 -3.865 1.00 92.88 172 VAL A C 1
ATOM 1342 O O . VAL A 1 172 ? 8.196 -10.995 -3.382 1.00 92.88 172 VAL A O 1
ATOM 1345 N N . LEU A 1 173 ? 6.222 -9.924 -3.188 1.00 92.81 173 LEU A N 1
ATOM 1346 C CA . LEU A 1 173 ? 6.462 -9.430 -1.834 1.00 92.81 173 LEU A CA 1
ATOM 1347 C C . LEU A 1 173 ? 6.657 -10.565 -0.823 1.00 92.81 173 LEU A C 1
ATOM 1349 O O . LEU A 1 173 ? 7.502 -10.408 0.043 1.00 92.81 173 LEU A O 1
ATOM 1353 N N . LYS A 1 174 ? 5.952 -11.699 -0.935 1.00 84.12 174 LYS A N 1
ATOM 1354 C CA . LYS A 1 174 ? 6.086 -12.877 -0.051 1.00 84.12 174 LYS A CA 1
ATOM 1355 C C . LYS A 1 174 ? 6.312 -12.514 1.439 1.00 84.12 174 LYS A C 1
ATOM 1357 O O . LYS A 1 174 ? 5.374 -12.074 2.093 1.00 84.12 174 LYS A O 1
ATOM 1362 N N . GLU A 1 175 ? 7.533 -12.679 1.961 1.00 86.94 175 GLU A N 1
ATOM 1363 C CA . GLU A 1 175 ? 7.920 -12.389 3.361 1.00 86.94 175 GLU A CA 1
ATOM 1364 C C . GLU A 1 175 ? 8.589 -11.006 3.536 1.00 86.94 175 GLU A C 1
ATOM 1366 O O . GLU A 1 175 ? 8.860 -10.571 4.651 1.00 86.94 175 GLU A O 1
ATOM 1371 N N . PHE A 1 176 ? 8.833 -10.266 2.449 1.00 93.19 176 PHE A N 1
ATOM 1372 C CA . PHE A 1 176 ? 9.596 -9.015 2.452 1.00 93.19 176 PHE A CA 1
ATOM 1373 C C . PHE A 1 176 ? 9.072 -7.987 3.444 1.00 93.19 176 PHE A C 1
ATOM 1375 O O . PHE A 1 176 ? 9.866 -7.325 4.107 1.00 93.19 176 PHE A O 1
ATOM 1382 N N . LEU A 1 177 ? 7.746 -7.835 3.541 1.00 93.62 177 LEU A N 1
ATOM 1383 C CA . LEU A 1 177 ? 7.134 -6.864 4.447 1.00 93.62 177 LEU A CA 1
ATOM 1384 C C . LEU A 1 177 ? 7.428 -7.167 5.919 1.00 93.62 177 LEU A C 1
ATOM 1386 O O . LEU A 1 177 ? 7.466 -6.215 6.701 1.00 93.62 177 LEU A O 1
ATOM 1390 N N . ASP A 1 178 ? 7.650 -8.438 6.265 1.00 91.69 178 ASP A N 1
ATOM 1391 C CA . ASP A 1 178 ? 8.029 -8.898 7.601 1.00 91.69 178 ASP A CA 1
ATOM 1392 C C . ASP A 1 178 ? 9.552 -8.795 7.791 1.00 91.69 178 ASP A C 1
ATOM 1394 O O . ASP A 1 178 ? 10.020 -8.214 8.775 1.00 91.69 178 ASP A O 1
ATOM 1398 N N . ASP A 1 179 ? 10.330 -9.260 6.809 1.00 90.00 179 ASP A N 1
ATOM 1399 C CA . ASP A 1 179 ? 11.798 -9.320 6.858 1.00 90.00 179 ASP A CA 1
ATOM 1400 C C . ASP A 1 179 ? 12.448 -7.948 7.092 1.00 90.00 179 ASP A C 1
ATOM 1402 O O . ASP A 1 179 ? 13.420 -7.815 7.841 1.00 90.00 179 ASP A O 1
ATOM 1406 N N . ILE A 1 180 ? 11.902 -6.887 6.490 1.00 91.50 180 ILE A N 1
ATOM 1407 C CA . ILE A 1 180 ? 12.471 -5.538 6.620 1.00 91.50 180 ILE A CA 1
ATOM 1408 C C . ILE A 1 180 ? 12.253 -4.911 8.002 1.00 91.50 180 ILE A C 1
ATOM 1410 O O . ILE A 1 180 ? 12.975 -3.979 8.364 1.00 91.50 180 ILE A O 1
ATOM 1414 N N . VAL A 1 181 ? 11.284 -5.387 8.794 1.00 91.38 181 VAL A N 1
ATOM 1415 C CA . VAL A 1 181 ? 10.903 -4.756 10.073 1.00 91.38 181 VAL A CA 1
ATOM 1416 C C . VAL A 1 181 ? 12.036 -4.838 11.097 1.00 91.38 181 VAL A C 1
ATOM 1418 O O . VAL A 1 181 ? 12.275 -3.869 11.829 1.00 91.38 181 VAL A O 1
ATOM 1421 N N . GLY A 1 182 ? 12.765 -5.959 11.112 1.00 87.19 182 GLY A N 1
ATOM 1422 C CA . GLY A 1 182 ? 13.909 -6.198 11.998 1.00 87.19 182 GLY A CA 1
ATOM 1423 C C . GLY A 1 182 ? 15.160 -5.383 11.652 1.00 87.19 182 GLY A C 1
ATOM 1424 O O . GLY A 1 182 ? 16.055 -5.255 12.487 1.00 87.19 182 GLY A O 1
ATOM 1425 N N . GLY A 1 183 ? 15.201 -4.775 10.463 1.00 87.44 183 GLY A N 1
ATOM 1426 C CA . GLY A 1 183 ? 16.376 -4.093 9.929 1.00 87.44 183 GLY A CA 1
ATOM 1427 C C . GLY A 1 183 ? 17.418 -5.058 9.355 1.00 87.44 183 GLY A C 1
ATOM 1428 O O . GLY A 1 183 ? 17.434 -6.251 9.642 1.00 87.44 183 GLY A O 1
ATOM 1429 N N . VAL A 1 184 ? 18.326 -4.515 8.546 1.00 84.75 184 VAL A N 1
ATOM 1430 C CA . VAL A 1 184 ? 19.433 -5.243 7.916 1.00 84.75 184 VAL A CA 1
ATOM 1431 C C . VAL A 1 184 ? 20.759 -4.718 8.468 1.00 84.75 184 VAL A C 1
ATOM 1433 O O . VAL A 1 184 ? 21.097 -3.554 8.212 1.00 84.75 184 VAL A O 1
ATOM 1436 N N . PRO A 1 185 ? 21.523 -5.523 9.228 1.00 83.56 185 PRO A N 1
ATOM 1437 C CA . PRO A 1 185 ? 22.825 -5.111 9.744 1.00 83.56 185 PRO A CA 1
ATOM 1438 C C . PRO A 1 185 ? 23.844 -4.957 8.606 1.00 83.56 185 PRO A C 1
ATOM 1440 O O . PRO A 1 185 ? 23.753 -5.615 7.572 1.00 83.56 185 PRO A O 1
ATOM 1443 N N . GLU A 1 186 ? 24.828 -4.072 8.773 1.00 78.00 186 GLU A N 1
ATOM 1444 C CA . GLU A 1 186 ? 25.803 -3.779 7.712 1.00 78.00 186 GLU A CA 1
ATOM 1445 C C . GLU A 1 186 ? 26.815 -4.918 7.482 1.00 78.00 186 GLU A C 1
ATOM 1447 O O . GLU A 1 186 ? 27.273 -5.120 6.354 1.00 78.00 186 GLU A O 1
ATOM 1452 N N . SER A 1 187 ? 27.108 -5.699 8.528 1.00 68.44 187 SER A N 1
ATOM 1453 C CA . SER A 1 187 ? 27.955 -6.892 8.485 1.00 68.44 187 SER A CA 1
ATOM 1454 C C . SER A 1 187 ? 27.144 -8.144 8.826 1.00 68.44 187 SER A C 1
ATOM 1456 O O . SER A 1 187 ? 26.811 -8.377 9.985 1.00 68.44 187 SER A O 1
ATOM 1458 N N . SER A 1 188 ? 26.882 -8.998 7.842 1.00 54.56 188 SER A N 1
ATOM 1459 C CA . SER A 1 188 ? 26.333 -10.348 8.042 1.00 54.56 188 SER A CA 1
ATOM 1460 C C . SER A 1 188 ? 27.413 -11.363 8.455 1.00 54.56 188 SER A C 1
ATOM 1462 O O . SER A 1 188 ? 27.311 -12.544 8.137 1.00 54.56 188 SER A O 1
ATOM 1464 N N . VAL A 1 189 ? 28.496 -10.911 9.098 1.00 50.03 189 VAL A N 1
ATOM 1465 C CA . VAL A 1 189 ? 29.546 -11.807 9.590 1.00 50.03 189 VAL A CA 1
ATOM 1466 C C . VAL A 1 189 ? 29.135 -12.265 10.981 1.00 50.03 189 VAL A C 1
ATOM 1468 O O . VAL A 1 189 ? 29.037 -11.448 11.896 1.00 50.03 189 VAL A O 1
ATOM 1471 N N . GLU A 1 190 ? 28.884 -13.566 11.112 1.00 47.12 190 GLU A N 1
ATOM 1472 C CA . GLU A 1 190 ? 28.778 -14.290 12.378 1.00 47.12 190 GLU A CA 1
ATOM 1473 C C . GLU A 1 190 ? 30.085 -14.123 13.164 1.00 47.12 190 GLU A C 1
ATOM 1475 O O . GLU A 1 190 ? 30.983 -14.962 13.139 1.00 47.12 190 GLU A O 1
ATOM 1480 N N . SER A 1 191 ? 30.231 -12.996 13.847 1.00 46.03 191 SER A N 1
ATOM 1481 C CA . SER A 1 191 ? 31.251 -12.836 14.870 1.00 46.03 191 SER A CA 1
ATOM 1482 C C . SER A 1 191 ? 30.723 -13.519 16.127 1.00 46.03 191 SER A C 1
ATOM 1484 O O . SER A 1 191 ? 30.136 -12.878 17.000 1.00 46.03 191 SER A O 1
ATOM 1486 N N . GLU A 1 192 ? 30.890 -14.841 16.202 1.00 46.66 192 GLU A N 1
ATOM 1487 C CA . GLU A 1 192 ? 30.799 -15.563 17.468 1.00 46.66 192 GLU A CA 1
ATOM 1488 C C . GLU A 1 192 ? 31.746 -14.892 18.472 1.00 46.66 192 GLU A C 1
ATOM 1490 O O . GLU A 1 192 ? 32.969 -14.961 18.364 1.00 46.66 192 GLU A O 1
ATOM 1495 N N . GLY A 1 193 ? 31.159 -14.206 19.452 1.00 51.91 193 GLY A N 1
ATOM 1496 C CA . GLY A 1 193 ? 31.875 -13.641 20.587 1.00 51.91 193 GLY A CA 1
ATOM 1497 C C . GLY A 1 193 ? 32.467 -12.257 20.343 1.00 51.91 193 GLY A C 1
ATOM 1498 O O . GLY A 1 193 ? 33.680 -12.100 20.232 1.00 51.91 193 GLY A O 1
ATOM 1499 N N . THR A 1 194 ? 31.650 -11.205 20.395 1.00 42.91 194 THR A N 1
ATOM 1500 C CA . THR A 1 194 ? 32.149 -9.888 20.823 1.00 42.91 194 THR A CA 1
ATOM 1501 C C . THR A 1 194 ? 31.086 -9.146 21.633 1.00 42.91 194 THR A C 1
ATOM 1503 O O . THR A 1 194 ? 29.891 -9.224 21.372 1.00 42.91 194 THR A O 1
ATOM 1506 N N . SER A 1 195 ? 31.552 -8.518 22.707 1.00 46.94 195 SER A N 1
ATOM 1507 C CA . SER A 1 195 ? 30.804 -7.941 23.821 1.00 46.94 195 SER A CA 1
ATOM 1508 C C . SER A 1 195 ? 29.793 -6.852 23.451 1.00 46.94 195 SER A C 1
ATOM 1510 O O . SER A 1 195 ? 30.049 -5.993 22.613 1.00 46.94 195 SER A O 1
ATOM 1512 N N . VAL A 1 196 ? 28.699 -6.847 24.216 1.00 48.91 196 VAL A N 1
ATOM 1513 C CA . VAL A 1 196 ? 27.667 -5.808 24.336 1.00 48.91 196 VAL A CA 1
ATOM 1514 C C . VAL A 1 196 ? 28.303 -4.418 24.486 1.00 48.91 196 VAL A C 1
ATOM 1516 O O . VAL A 1 196 ? 28.910 -4.126 25.514 1.00 48.91 196 VAL A O 1
ATOM 1519 N N . GLY A 1 197 ? 28.161 -3.557 23.473 1.00 47.81 197 GLY A N 1
ATOM 1520 C CA . GLY A 1 197 ? 28.558 -2.148 23.579 1.00 47.81 197 GLY A CA 1
ATOM 1521 C C . GLY A 1 197 ? 28.752 -1.384 22.268 1.00 47.81 197 GLY A C 1
ATOM 1522 O O . GLY A 1 197 ? 28.736 -0.156 22.297 1.00 47.81 197 GLY A O 1
ATOM 1523 N N . GLU A 1 198 ? 28.914 -2.053 21.125 1.00 53.25 198 GLU A N 1
ATOM 1524 C CA . GLU A 1 198 ? 29.106 -1.352 19.849 1.00 53.25 198 GLU A CA 1
ATOM 1525 C C . GLU A 1 198 ? 27.773 -0.947 19.210 1.00 53.25 198 GLU A C 1
ATOM 1527 O O . GLU A 1 198 ? 26.828 -1.732 19.116 1.00 53.25 198 GLU A O 1
ATOM 1532 N N . THR A 1 199 ? 27.698 0.314 18.775 1.00 58.50 199 THR A N 1
ATOM 1533 C CA . THR A 1 199 ? 26.592 0.881 17.999 1.00 58.50 199 THR A CA 1
ATOM 1534 C C . THR A 1 199 ? 26.429 0.082 16.710 1.00 58.50 199 THR A C 1
ATOM 1536 O O . THR A 1 199 ? 27.095 0.365 15.719 1.00 58.50 199 THR A O 1
ATOM 1539 N N . GLN A 1 200 ? 25.560 -0.929 16.732 1.00 65.31 200 GLN A N 1
ATOM 1540 C CA . GLN A 1 200 ? 25.262 -1.763 15.572 1.00 65.31 200 GLN A CA 1
ATOM 1541 C C . GLN A 1 200 ? 24.889 -0.864 14.390 1.00 65.31 200 GLN A C 1
ATOM 1543 O O . GLN A 1 200 ? 23.902 -0.120 14.456 1.00 65.31 200 GLN A O 1
ATOM 1548 N N . LEU A 1 201 ? 25.719 -0.890 13.347 1.00 79.44 201 LEU A N 1
ATOM 1549 C CA . LEU A 1 201 ? 25.527 -0.102 12.140 1.00 79.44 201 LEU A CA 1
ATOM 1550 C C . LEU A 1 201 ? 24.588 -0.874 11.209 1.00 79.44 201 LEU A C 1
ATOM 1552 O O . LEU A 1 201 ? 24.753 -2.073 10.967 1.00 79.44 201 LEU A O 1
ATOM 1556 N N . TRP A 1 202 ? 23.537 -0.192 10.766 1.00 80.38 202 TRP A N 1
ATOM 1557 C CA . TRP A 1 202 ? 22.458 -0.780 9.985 1.00 80.38 202 TRP A CA 1
ATOM 1558 C C . TRP A 1 202 ? 22.550 -0.266 8.563 1.00 80.38 202 TRP A C 1
ATOM 1560 O O . TRP A 1 202 ? 22.607 0.945 8.354 1.00 80.38 202 TRP A O 1
ATOM 1570 N N . ARG A 1 203 ? 22.493 -1.182 7.600 1.00 83.25 203 ARG A N 1
ATOM 1571 C CA . ARG A 1 203 ? 22.286 -0.821 6.203 1.00 83.25 203 ARG A CA 1
ATOM 1572 C C . ARG A 1 203 ? 20.852 -0.335 6.019 1.00 83.25 203 ARG A C 1
ATOM 1574 O O . ARG A 1 203 ? 20.622 0.794 5.606 1.00 83.25 203 ARG A O 1
ATOM 1581 N N . VAL A 1 204 ? 19.889 -1.145 6.454 1.00 86.69 204 VAL A N 1
ATOM 1582 C CA . VAL A 1 204 ? 18.492 -0.729 6.614 1.00 86.69 204 VAL A CA 1
ATOM 1583 C C . VAL A 1 204 ? 18.188 -0.699 8.108 1.00 86.69 204 VAL A C 1
ATOM 1585 O O . VAL A 1 204 ? 18.278 -1.742 8.755 1.00 86.69 204 VAL A O 1
ATOM 1588 N N . PRO A 1 205 ? 17.866 0.460 8.700 1.00 87.62 205 PRO A N 1
ATOM 1589 C CA . PRO A 1 205 ? 17.554 0.518 10.121 1.00 87.62 205 PRO A CA 1
ATOM 1590 C C . PRO A 1 205 ? 16.296 -0.306 10.447 1.00 87.62 205 PRO A C 1
ATOM 1592 O O . PRO A 1 205 ? 15.437 -0.458 9.581 1.00 87.62 205 PRO A O 1
ATOM 1595 N N . PRO A 1 206 ? 16.138 -0.811 11.683 1.00 91.12 206 PRO A N 1
ATOM 1596 C CA . PRO A 1 206 ? 14.893 -1.442 12.116 1.00 91.12 206 PRO A CA 1
ATOM 1597 C C . PRO A 1 206 ? 13.727 -0.451 12.081 1.00 91.12 206 PRO A C 1
ATOM 1599 O O . PRO A 1 206 ? 13.928 0.758 12.256 1.00 91.12 206 PRO A O 1
ATOM 1602 N N . ARG A 1 207 ? 12.494 -0.962 11.953 1.00 91.44 207 ARG A N 1
ATOM 1603 C CA . ARG A 1 207 ? 11.266 -0.156 11.793 1.00 91.44 207 ARG A CA 1
ATOM 1604 C C . ARG A 1 207 ? 11.118 0.953 12.826 1.00 91.44 207 ARG A C 1
ATOM 1606 O O . ARG A 1 207 ? 10.683 2.053 12.491 1.00 91.44 207 ARG A O 1
ATOM 1613 N N . VAL A 1 208 ? 11.520 0.711 14.074 1.00 90.69 208 VAL A N 1
ATOM 1614 C CA . VAL A 1 208 ? 11.471 1.707 15.161 1.00 90.69 208 VAL A CA 1
ATOM 1615 C C . VAL A 1 208 ? 12.197 3.004 14.775 1.00 90.69 208 VAL A C 1
ATOM 1617 O O . VAL A 1 208 ? 11.695 4.093 15.062 1.00 90.69 208 VAL A O 1
ATOM 1620 N N . LYS A 1 209 ? 13.322 2.890 14.057 1.00 92.25 209 LYS A N 1
ATOM 1621 C CA . LYS A 1 209 ? 14.192 3.998 13.641 1.00 92.25 209 LYS A CA 1
ATOM 1622 C C . LYS A 1 209 ? 13.838 4.598 12.274 1.00 92.25 209 LYS A C 1
ATOM 1624 O O . LYS A 1 209 ? 14.453 5.591 11.901 1.00 92.25 209 LYS A O 1
ATOM 1629 N N . TRP A 1 210 ? 12.873 4.038 11.542 1.00 95.12 210 TRP A N 1
ATOM 1630 C CA . TRP A 1 210 ? 12.448 4.594 10.254 1.00 95.12 210 TRP A CA 1
ATOM 1631 C C . TRP A 1 210 ? 11.858 5.995 10.398 1.00 95.12 210 TRP A C 1
ATOM 1633 O O . TRP A 1 210 ? 11.160 6.305 11.374 1.00 95.12 210 TRP A O 1
ATOM 1643 N N . SER A 1 211 ? 12.054 6.809 9.362 1.00 97.00 211 SER A N 1
ATOM 1644 C CA . SER A 1 211 ? 11.332 8.066 9.195 1.00 97.00 211 SER A CA 1
ATOM 1645 C C . SER A 1 211 ? 9.816 7.841 9.131 1.00 97.00 211 SER A C 1
ATOM 1647 O O . SER A 1 211 ? 9.328 6.785 8.719 1.00 97.00 211 SER A O 1
ATOM 1649 N N . SER A 1 212 ? 9.048 8.872 9.503 1.00 96.06 212 SER A N 1
ATOM 1650 C CA . SER A 1 212 ? 7.579 8.832 9.443 1.00 96.06 212 SER A CA 1
ATOM 1651 C C . SER A 1 212 ? 7.074 8.465 8.041 1.00 96.06 212 SER A C 1
ATOM 1653 O O . SER A 1 212 ? 6.206 7.607 7.916 1.00 96.06 212 SER A O 1
ATOM 1655 N N . LYS A 1 213 ? 7.676 9.023 6.978 1.00 96.19 213 LYS A N 1
ATOM 1656 C CA . LYS A 1 213 ? 7.289 8.722 5.590 1.00 96.19 213 LYS A CA 1
ATOM 1657 C C . LYS A 1 213 ? 7.444 7.232 5.257 1.00 96.19 213 LYS A C 1
ATOM 1659 O O .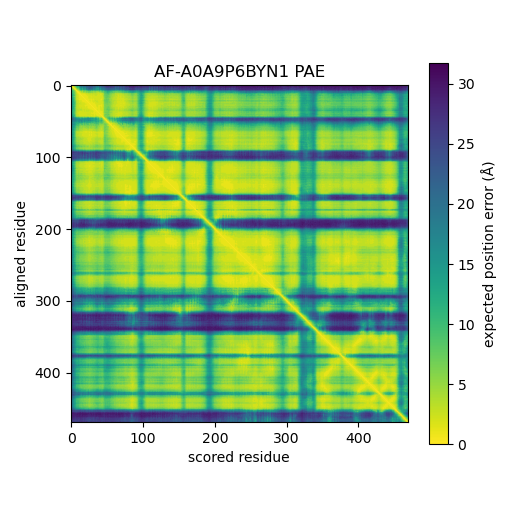 LYS A 1 213 ? 6.530 6.644 4.695 1.00 96.19 213 LYS A O 1
ATOM 1664 N N . THR A 1 214 ? 8.559 6.612 5.638 1.00 97.56 214 THR A N 1
ATOM 1665 C CA . THR A 1 214 ? 8.809 5.184 5.371 1.00 97.56 214 THR A CA 1
ATOM 1666 C C . THR A 1 214 ? 7.851 4.287 6.159 1.00 97.56 214 THR A C 1
ATOM 1668 O O . THR A 1 214 ? 7.309 3.341 5.597 1.00 97.56 214 THR A O 1
ATOM 1671 N N . LYS A 1 215 ? 7.559 4.621 7.428 1.00 97.56 215 LYS A N 1
ATOM 1672 C CA . LYS A 1 215 ? 6.551 3.902 8.233 1.00 97.56 215 LYS A CA 1
ATOM 1673 C C . LYS A 1 215 ? 5.166 3.939 7.589 1.00 97.56 215 LYS A C 1
ATOM 1675 O O . LYS A 1 215 ? 4.483 2.924 7.587 1.00 97.56 215 LYS A O 1
ATOM 1680 N N . GLN A 1 216 ? 4.774 5.092 7.049 1.00 97.50 216 GLN A N 1
ATOM 1681 C CA . GLN A 1 216 ? 3.478 5.283 6.399 1.00 97.50 216 GLN A CA 1
ATOM 1682 C C . GLN A 1 216 ? 3.386 4.515 5.076 1.00 97.50 216 GLN A C 1
ATOM 1684 O O . GLN A 1 216 ? 2.392 3.842 4.853 1.00 97.50 216 GLN A O 1
ATOM 1689 N N . LEU A 1 217 ? 4.433 4.536 4.243 1.00 97.88 217 LEU A N 1
ATOM 1690 C CA . LEU A 1 217 ? 4.467 3.763 2.992 1.00 97.88 217 LEU A CA 1
ATOM 1691 C C . LEU A 1 217 ? 4.440 2.252 3.242 1.00 97.88 217 LEU A C 1
ATOM 1693 O O . LEU A 1 217 ? 3.715 1.532 2.565 1.00 97.88 217 LEU A O 1
ATOM 1697 N N . HIS A 1 218 ? 5.202 1.776 4.233 1.00 97.75 218 HIS A N 1
ATOM 1698 C CA . HIS A 1 218 ? 5.166 0.370 4.640 1.00 97.75 218 HIS A CA 1
ATOM 1699 C C . HIS A 1 218 ? 3.775 -0.027 5.124 1.00 97.75 218 HIS A C 1
ATOM 1701 O O . HIS A 1 218 ? 3.241 -1.023 4.658 1.00 97.75 218 HIS A O 1
ATOM 1707 N N . ALA A 1 219 ? 3.172 0.776 6.003 1.00 97.00 219 ALA A N 1
ATOM 1708 C CA . ALA A 1 219 ? 1.842 0.505 6.529 1.00 97.00 219 ALA A CA 1
ATOM 1709 C C . ALA A 1 219 ? 0.753 0.569 5.446 1.00 97.00 219 ALA A C 1
ATOM 1711 O O . ALA A 1 219 ? -0.165 -0.245 5.470 1.00 97.00 219 ALA A O 1
ATOM 1712 N N . HIS A 1 220 ? 0.877 1.473 4.469 1.00 95.44 220 HIS A N 1
ATOM 1713 C CA . HIS A 1 220 ? -0.035 1.558 3.329 1.00 95.44 220 HIS A CA 1
ATOM 1714 C C . HIS A 1 220 ? 0.049 0.293 2.471 1.00 95.44 220 HIS A C 1
ATOM 1716 O O . HIS A 1 220 ? -0.954 -0.387 2.266 1.00 95.44 220 HIS A O 1
ATOM 1722 N N . LEU A 1 221 ? 1.260 -0.083 2.045 1.00 96.00 221 LEU A N 1
ATOM 1723 C CA . LEU A 1 221 ? 1.459 -1.279 1.229 1.00 96.00 221 LEU A CA 1
ATOM 1724 C C . LEU A 1 221 ? 1.049 -2.548 1.978 1.00 96.00 221 LEU A C 1
ATOM 1726 O O . LEU A 1 221 ? 0.468 -3.439 1.375 1.00 96.00 221 LEU A O 1
ATOM 1730 N N . HIS A 1 222 ? 1.329 -2.622 3.280 1.00 95.06 222 HIS A N 1
ATOM 1731 C CA . HIS A 1 222 ? 0.939 -3.746 4.130 1.00 95.06 222 HIS A CA 1
ATOM 1732 C C . HIS A 1 222 ? -0.582 -3.818 4.317 1.00 95.06 222 HIS A C 1
ATOM 1734 O O . HIS A 1 222 ? -1.140 -4.897 4.190 1.00 95.06 222 HIS A O 1
ATOM 1740 N N . THR A 1 223 ? -1.272 -2.684 4.473 1.00 92.69 223 THR A N 1
ATOM 1741 C CA . THR A 1 223 ? -2.747 -2.643 4.497 1.00 92.69 223 THR A CA 1
ATOM 1742 C C . THR A 1 223 ? -3.335 -3.189 3.196 1.00 92.69 223 THR A C 1
ATOM 1744 O O . THR A 1 223 ? -4.215 -4.039 3.242 1.00 92.69 223 THR A O 1
ATOM 1747 N N . LEU A 1 224 ? -2.821 -2.747 2.040 1.00 91.31 224 LEU A N 1
ATOM 1748 C CA . LEU A 1 224 ? -3.275 -3.246 0.738 1.00 91.31 224 LEU A CA 1
ATOM 1749 C C . LEU A 1 224 ? -2.885 -4.711 0.528 1.00 91.31 224 LEU A C 1
ATOM 1751 O O . LEU A 1 224 ? -3.650 -5.474 -0.048 1.00 91.31 224 LEU A O 1
ATOM 1755 N N . TYR A 1 225 ? -1.707 -5.132 0.989 1.00 92.19 225 TYR A N 1
ATOM 1756 C CA . TYR A 1 225 ? -1.297 -6.532 0.949 1.00 92.19 225 TYR A CA 1
ATOM 1757 C C . TYR A 1 225 ? -2.266 -7.384 1.771 1.00 92.19 225 TYR A C 1
ATOM 1759 O O . TYR A 1 225 ? -2.775 -8.372 1.261 1.00 92.19 225 TYR A O 1
ATOM 1767 N N . GLY A 1 226 ? -2.604 -6.973 2.987 1.00 89.94 226 GLY A N 1
ATOM 1768 C CA . GLY A 1 226 ? -3.405 -7.741 3.929 1.00 89.94 226 GLY A CA 1
ATOM 1769 C C . GLY A 1 226 ? -2.527 -8.382 5.002 1.00 89.94 226 GLY A C 1
ATOM 1770 O O . GLY A 1 226 ? -1.477 -7.854 5.356 1.00 89.94 226 GLY A O 1
ATOM 1771 N N . LEU A 1 227 ? -2.957 -9.525 5.540 1.00 89.69 227 LEU A N 1
ATOM 1772 C CA . LEU A 1 227 ? -2.232 -10.190 6.626 1.00 89.69 227 LEU A CA 1
ATOM 1773 C C . LEU A 1 227 ? -0.976 -10.912 6.118 1.00 89.69 227 LEU A C 1
ATOM 1775 O O . LEU A 1 227 ? -1.034 -11.685 5.156 1.00 89.69 227 LEU A O 1
ATOM 1779 N N . THR A 1 228 ? 0.142 -10.703 6.804 1.00 90.00 228 THR A N 1
ATOM 1780 C CA . THR A 1 228 ? 1.392 -11.448 6.639 1.00 90.00 228 THR A CA 1
ATOM 1781 C C . THR A 1 228 ? 1.504 -12.563 7.680 1.00 90.00 228 THR A C 1
ATOM 1783 O O . THR A 1 228 ? 0.612 -12.787 8.504 1.00 90.00 228 THR A O 1
ATOM 1786 N N . ARG A 1 229 ? 2.607 -13.316 7.652 1.00 85.69 229 ARG A N 1
ATOM 1787 C CA . ARG A 1 229 ? 2.827 -14.403 8.606 1.00 85.69 229 ARG A CA 1
ATOM 1788 C C . ARG A 1 229 ? 3.071 -13.865 10.016 1.00 85.69 229 ARG A C 1
ATOM 1790 O O . ARG A 1 229 ? 2.603 -14.474 10.981 1.00 85.69 229 ARG A O 1
ATOM 1797 N N . SER A 1 230 ? 3.776 -12.740 10.140 1.00 88.69 230 SER A N 1
ATOM 1798 C CA . SER A 1 230 ? 4.059 -12.108 11.435 1.00 88.69 230 SER A CA 1
ATOM 1799 C C . SER A 1 230 ? 2.803 -11.575 12.145 1.00 88.69 230 SER A C 1
ATOM 1801 O O . SER A 1 230 ? 2.757 -11.529 13.379 1.00 88.69 230 SER A O 1
ATOM 1803 N N . ASP A 1 231 ? 1.749 -11.271 11.387 1.00 91.38 231 ASP A N 1
ATOM 1804 C CA . ASP A 1 231 ? 0.462 -10.790 11.901 1.00 91.38 231 ASP A CA 1
ATOM 1805 C C . ASP A 1 231 ? -0.331 -11.862 12.660 1.00 91.38 231 ASP A C 1
ATOM 1807 O O . ASP A 1 231 ? -1.065 -11.580 13.606 1.00 91.38 231 ASP A O 1
ATOM 1811 N N . LEU A 1 232 ? -0.148 -13.138 12.312 1.00 87.94 232 LEU A N 1
ATOM 1812 C CA . LEU A 1 232 ? -0.937 -14.227 12.895 1.00 87.94 232 LEU A CA 1
ATOM 1813 C C . LEU A 1 232 ? -0.606 -14.519 14.370 1.00 87.94 232 LEU A C 1
ATOM 1815 O O . LEU A 1 232 ? -1.278 -15.329 15.018 1.00 87.94 232 LEU A O 1
ATOM 1819 N N . GLY A 1 233 ? 0.445 -13.894 14.903 1.00 86.19 233 GLY A N 1
ATOM 1820 C CA . GLY A 1 233 ? 0.899 -14.077 16.273 1.00 86.19 233 GLY A CA 1
ATOM 1821 C C . GLY A 1 233 ? -0.083 -13.527 17.311 1.00 86.19 233 GLY A C 1
ATOM 1822 O O . GLY A 1 233 ? -0.661 -12.452 17.157 1.00 86.19 233 GLY A O 1
ATOM 1823 N N . ARG A 1 234 ? -0.210 -14.230 18.448 1.00 87.25 234 ARG A N 1
ATOM 1824 C CA . ARG A 1 234 ? -0.993 -13.740 19.602 1.00 87.25 234 ARG A CA 1
ATOM 1825 C C . ARG A 1 234 ? -0.528 -12.357 20.059 1.00 87.25 234 ARG A C 1
ATOM 1827 O O . ARG A 1 234 ? -1.362 -11.500 20.326 1.00 87.25 234 ARG A O 1
ATOM 1834 N N . ARG A 1 235 ? 0.791 -12.139 20.103 1.00 91.00 235 ARG A N 1
ATOM 1835 C CA . ARG A 1 235 ? 1.368 -10.860 20.522 1.00 91.00 235 ARG A CA 1
ATOM 1836 C C . ARG A 1 235 ? 1.007 -9.728 19.560 1.00 91.00 235 ARG A C 1
ATOM 1838 O O . ARG A 1 235 ? 0.533 -8.699 20.018 1.00 91.00 235 ARG A O 1
ATOM 1845 N N . THR A 1 236 ? 1.119 -9.948 18.250 1.00 92.44 236 THR A N 1
ATOM 1846 C CA . THR A 1 236 ? 0.744 -8.953 17.231 1.00 92.44 236 THR A CA 1
ATOM 1847 C C . THR A 1 236 ? -0.734 -8.572 17.329 1.00 92.44 236 THR A C 1
ATOM 1849 O O . THR A 1 236 ? -1.097 -7.401 17.226 1.00 92.44 236 THR A O 1
ATOM 1852 N N . ARG A 1 237 ? -1.607 -9.542 17.637 1.00 91.00 237 ARG A N 1
ATOM 1853 C CA . ARG A 1 237 ? -3.023 -9.278 17.931 1.00 91.00 237 ARG A CA 1
ATOM 1854 C C . ARG A 1 237 ? -3.208 -8.379 19.151 1.00 91.00 237 ARG A C 1
ATOM 1856 O O . ARG A 1 237 ? -3.959 -7.410 19.058 1.00 91.00 237 ARG A O 1
ATOM 1863 N N . VAL A 1 238 ? -2.525 -8.666 20.258 1.00 94.19 238 VAL A N 1
ATOM 1864 C CA . VAL A 1 238 ? -2.549 -7.821 21.465 1.00 94.19 238 VAL A CA 1
ATOM 1865 C C . VAL A 1 238 ? -2.047 -6.415 21.152 1.00 94.19 238 VAL A C 1
ATOM 1867 O O . VAL A 1 238 ? -2.715 -5.450 21.503 1.00 94.19 238 VAL A O 1
ATOM 1870 N N . ASP A 1 239 ? -0.933 -6.290 20.430 1.00 94.88 239 ASP A N 1
ATOM 1871 C CA . ASP A 1 239 ? -0.346 -4.995 20.080 1.00 94.88 239 ASP A CA 1
ATOM 1872 C C . ASP A 1 239 ? -1.296 -4.160 19.202 1.00 94.88 239 ASP A C 1
ATOM 1874 O O . ASP A 1 239 ? -1.470 -2.965 19.446 1.00 94.88 239 ASP A O 1
ATOM 1878 N N . SER A 1 240 ? -1.979 -4.785 18.235 1.00 94.94 240 SER A N 1
ATOM 1879 C CA . SER A 1 240 ? -2.966 -4.088 17.399 1.00 94.94 240 SER A CA 1
ATOM 1880 C C . SER A 1 240 ? -4.193 -3.625 18.181 1.00 94.94 240 SER A C 1
ATOM 1882 O O . SER A 1 240 ? -4.624 -2.488 18.011 1.00 94.94 240 SER A O 1
ATOM 1884 N N . ARG A 1 241 ? -4.713 -4.449 19.099 1.00 94.38 241 ARG A N 1
ATOM 1885 C CA . ARG A 1 241 ? -5.813 -4.072 20.002 1.00 94.38 241 ARG A CA 1
ATOM 1886 C C . ARG A 1 241 ? -5.404 -2.945 20.935 1.00 94.38 241 ARG A C 1
ATOM 1888 O O . ARG A 1 241 ? -6.132 -1.969 21.050 1.00 94.38 241 ARG A O 1
ATOM 1895 N N . ALA A 1 242 ? -4.227 -3.054 21.543 1.00 95.12 242 ALA A N 1
ATOM 1896 C CA . ALA A 1 242 ? -3.666 -2.021 22.399 1.00 95.12 242 ALA A CA 1
ATOM 1897 C C . ALA A 1 242 ? -3.532 -0.693 21.652 1.00 95.12 242 ALA A C 1
ATOM 1899 O O . ALA A 1 242 ? -3.926 0.353 22.157 1.00 95.12 242 ALA A O 1
ATOM 1900 N N . PHE A 1 243 ? -3.051 -0.729 20.409 1.00 95.56 243 PHE A N 1
ATOM 1901 C CA . PHE A 1 243 ? -2.988 0.469 19.585 1.00 95.56 243 PHE A CA 1
ATOM 1902 C C . PHE A 1 243 ? -4.381 1.031 19.288 1.00 95.56 243 PHE A C 1
ATOM 1904 O O . PHE A 1 243 ? -4.601 2.233 19.408 1.00 95.56 243 PHE A O 1
ATOM 1911 N N . VAL A 1 244 ? -5.309 0.173 18.874 1.00 94.81 244 VAL A N 1
ATOM 1912 C CA . VAL A 1 244 ? -6.646 0.559 18.428 1.00 94.81 244 VAL A CA 1
ATOM 1913 C C . VAL A 1 244 ? -7.502 1.103 19.576 1.00 94.81 244 VAL A C 1
ATOM 1915 O O . VAL A 1 244 ? -8.199 2.094 19.380 1.00 94.81 244 VAL A O 1
ATOM 1918 N N . TYR A 1 245 ? -7.427 0.520 20.769 1.00 94.19 245 TYR A N 1
ATOM 1919 C CA . TYR A 1 245 ? -8.226 0.923 21.931 1.00 94.19 245 TYR A CA 1
ATOM 1920 C C . TYR A 1 245 ? -7.566 1.995 22.809 1.00 94.19 245 TYR A C 1
ATOM 1922 O O . TYR A 1 245 ? -8.140 2.394 23.823 1.00 94.19 245 TYR A O 1
ATOM 1930 N N . ASP A 1 246 ? -6.391 2.499 22.424 1.00 94.00 246 ASP A N 1
ATOM 1931 C CA . ASP A 1 246 ? -5.756 3.647 23.073 1.00 94.00 246 ASP A CA 1
ATOM 1932 C C . ASP A 1 246 ? -6.517 4.939 22.731 1.00 94.00 246 ASP A C 1
ATOM 1934 O O . ASP A 1 246 ? -6.320 5.550 21.675 1.00 94.00 246 ASP A O 1
ATOM 1938 N N . MET A 1 247 ? -7.373 5.391 23.652 1.00 91.44 247 MET A N 1
ATOM 1939 C CA . MET A 1 247 ? -8.228 6.569 23.476 1.00 91.44 247 MET A CA 1
ATOM 1940 C C . MET A 1 247 ? -7.431 7.860 23.259 1.00 91.44 247 MET A C 1
ATOM 1942 O O . MET A 1 247 ? -7.950 8.814 22.682 1.00 91.44 247 MET A O 1
ATOM 1946 N N . ARG A 1 248 ? -6.150 7.905 23.647 1.00 91.62 248 ARG A N 1
ATOM 1947 C CA . ARG A 1 248 ? -5.286 9.081 23.436 1.00 91.62 248 ARG A CA 1
ATOM 1948 C C . ARG A 1 248 ? -5.004 9.333 21.955 1.00 91.62 248 ARG A C 1
ATOM 1950 O O . ARG A 1 248 ? -4.564 10.424 21.599 1.00 91.62 248 ARG A O 1
ATOM 1957 N N . LYS A 1 249 ? -5.241 8.336 21.097 1.00 91.38 249 LYS A N 1
ATOM 1958 C CA . LYS A 1 249 ? -5.094 8.431 19.640 1.00 91.38 249 LYS A CA 1
ATOM 1959 C C . LYS A 1 249 ? -6.331 8.976 18.934 1.00 91.38 249 LYS A C 1
ATOM 1961 O O . LYS A 1 249 ? -6.262 9.174 17.729 1.00 91.38 249 LYS A O 1
ATOM 1966 N N . TYR A 1 250 ? -7.429 9.242 19.639 1.00 90.19 250 TYR A N 1
ATOM 1967 C CA . TYR A 1 250 ? -8.661 9.774 19.055 1.00 90.19 250 TYR A CA 1
ATOM 1968 C C . TYR A 1 250 ? -8.945 11.133 19.673 1.00 90.19 250 TYR A C 1
ATOM 1970 O O . TYR A 1 250 ? -9.410 11.251 20.805 1.00 90.19 250 TYR A O 1
ATOM 1978 N N . THR A 1 251 ? -8.621 12.184 18.934 1.00 90.44 251 THR A N 1
ATOM 1979 C CA . THR A 1 251 ? -8.743 13.562 19.396 1.00 90.44 251 THR A CA 1
ATOM 1980 C C . THR A 1 251 ? -9.564 14.372 18.406 1.00 90.44 251 THR A C 1
ATOM 1982 O O . THR A 1 251 ? -9.786 13.977 17.264 1.00 90.44 251 THR A O 1
ATOM 1985 N N . ALA A 1 252 ? -9.994 15.562 18.818 1.00 89.00 252 ALA A N 1
ATOM 1986 C CA . ALA A 1 252 ? -10.630 16.486 17.888 1.00 89.00 252 ALA A CA 1
ATOM 1987 C C . ALA A 1 252 ? -9.697 16.872 16.718 1.00 89.00 252 ALA A C 1
ATOM 1989 O O . ALA A 1 252 ? -10.186 17.189 15.639 1.00 89.00 252 ALA A O 1
ATOM 1990 N N . GLU A 1 253 ? -8.369 16.823 16.899 1.00 90.19 253 GLU A N 1
ATOM 1991 C CA . GLU A 1 253 ? -7.400 17.205 15.862 1.00 90.19 253 GLU A CA 1
ATOM 1992 C C . GLU A 1 253 ? -7.336 16.209 14.704 1.00 90.19 253 GLU A C 1
ATOM 1994 O O . GLU A 1 253 ? -7.100 16.621 13.572 1.00 90.19 253 GLU A O 1
ATOM 1999 N N . ASN A 1 254 ? -7.524 14.916 14.966 1.00 88.31 254 ASN A N 1
ATOM 2000 C CA . ASN A 1 254 ? -7.653 13.904 13.917 1.00 88.31 254 ASN A CA 1
ATOM 2001 C C . ASN A 1 254 ? -9.103 13.478 13.684 1.00 88.31 254 ASN A C 1
ATOM 2003 O O . ASN A 1 254 ? -9.345 12.444 13.065 1.00 88.31 254 ASN A O 1
ATOM 2007 N N . GLU A 1 255 ? -10.048 14.273 14.192 1.00 87.81 255 GLU A N 1
ATOM 2008 C CA . GLU A 1 255 ? -11.485 14.045 14.059 1.00 87.81 255 GLU A CA 1
ATOM 2009 C C . GLU A 1 255 ? -11.911 12.644 14.517 1.00 87.81 255 GLU A C 1
ATOM 2011 O O . GLU A 1 255 ? -12.852 12.062 13.981 1.00 87.81 255 GLU A O 1
ATOM 2016 N N . TYR A 1 256 ? -11.206 12.101 15.513 1.00 88.44 256 TYR A N 1
ATOM 2017 C CA . TYR A 1 256 ? -11.454 10.776 16.074 1.00 88.44 256 TYR A CA 1
ATOM 2018 C C . TYR A 1 256 ? -11.348 9.631 15.047 1.00 88.44 256 TYR A C 1
ATOM 2020 O O . TYR A 1 256 ? -11.938 8.571 15.243 1.00 88.44 256 TYR A O 1
ATOM 2028 N N . GLY A 1 257 ? -10.585 9.822 13.965 1.00 88.00 257 GLY A N 1
ATOM 2029 C CA . GLY A 1 257 ? -10.352 8.818 12.925 1.00 88.00 257 GLY A CA 1
ATOM 2030 C C . GLY A 1 257 ? -8.867 8.503 12.704 1.00 88.00 257 GLY A C 1
ATOM 2031 O O . GLY A 1 257 ? -8.001 9.119 13.329 1.00 88.00 257 GLY A O 1
ATOM 2032 N N . PRO A 1 258 ? -8.546 7.567 11.789 1.00 92.50 258 PRO A N 1
ATOM 2033 C CA . PRO A 1 258 ? -7.174 7.203 11.430 1.00 92.50 258 PRO A CA 1
ATOM 2034 C C . PRO A 1 258 ? -6.531 8.253 10.511 1.00 92.50 258 PRO A C 1
ATOM 2036 O O . PRO A 1 258 ? -6.015 7.955 9.433 1.00 92.50 258 PRO A O 1
ATOM 2039 N N . PHE A 1 259 ? -6.590 9.511 10.936 1.00 92.44 259 PHE A N 1
ATOM 2040 C CA . PHE A 1 259 ? -6.041 10.658 10.237 1.00 92.44 259 PHE A CA 1
ATOM 2041 C C . PHE A 1 259 ? -4.893 11.253 11.041 1.00 92.44 259 PHE A C 1
ATOM 2043 O O . PHE A 1 259 ? -4.812 11.137 12.266 1.00 92.44 259 PHE A O 1
ATOM 2050 N N . LYS A 1 260 ? -3.989 11.936 10.347 1.00 92.81 260 LYS A N 1
ATOM 2051 C CA . LYS A 1 260 ? -2.973 12.753 11.011 1.00 92.81 260 LYS A CA 1
ATOM 2052 C C . LYS A 1 260 ? -3.618 13.990 11.634 1.00 92.81 260 LYS A C 1
ATOM 2054 O O . LYS A 1 260 ? -4.733 14.373 11.276 1.00 92.81 260 LYS A O 1
ATOM 2059 N N . ALA A 1 261 ? -2.884 14.645 12.533 1.00 89.06 261 ALA A N 1
ATOM 2060 C CA . ALA A 1 261 ? -3.298 15.922 13.106 1.00 89.06 261 ALA A CA 1
ATOM 2061 C C . ALA A 1 261 ? -3.692 16.913 11.994 1.00 89.06 261 ALA A C 1
ATOM 2063 O O . ALA A 1 261 ? -2.940 17.128 11.039 1.00 89.06 261 ALA A O 1
ATOM 2064 N N . GLY A 1 262 ? -4.892 17.475 12.113 1.00 86.12 262 GLY A N 1
ATOM 2065 C CA . GLY A 1 262 ? -5.544 18.306 11.106 1.00 86.12 262 GLY A CA 1
ATOM 2066 C C . GLY A 1 262 ? -6.575 17.578 10.236 1.00 86.12 262 GLY A C 1
ATOM 2067 O O . GLY A 1 262 ? -7.221 18.243 9.437 1.00 86.12 262 GLY A O 1
ATOM 2068 N N . GLY A 1 263 ? -6.729 16.250 10.337 1.00 81.81 263 GLY A N 1
ATOM 2069 C CA . GLY A 1 263 ? -7.803 15.492 9.669 1.00 81.81 263 GLY A CA 1
ATOM 2070 C C . GLY A 1 263 ? -7.721 15.429 8.135 1.00 81.81 263 GLY A C 1
ATOM 2071 O O . GLY A 1 263 ? -8.651 14.949 7.485 1.00 81.81 263 GLY A O 1
ATOM 2072 N N . LYS A 1 264 ? -6.630 15.937 7.544 1.00 86.38 264 LYS A N 1
ATOM 2073 C CA . LYS A 1 264 ? -6.462 16.115 6.089 1.00 86.38 264 LYS A CA 1
ATOM 2074 C C . LYS A 1 264 ? -5.680 15.015 5.383 1.00 86.38 264 LYS A C 1
ATOM 2076 O O . LYS A 1 264 ? -5.752 14.936 4.166 1.00 86.38 264 LYS A O 1
ATOM 2081 N N . LEU A 1 265 ? -4.900 14.228 6.119 1.00 91.69 265 LEU A N 1
ATOM 2082 C CA . LEU A 1 265 ? -4.041 13.176 5.574 1.00 91.69 265 LEU A CA 1
ATOM 2083 C C . LEU A 1 265 ? -4.312 11.874 6.311 1.00 91.69 265 LEU A C 1
ATOM 2085 O O . LEU A 1 265 ? -4.536 11.894 7.526 1.00 91.69 265 LEU A O 1
ATOM 2089 N N . VAL A 1 266 ? -4.218 10.758 5.600 1.00 93.12 266 VAL A N 1
ATOM 2090 C CA . VAL A 1 266 ? -4.399 9.432 6.196 1.00 93.12 266 VAL A CA 1
ATOM 2091 C C . VAL A 1 266 ? -3.203 9.086 7.090 1.00 93.12 266 VAL A C 1
ATOM 2093 O O . VAL A 1 266 ? -2.042 9.359 6.758 1.00 93.12 266 VAL A O 1
ATOM 2096 N N . ASP A 1 267 ? -3.475 8.496 8.254 1.00 95.75 267 ASP A N 1
ATOM 2097 C CA . ASP A 1 267 ? -2.470 7.804 9.056 1.00 95.75 267 ASP A CA 1
ATOM 2098 C C . ASP A 1 267 ? -2.525 6.304 8.750 1.00 95.75 267 ASP A C 1
ATOM 2100 O O . ASP A 1 267 ? -3.236 5.530 9.390 1.00 95.75 267 ASP A O 1
ATOM 2104 N N . TRP A 1 268 ? -1.726 5.880 7.775 1.00 95.81 268 TRP A N 1
ATOM 2105 C CA . TRP A 1 268 ? -1.667 4.490 7.336 1.00 95.81 268 TRP A CA 1
ATOM 2106 C C . TRP A 1 268 ? -1.173 3.532 8.416 1.00 95.81 268 TRP A C 1
ATOM 2108 O O . TRP A 1 268 ? -1.540 2.363 8.395 1.00 95.81 268 TRP A O 1
ATOM 2118 N N . VAL A 1 269 ? -0.382 4.005 9.388 1.00 97.12 269 VAL A N 1
ATOM 2119 C CA . VAL A 1 269 ? 0.004 3.173 10.539 1.00 97.12 269 VAL A CA 1
ATOM 2120 C C . VAL A 1 269 ? -1.228 2.867 11.377 1.00 97.12 269 VAL A C 1
ATOM 2122 O O . VAL A 1 269 ? -1.407 1.724 11.783 1.00 97.12 269 VAL A O 1
ATOM 2125 N N . HIS A 1 270 ? -2.100 3.851 11.592 1.00 95.81 270 HIS A N 1
ATOM 2126 C CA . HIS A 1 270 ? -3.369 3.645 12.284 1.00 95.81 270 HIS A CA 1
ATOM 2127 C C . HIS A 1 270 ? -4.298 2.727 11.482 1.00 95.81 270 HIS A C 1
ATOM 2129 O O . HIS A 1 270 ? -4.792 1.743 12.033 1.00 95.81 270 HIS A O 1
ATOM 2135 N N . VAL A 1 271 ? -4.464 2.979 10.176 1.00 94.00 271 VAL A N 1
ATOM 2136 C CA . VAL A 1 271 ? -5.269 2.124 9.283 1.00 94.00 271 VAL A CA 1
ATOM 2137 C C . VAL A 1 271 ? -4.789 0.671 9.320 1.00 94.00 271 VAL A C 1
ATOM 2139 O O . VAL A 1 271 ? -5.614 -0.223 9.471 1.00 94.00 271 VAL A O 1
ATOM 2142 N N . GLN A 1 272 ? -3.476 0.422 9.281 1.00 94.62 272 GLN A N 1
ATOM 2143 C CA . GLN A 1 272 ? -2.909 -0.927 9.366 1.00 94.62 272 GLN A CA 1
ATOM 2144 C C . GLN A 1 272 ? -3.312 -1.640 10.667 1.00 94.62 272 GLN A C 1
ATOM 2146 O O . GLN A 1 272 ? -3.660 -2.818 10.638 1.00 94.62 272 GLN A O 1
ATOM 2151 N N . GLN A 1 273 ? -3.289 -0.947 11.814 1.00 95.50 273 GLN A N 1
ATOM 2152 C CA . GLN A 1 273 ? -3.668 -1.556 13.098 1.00 95.50 273 GLN A CA 1
ATOM 2153 C C . GLN A 1 273 ? -5.165 -1.874 13.165 1.00 95.50 273 GLN A C 1
ATOM 2155 O O . GLN A 1 273 ? -5.544 -2.935 13.658 1.00 95.50 273 GLN A O 1
ATOM 2160 N N . ILE A 1 274 ? -6.008 -0.996 12.615 1.00 92.31 274 ILE A N 1
ATOM 2161 C CA . ILE A 1 274 ? -7.454 -1.226 12.485 1.00 92.31 274 ILE A CA 1
ATOM 2162 C C . ILE A 1 274 ? -7.722 -2.420 11.574 1.00 92.31 274 ILE A C 1
ATOM 2164 O O . ILE A 1 274 ? -8.444 -3.343 11.951 1.00 92.31 274 ILE A O 1
ATOM 2168 N N . HIS A 1 275 ? -7.109 -2.410 10.388 1.00 90.00 275 HIS A N 1
ATOM 2169 C CA . HIS A 1 275 ? -7.199 -3.478 9.404 1.00 90.00 275 HIS A CA 1
ATOM 2170 C C . HIS A 1 275 ? -6.823 -4.817 10.039 1.00 90.00 275 HIS A C 1
ATOM 2172 O O . HIS A 1 275 ? -7.563 -5.789 9.906 1.00 90.00 275 HIS A O 1
ATOM 2178 N N . HIS A 1 276 ? -5.710 -4.861 10.775 1.00 92.31 276 HIS A N 1
ATOM 2179 C CA . HIS A 1 276 ? -5.261 -6.050 11.488 1.00 92.31 276 HIS A CA 1
ATOM 2180 C C . HIS A 1 276 ? -6.280 -6.517 12.539 1.00 92.31 276 HIS A C 1
ATOM 2182 O O . HIS A 1 276 ? -6.712 -7.670 12.500 1.00 92.31 276 HIS A O 1
ATOM 2188 N N . ALA A 1 277 ? -6.716 -5.630 13.442 1.00 91.12 277 ALA A N 1
ATOM 2189 C CA . ALA A 1 277 ? -7.663 -5.967 14.506 1.00 91.12 277 ALA A CA 1
ATOM 2190 C C . ALA A 1 277 ? -8.980 -6.539 13.952 1.00 91.12 277 ALA A C 1
ATOM 2192 O O . ALA A 1 277 ? -9.446 -7.579 14.422 1.00 91.12 277 ALA A O 1
ATOM 2193 N N . VAL A 1 278 ? -9.534 -5.912 12.908 1.00 87.94 278 VAL A N 1
ATOM 2194 C CA . VAL A 1 278 ? -10.751 -6.372 12.227 1.00 87.94 278 VAL A CA 1
ATOM 2195 C C . VAL A 1 278 ? -10.507 -7.700 11.516 1.00 87.94 278 VAL A C 1
ATOM 2197 O O . VAL A 1 278 ? -11.238 -8.659 11.757 1.00 87.94 278 VAL A O 1
ATOM 2200 N N . SER A 1 279 ? -9.464 -7.791 10.687 1.00 87.31 279 SER A N 1
ATOM 2201 C CA . SER A 1 279 ? -9.180 -8.981 9.872 1.00 87.31 279 SER A CA 1
ATOM 2202 C C . SER A 1 279 ? -8.995 -10.228 10.726 1.00 87.31 279 SER A C 1
ATOM 2204 O O . SER A 1 279 ? -9.483 -11.302 10.365 1.00 87.31 279 SER A O 1
ATOM 2206 N N . MET A 1 280 ? -8.366 -10.086 11.897 1.00 87.06 280 MET A N 1
ATOM 2207 C CA . MET A 1 280 ? -8.186 -11.201 12.816 1.00 87.06 280 MET A CA 1
ATOM 2208 C C . MET A 1 280 ? -9.517 -11.799 13.276 1.00 87.06 280 MET A C 1
ATOM 2210 O O . MET A 1 280 ? -9.565 -13.008 13.437 1.00 87.06 280 MET A O 1
ATOM 2214 N N . HIS A 1 281 ? -10.622 -11.055 13.393 1.00 85.19 281 HIS A N 1
ATOM 2215 C CA . HIS A 1 281 ? -11.930 -11.665 13.702 1.00 85.19 281 HIS A CA 1
ATOM 2216 C C . HIS A 1 281 ? -12.448 -12.592 12.619 1.00 85.19 281 HIS A C 1
ATOM 2218 O O . HIS A 1 281 ? -13.169 -13.541 12.921 1.00 85.19 281 HIS A O 1
ATOM 2224 N N . ILE A 1 282 ? -12.095 -12.329 11.366 1.00 81.81 282 ILE A N 1
ATOM 2225 C CA . ILE A 1 282 ? -12.619 -13.117 10.260 1.00 81.81 282 ILE A CA 1
ATOM 2226 C C . ILE A 1 282 ? -11.761 -14.356 10.011 1.00 81.81 282 ILE A C 1
ATOM 2228 O O . ILE A 1 282 ? -12.286 -15.423 9.693 1.00 81.81 282 ILE A O 1
ATOM 2232 N N . VAL A 1 283 ? -10.444 -14.243 10.189 1.00 80.19 283 VAL A N 1
ATOM 2233 C CA . VAL A 1 283 ? -9.527 -15.347 9.884 1.00 80.19 283 VAL A CA 1
ATOM 2234 C C . VAL A 1 283 ? -9.128 -16.187 11.099 1.00 80.19 283 VAL A C 1
ATOM 2236 O O . VAL A 1 283 ? -8.546 -17.254 10.905 1.00 80.19 283 VAL A O 1
ATOM 2239 N N . TRP A 1 284 ? -9.426 -15.761 12.336 1.00 75.62 284 TRP A N 1
ATOM 2240 C CA . TRP A 1 284 ? -8.895 -16.400 13.553 1.00 75.62 284 TRP A CA 1
ATOM 2241 C C . TRP A 1 284 ? -9.154 -17.902 13.628 1.00 75.62 284 TRP A C 1
ATOM 2243 O O . TRP A 1 284 ? -8.240 -18.657 13.945 1.00 75.62 284 TRP A O 1
ATOM 2253 N N . ASP A 1 285 ? -10.358 -18.354 13.287 1.00 72.88 285 ASP A N 1
ATOM 2254 C CA . ASP A 1 285 ? -10.695 -19.780 13.314 1.00 72.88 285 ASP A CA 1
ATOM 2255 C C . ASP A 1 285 ? -9.833 -20.588 12.334 1.00 72.88 285 ASP A C 1
ATOM 2257 O O . ASP A 1 285 ? -9.396 -21.702 12.637 1.00 72.88 285 ASP A O 1
ATOM 2261 N N . SER A 1 286 ? -9.561 -20.027 11.153 1.00 70.69 286 SER A N 1
ATOM 2262 C CA . SER A 1 286 ? -8.661 -20.624 10.162 1.00 70.69 286 SER A CA 1
ATOM 2263 C C . SER A 1 286 ? -7.223 -20.644 10.678 1.00 70.69 286 SER A C 1
ATOM 2265 O O . SER A 1 286 ? -6.549 -21.666 10.568 1.00 70.69 286 SER A O 1
ATOM 2267 N N . VAL A 1 287 ? -6.781 -19.559 11.317 1.00 73.19 287 VAL A N 1
ATOM 2268 C CA . VAL A 1 287 ? -5.448 -19.428 11.924 1.00 73.19 287 VAL A CA 1
ATOM 2269 C C . VAL A 1 287 ? -5.245 -20.431 13.061 1.00 73.19 287 VAL A C 1
ATOM 2271 O O . VAL A 1 287 ? -4.238 -21.135 13.092 1.00 73.19 287 VAL A O 1
ATOM 2274 N N . GLN A 1 288 ? -6.213 -20.576 13.968 1.00 71.06 288 GLN A N 1
ATOM 2275 C CA . GLN A 1 288 ? -6.146 -21.556 15.053 1.00 71.06 288 GLN A CA 1
ATOM 2276 C C . GLN A 1 288 ? -6.021 -22.985 14.519 1.00 71.06 288 GLN A C 1
ATOM 2278 O O . GLN A 1 288 ? -5.254 -23.771 15.068 1.00 71.06 288 GLN A O 1
ATOM 2283 N N . ARG A 1 289 ? -6.725 -23.321 13.430 1.00 69.06 289 ARG A N 1
ATOM 2284 C CA . ARG A 1 289 ? -6.606 -24.635 12.778 1.00 69.06 289 ARG A CA 1
ATOM 2285 C C . ARG A 1 289 ? -5.244 -24.846 12.119 1.00 69.06 289 ARG A C 1
ATOM 2287 O O . ARG A 1 289 ? -4.754 -25.969 12.166 1.00 69.06 289 ARG A O 1
ATOM 2294 N N . LEU A 1 290 ? -4.637 -23.803 11.543 1.00 67.88 290 LEU A N 1
ATOM 2295 C CA . LEU A 1 290 ? -3.276 -23.878 10.993 1.00 67.88 290 LEU A CA 1
ATOM 2296 C C . LEU A 1 290 ? -2.262 -24.251 12.085 1.00 67.88 290 LEU A C 1
ATOM 2298 O O . LEU A 1 290 ? -1.458 -25.155 11.889 1.00 67.88 290 LEU A O 1
ATOM 2302 N N . PHE A 1 291 ? -2.353 -23.630 13.263 1.00 68.06 291 PHE A N 1
ATOM 2303 C CA . PHE A 1 291 ? -1.438 -23.905 14.378 1.00 68.06 291 PHE A CA 1
ATOM 2304 C C . PHE A 1 291 ? -1.781 -25.160 15.199 1.00 68.06 291 PHE A C 1
ATOM 2306 O O . PHE A 1 291 ? -0.973 -25.587 16.020 1.00 68.06 291 PHE A O 1
ATOM 2313 N N . ALA A 1 292 ? -2.961 -25.757 15.010 1.00 67.06 292 ALA A N 1
ATOM 2314 C CA . ALA A 1 292 ? -3.420 -26.898 15.801 1.00 67.06 292 ALA A CA 1
ATOM 2315 C C . ALA A 1 292 ? -3.000 -28.278 15.256 1.00 67.06 292 ALA A C 1
ATOM 2317 O O . ALA A 1 292 ? -3.304 -29.273 15.917 1.00 67.06 292 ALA A O 1
ATOM 2318 N N . GLY A 1 293 ? -2.335 -28.397 14.094 1.00 55.94 293 GLY A N 1
ATOM 2319 C CA . GLY A 1 293 ? -2.034 -29.747 13.593 1.00 55.94 293 GLY A CA 1
ATOM 2320 C C . GLY A 1 293 ? -1.223 -29.978 12.315 1.00 55.94 293 GLY A C 1
ATOM 2321 O O . GLY A 1 293 ? -1.214 -31.122 11.886 1.00 55.94 293 GLY A O 1
ATOM 2322 N N . ASP A 1 294 ? -0.546 -29.003 11.706 1.00 51.38 294 ASP A N 1
ATOM 2323 C CA . ASP A 1 294 ? 0.397 -29.276 10.602 1.00 51.38 294 ASP A CA 1
ATOM 2324 C C . ASP A 1 294 ? 1.451 -28.160 10.534 1.00 51.38 294 ASP A C 1
ATOM 2326 O O . ASP A 1 294 ? 1.185 -27.081 10.005 1.00 51.38 294 ASP A O 1
ATOM 2330 N N . GLU A 1 295 ? 2.665 -28.414 11.029 1.00 52.09 295 GLU A N 1
ATOM 2331 C CA . GLU A 1 295 ? 3.804 -27.488 10.875 1.00 52.09 295 GLU A CA 1
ATOM 2332 C C . GLU A 1 295 ? 4.261 -27.343 9.403 1.00 52.09 295 GLU 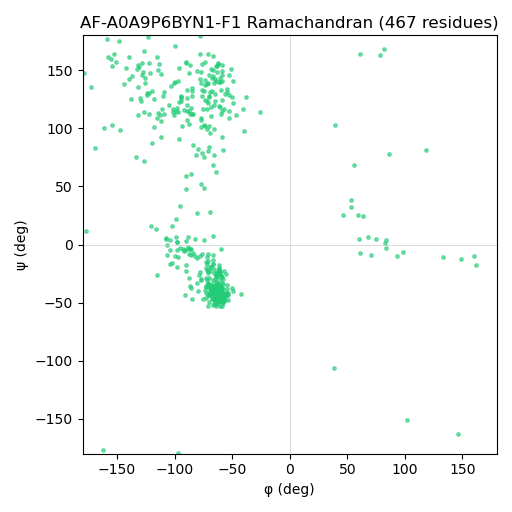A C 1
ATOM 2334 O O . GLU A 1 295 ? 5.055 -26.459 9.088 1.00 52.09 295 GLU A O 1
ATOM 2339 N N . GLU A 1 296 ? 3.736 -28.169 8.486 1.00 50.78 296 GLU A N 1
ATOM 2340 C CA . GLU A 1 296 ? 4.101 -28.192 7.060 1.00 50.78 296 GLU A CA 1
ATOM 2341 C C . GLU A 1 296 ? 3.188 -27.364 6.138 1.00 50.78 296 GLU A C 1
ATOM 2343 O O . GLU A 1 296 ? 3.460 -27.269 4.939 1.00 50.78 296 GLU A O 1
ATOM 2348 N N . ARG A 1 297 ? 2.108 -26.741 6.635 1.00 55.12 297 ARG A N 1
ATOM 2349 C CA . ARG A 1 297 ? 1.272 -25.896 5.764 1.00 55.12 297 ARG A CA 1
ATOM 2350 C C . ARG A 1 297 ? 1.951 -24.552 5.521 1.00 55.12 297 ARG A C 1
ATOM 2352 O O . ARG A 1 297 ? 2.011 -23.708 6.412 1.00 55.12 297 ARG A O 1
ATOM 2359 N N . GLU A 1 298 ? 2.441 -24.355 4.296 1.00 56.41 298 GLU A N 1
ATOM 2360 C CA . GLU A 1 298 ? 2.900 -23.051 3.811 1.00 56.41 298 GLU A CA 1
ATOM 2361 C C . GLU A 1 298 ? 1.779 -22.022 4.028 1.00 56.41 298 GLU A C 1
ATOM 2363 O O . GLU A 1 298 ? 0.621 -22.270 3.676 1.00 56.41 298 GLU A O 1
ATOM 2368 N N . PHE A 1 299 ? 2.104 -20.891 4.665 1.00 61.16 299 PHE A N 1
ATOM 2369 C CA . PHE A 1 299 ? 1.152 -19.798 4.836 1.00 61.16 299 PHE A CA 1
ATOM 2370 C C . PHE A 1 299 ? 0.709 -19.333 3.449 1.00 61.16 299 PHE A C 1
ATOM 2372 O O . PHE A 1 299 ? 1.501 -18.796 2.676 1.00 61.16 299 PHE A O 1
ATOM 2379 N N . GLN A 1 300 ? -0.558 -19.574 3.126 1.00 62.88 300 GLN A N 1
ATOM 2380 C CA . GLN A 1 300 ? -1.143 -19.103 1.886 1.00 62.88 300 GLN A CA 1
ATOM 2381 C C . GLN A 1 300 ? -1.723 -17.715 2.130 1.00 62.88 300 GLN A C 1
ATOM 2383 O O . GLN A 1 300 ? -2.532 -17.534 3.041 1.00 62.88 300 GLN A O 1
ATOM 2388 N N . TYR A 1 301 ? -1.313 -16.759 1.297 1.00 60.03 301 TYR A N 1
ATOM 2389 C CA . TYR A 1 301 ? -1.886 -15.419 1.234 1.00 60.03 301 TYR A CA 1
ATOM 2390 C C . TYR A 1 301 ? -3.416 -15.470 1.361 1.00 60.03 301 TYR A C 1
ATOM 2392 O O . TYR A 1 301 ? -4.097 -16.069 0.521 1.00 60.03 301 TYR A O 1
ATOM 2400 N N . MET A 1 302 ? -3.950 -14.877 2.431 1.00 67.38 302 MET A N 1
ATOM 2401 C CA . MET A 1 302 ? -5.387 -14.859 2.679 1.00 67.38 302 MET A CA 1
ATOM 2402 C C . MET A 1 302 ? -6.000 -13.629 2.022 1.00 67.38 302 MET A C 1
ATOM 2404 O O . MET A 1 302 ? -5.839 -12.509 2.498 1.00 67.38 302 MET A O 1
ATOM 2408 N N . ILE A 1 303 ? -6.719 -13.861 0.924 1.00 67.88 303 ILE A N 1
ATOM 2409 C CA . ILE A 1 303 ? -7.517 -12.828 0.264 1.00 67.88 303 ILE A CA 1
ATOM 2410 C C . ILE A 1 303 ? -8.713 -12.515 1.161 1.00 67.88 303 ILE A C 1
ATOM 2412 O O . ILE A 1 303 ? -9.516 -13.401 1.463 1.00 67.88 303 ILE A O 1
ATOM 2416 N N . TYR A 1 304 ? -8.846 -11.257 1.563 1.00 71.12 304 TYR A N 1
ATOM 2417 C CA . TYR A 1 304 ? -9.974 -10.776 2.351 1.00 71.12 304 TYR A CA 1
ATOM 2418 C C . TYR A 1 304 ? -10.360 -9.360 1.889 1.00 71.12 304 TYR A C 1
ATOM 2420 O O . TYR A 1 304 ? -9.490 -8.654 1.382 1.00 71.12 304 TYR A O 1
ATOM 2428 N N . PRO A 1 305 ? -11.633 -8.925 2.016 1.00 63.81 305 PRO A N 1
ATOM 2429 C CA . PRO A 1 305 ? -12.027 -7.523 1.868 1.00 63.81 305 PRO A CA 1
ATOM 2430 C C . PRO A 1 305 ? -10.993 -6.571 2.472 1.00 63.81 305 PRO A C 1
ATOM 2432 O O . PRO A 1 305 ? -10.647 -6.744 3.635 1.00 63.81 305 PRO A O 1
ATOM 2435 N N . MET A 1 306 ? -10.526 -5.597 1.679 1.00 65.56 306 MET A N 1
ATOM 2436 C CA . MET A 1 306 ? -9.383 -4.682 1.905 1.00 65.56 306 MET A CA 1
ATOM 2437 C C . MET A 1 306 ? -8.021 -5.115 1.335 1.00 65.56 306 MET A C 1
ATOM 2439 O O . MET A 1 306 ? -7.113 -4.287 1.297 1.00 65.56 306 MET A O 1
ATOM 2443 N N . SER A 1 307 ? -7.865 -6.349 0.846 1.00 79.81 307 SER A N 1
ATOM 2444 C CA . SER A 1 307 ? -6.620 -6.786 0.207 1.00 79.81 307 SER A CA 1
ATOM 2445 C C . SER A 1 307 ? -6.611 -6.523 -1.309 1.00 79.81 307 SER A C 1
ATOM 2447 O O . SER A 1 307 ? -7.669 -6.410 -1.929 1.00 79.81 307 SER A O 1
ATOM 2449 N N . MET A 1 308 ? -5.418 -6.437 -1.916 1.00 82.75 308 MET A N 1
ATOM 2450 C CA . MET A 1 308 ? -5.176 -5.977 -3.299 1.00 82.75 308 MET A CA 1
ATOM 2451 C C . MET A 1 308 ? -6.176 -6.493 -4.349 1.00 82.75 308 MET A C 1
ATOM 2453 O O . MET A 1 308 ? -6.617 -5.696 -5.171 1.00 82.75 308 MET A O 1
ATOM 2457 N N . PRO A 1 309 ? -6.606 -7.774 -4.360 1.00 78.62 309 PRO A N 1
ATOM 2458 C CA . PRO A 1 309 ? -7.552 -8.256 -5.367 1.00 78.62 309 PRO A CA 1
ATOM 2459 C C . PRO A 1 309 ? -8.918 -7.554 -5.369 1.00 78.62 309 PRO A C 1
ATOM 2461 O O . PRO A 1 309 ? -9.662 -7.674 -6.338 1.00 78.62 309 PRO A O 1
ATOM 2464 N N . LEU A 1 310 ? -9.262 -6.854 -4.288 1.00 77.06 310 LEU A N 1
ATOM 2465 C CA . LEU A 1 310 ? -10.543 -6.176 -4.096 1.00 77.06 310 LEU A CA 1
ATOM 2466 C C . LEU A 1 310 ? -10.428 -4.648 -4.187 1.00 77.06 310 LEU A C 1
ATOM 2468 O O . LEU A 1 310 ? -11.422 -3.960 -3.989 1.00 77.06 310 LEU A O 1
ATOM 2472 N N . THR A 1 311 ? -9.245 -4.117 -4.512 1.00 79.88 311 THR A N 1
ATOM 2473 C CA . THR A 1 311 ? -8.994 -2.669 -4.607 1.00 79.88 311 THR A CA 1
ATOM 2474 C C . THR A 1 311 ? -9.060 -2.138 -6.042 1.00 79.88 311 THR A C 1
ATOM 2476 O O . THR A 1 311 ? -8.788 -0.963 -6.273 1.00 79.88 311 THR A O 1
ATOM 2479 N N . GLN A 1 312 ? -9.378 -2.988 -7.025 1.00 85.25 312 GLN A N 1
ATOM 2480 C CA . GLN A 1 312 ? -9.462 -2.593 -8.432 1.00 85.25 312 GLN A CA 1
ATOM 2481 C C . GLN A 1 312 ? -10.725 -1.766 -8.692 1.00 85.25 312 GLN A C 1
ATOM 2483 O O . GLN A 1 312 ? -11.841 -2.227 -8.454 1.00 85.25 312 GLN A O 1
ATOM 2488 N N . THR A 1 313 ? -10.555 -0.564 -9.241 1.00 80.50 313 THR A N 1
ATOM 2489 C CA . THR A 1 313 ? -11.681 0.328 -9.535 1.00 80.50 313 THR A CA 1
ATOM 2490 C C . THR A 1 313 ? -12.571 -0.221 -10.632 1.00 80.50 313 THR A C 1
ATOM 2492 O O . THR A 1 313 ? -12.115 -0.586 -11.719 1.00 80.50 313 THR A O 1
ATOM 2495 N N . LEU A 1 314 ? -13.871 -0.203 -10.364 1.00 77.94 314 LEU A N 1
ATOM 2496 C CA . LEU A 1 314 ? -14.899 -0.401 -11.367 1.00 77.94 314 LEU A CA 1
ATOM 2497 C C . LEU A 1 314 ? -15.268 0.959 -11.964 1.00 77.94 314 LEU A C 1
ATOM 2499 O O . LEU A 1 314 ? -15.821 1.806 -11.270 1.00 77.94 314 LEU A O 1
ATOM 2503 N N . ILE A 1 315 ? -14.987 1.158 -13.251 1.00 69.69 315 ILE A N 1
ATOM 2504 C CA . ILE A 1 315 ? -15.487 2.322 -13.991 1.00 69.69 315 ILE A CA 1
ATOM 2505 C C . ILE A 1 315 ? -16.741 1.869 -14.749 1.00 69.69 315 ILE A C 1
ATOM 2507 O O . ILE A 1 315 ? -16.632 1.006 -15.629 1.00 69.69 315 ILE A O 1
ATOM 2511 N N . PRO A 1 316 ? -17.937 2.393 -14.420 1.00 58.91 316 PRO A N 1
ATOM 2512 C CA . PRO A 1 316 ? -19.147 2.093 -15.171 1.00 58.91 316 PRO A CA 1
ATOM 2513 C C . PRO A 1 316 ? -18.938 2.446 -16.645 1.00 58.91 316 PRO A C 1
ATOM 2515 O O . PRO A 1 316 ? -18.508 3.551 -16.969 1.00 58.91 316 PRO A O 1
ATOM 2518 N N . ARG A 1 317 ? -19.240 1.517 -17.560 1.00 54.50 317 ARG A N 1
ATOM 2519 C CA . ARG A 1 317 ? -19.300 1.864 -18.984 1.00 54.50 317 ARG A CA 1
ATOM 2520 C C . ARG A 1 317 ? -20.395 2.912 -19.155 1.00 54.50 317 ARG A C 1
ATOM 2522 O O . ARG A 1 317 ? -21.555 2.606 -18.878 1.00 54.50 317 ARG A O 1
ATOM 2529 N N . GLY A 1 318 ? -20.031 4.101 -19.637 1.00 46.16 318 GLY A N 1
ATOM 2530 C CA . GLY A 1 318 ? -20.996 5.038 -20.200 1.00 46.16 318 GLY A CA 1
ATOM 2531 C C . GLY A 1 318 ? -21.863 4.282 -21.204 1.00 46.16 318 GLY A C 1
ATOM 2532 O O . GLY A 1 318 ? -21.350 3.605 -22.098 1.00 46.16 318 GLY A O 1
ATOM 2533 N N . GLY A 1 319 ? -23.175 4.279 -20.983 1.00 34.59 319 GLY A N 1
ATOM 2534 C CA . GLY A 1 319 ? -24.131 3.605 -21.849 1.00 34.59 319 GLY A CA 1
ATOM 2535 C C . GLY A 1 319 ? -24.239 4.335 -23.182 1.00 34.59 319 GLY A C 1
ATOM 2536 O O . GLY A 1 319 ? -25.142 5.139 -23.360 1.00 34.59 319 GLY A O 1
ATOM 2537 N N . GLY A 1 320 ? -23.331 4.053 -24.110 1.00 35.72 320 GLY A N 1
ATOM 2538 C CA . GLY A 1 320 ? -23.354 4.602 -25.460 1.00 35.72 320 GLY A CA 1
ATOM 2539 C C . GLY A 1 320 ? -22.496 3.763 -26.396 1.00 35.72 320 GLY A C 1
ATOM 2540 O O . GLY A 1 320 ? -21.275 3.872 -26.408 1.00 35.72 320 GLY A O 1
ATOM 2541 N N . GLU A 1 321 ? -23.129 2.899 -27.188 1.00 37.09 321 GLU A N 1
ATOM 2542 C CA . GLU A 1 321 ? -22.489 2.334 -28.375 1.00 37.09 321 GLU A CA 1
ATOM 2543 C C . GLU A 1 321 ? -22.254 3.482 -29.370 1.00 37.09 321 GLU A C 1
ATOM 2545 O O . GLU A 1 321 ? -23.181 3.876 -30.072 1.00 37.09 321 GLU A O 1
ATOM 2550 N N . GLY A 1 322 ? -21.039 4.036 -29.435 1.00 36.38 322 GLY A N 1
ATOM 2551 C CA . GLY A 1 322 ? -20.648 4.845 -30.596 1.00 36.38 322 GLY A CA 1
ATOM 2552 C C . GLY A 1 322 ? -19.664 5.990 -30.401 1.00 36.38 322 GLY A C 1
ATOM 2553 O O . GLY A 1 322 ? -19.159 6.467 -31.412 1.00 36.38 322 GLY A O 1
ATOM 2554 N N . GLU A 1 323 ? -19.345 6.418 -29.182 1.00 38.81 323 GLU A N 1
ATOM 2555 C CA . GLU A 1 323 ? -18.436 7.554 -28.990 1.00 38.81 323 GLU A CA 1
ATOM 2556 C C . GLU A 1 323 ? -17.300 7.150 -28.043 1.00 38.81 323 GLU A C 1
ATOM 2558 O O . GLU A 1 323 ? -17.517 6.824 -26.877 1.00 38.81 323 GLU A O 1
ATOM 2563 N N . GLU A 1 324 ? -16.074 7.107 -28.576 1.00 39.47 324 GLU A N 1
ATOM 2564 C CA . GLU A 1 324 ? -14.839 7.138 -27.786 1.00 39.47 324 GLU A CA 1
ATOM 2565 C C . GLU A 1 324 ? -14.746 8.520 -27.116 1.00 39.47 324 GLU A C 1
ATOM 2567 O O . GLU A 1 324 ? -13.934 9.357 -27.500 1.00 39.47 324 GLU A O 1
ATOM 2572 N N . GLU A 1 325 ? -15.633 8.806 -26.162 1.00 42.25 325 GLU A N 1
ATOM 2573 C CA . GLU A 1 325 ? -15.458 9.958 -25.288 1.00 42.25 325 GLU A CA 1
ATOM 2574 C C . GLU A 1 325 ? -14.360 9.642 -24.272 1.00 42.25 325 GLU A C 1
ATOM 2576 O O . GLU A 1 325 ? -14.306 8.566 -23.674 1.00 42.25 325 GLU A O 1
ATOM 2581 N N . ASP A 1 326 ? -13.454 10.604 -24.145 1.00 42.16 326 ASP A N 1
ATOM 2582 C CA . ASP A 1 326 ? -12.310 10.674 -23.249 1.00 42.16 326 ASP A CA 1
ATOM 2583 C C . ASP A 1 326 ? -12.638 10.119 -21.844 1.00 42.16 326 ASP A C 1
ATOM 2585 O O . ASP A 1 326 ? -13.208 10.796 -20.990 1.00 42.16 326 ASP A O 1
ATOM 2589 N N . VAL A 1 327 ? -12.278 8.851 -21.604 1.00 42.88 327 VAL A N 1
ATOM 2590 C CA . VAL A 1 327 ? -12.629 8.034 -20.416 1.00 42.88 327 VAL A CA 1
ATOM 2591 C C . VAL A 1 327 ? -11.980 8.559 -19.114 1.00 42.88 327 VAL A C 1
ATOM 2593 O O . VAL A 1 327 ? -12.048 7.918 -18.071 1.00 42.88 327 VAL A O 1
ATOM 2596 N N . GLY A 1 328 ? -11.323 9.722 -19.146 1.00 40.50 328 GLY A N 1
ATOM 2597 C CA . GLY A 1 328 ? -10.517 10.255 -18.047 1.00 40.50 328 GLY A CA 1
ATOM 2598 C C . GLY A 1 328 ? -11.145 11.383 -17.227 1.00 40.50 328 GLY A C 1
ATOM 2599 O O . GLY A 1 328 ? -10.525 11.812 -16.254 1.00 40.50 328 GLY A O 1
ATOM 2600 N N . ARG A 1 329 ? -12.329 11.903 -17.579 1.00 43.16 329 ARG A N 1
ATOM 2601 C CA . ARG A 1 329 ? -12.944 13.011 -16.826 1.00 43.16 329 ARG A CA 1
ATOM 2602 C C . ARG A 1 329 ? -14.406 12.754 -16.499 1.00 43.16 329 ARG A C 1
ATOM 2604 O O . ARG A 1 329 ? -15.268 12.843 -17.362 1.00 43.16 329 ARG A O 1
ATOM 2611 N N . ILE A 1 330 ? -14.683 12.554 -15.210 1.00 45.94 330 ILE A N 1
ATOM 2612 C CA . ILE A 1 330 ? -16.010 12.831 -14.655 1.00 45.94 330 ILE A CA 1
ATOM 2613 C C . ILE A 1 330 ? -16.262 14.332 -14.896 1.00 45.94 330 ILE A C 1
ATOM 2615 O O . ILE A 1 330 ? -15.452 15.149 -14.440 1.00 45.94 330 ILE A O 1
ATOM 2619 N N . PRO A 1 331 ? -17.295 14.722 -15.665 1.00 43.19 331 PRO A N 1
ATOM 2620 C CA . PRO A 1 3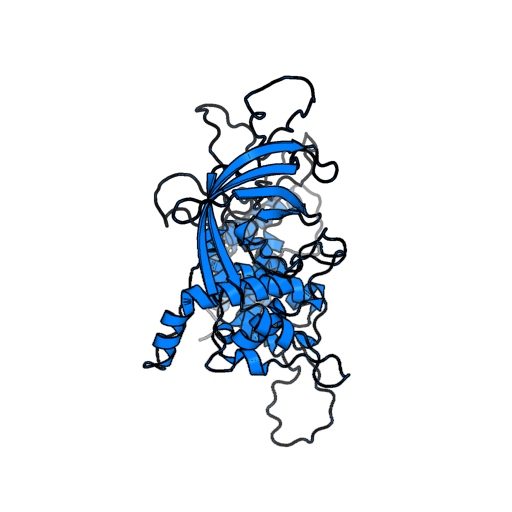31 ? -17.563 16.128 -15.925 1.00 43.19 331 PRO A CA 1
ATOM 2621 C C . PRO A 1 331 ? -17.849 16.855 -14.602 1.00 43.19 331 PRO A C 1
ATOM 2623 O O . PRO A 1 331 ? -18.460 16.275 -13.702 1.00 43.19 331 PRO A O 1
ATOM 2626 N N . PRO A 1 332 ? -17.397 18.113 -14.446 1.00 44.16 332 PRO A N 1
ATOM 2627 C CA . PRO A 1 332 ? -17.666 18.877 -13.239 1.00 44.16 332 PRO A CA 1
ATOM 2628 C C . PRO A 1 332 ? -19.178 19.004 -13.037 1.00 44.16 332 PRO A C 1
ATOM 2630 O O . PRO A 1 332 ? -19.894 19.477 -13.918 1.00 44.16 332 PRO A O 1
ATOM 2633 N N . VAL A 1 333 ? -19.647 18.566 -11.870 1.00 51.53 333 VAL A N 1
ATOM 2634 C CA . VAL A 1 333 ? -21.045 18.713 -11.466 1.00 51.53 333 VAL A CA 1
ATOM 2635 C C . VAL A 1 333 ? -21.314 20.198 -11.226 1.00 51.53 333 VAL A C 1
ATOM 2637 O O . VAL A 1 333 ? -20.689 20.799 -10.354 1.00 51.53 333 VAL A O 1
ATOM 2640 N N . ASP A 1 334 ? -22.226 20.791 -11.997 1.00 46.56 334 ASP A N 1
ATOM 2641 C CA . ASP A 1 334 ? -22.678 22.168 -11.786 1.00 46.56 334 ASP A CA 1
ATOM 2642 C C . ASP A 1 334 ? -23.611 22.199 -10.565 1.00 46.56 334 ASP A C 1
ATOM 2644 O O . ASP A 1 334 ? -24.758 21.748 -10.620 1.00 46.56 334 ASP A O 1
ATOM 2648 N N . VAL A 1 335 ? -23.099 22.666 -9.422 1.00 52.84 335 VAL A N 1
ATOM 2649 C CA . VAL A 1 335 ? -23.848 22.750 -8.158 1.00 52.84 335 VAL A CA 1
ATOM 2650 C C . VAL A 1 335 ? -24.553 24.109 -8.070 1.00 52.84 335 VAL A C 1
ATOM 2652 O O . VAL A 1 335 ? -24.482 24.807 -7.060 1.00 52.84 335 VAL A O 1
ATOM 2655 N N . SER A 1 336 ? -25.248 24.529 -9.132 1.00 50.25 336 SER A N 1
ATOM 2656 C CA . SER A 1 336 ? -26.060 25.745 -9.081 1.00 50.25 336 SER A CA 1
ATOM 2657 C C . SER A 1 336 ? -27.273 25.502 -8.177 1.00 50.25 336 SER A C 1
ATOM 2659 O O . SER A 1 336 ? -28.243 24.836 -8.546 1.00 50.25 336 SER A O 1
ATOM 2661 N N . SER A 1 337 ? -27.191 26.012 -6.953 1.00 48.69 337 SER A N 1
ATOM 2662 C CA . SER A 1 337 ? -28.201 25.897 -5.908 1.00 48.69 337 SER A CA 1
ATOM 2663 C C . SER A 1 337 ? -29.432 26.741 -6.227 1.00 48.69 337 SER A C 1
ATOM 2665 O O . SER A 1 337 ? -29.558 27.843 -5.715 1.00 48.69 337 SER A O 1
ATOM 2667 N N . GLU A 1 338 ? -30.323 26.233 -7.076 1.00 44.03 338 GLU A N 1
ATOM 2668 C CA . GLU A 1 338 ? -31.696 26.717 -7.260 1.00 44.03 338 GLU A CA 1
ATOM 2669 C C . GLU A 1 338 ? -32.457 25.700 -8.128 1.00 44.03 338 GLU A C 1
ATOM 2671 O O . GLU A 1 338 ? -32.508 25.854 -9.339 1.00 44.03 338 GLU A O 1
ATOM 2676 N N . ASN A 1 339 ? -32.997 24.622 -7.539 1.00 38.41 339 ASN A N 1
ATOM 2677 C CA . ASN A 1 339 ? -34.247 23.977 -7.980 1.00 38.41 339 ASN A CA 1
ATOM 2678 C C . ASN A 1 339 ? -34.699 22.877 -7.002 1.00 38.41 339 ASN A C 1
ATOM 2680 O O . ASN A 1 339 ? -33.905 22.081 -6.507 1.00 38.41 339 ASN A O 1
ATOM 2684 N N . ASN A 1 340 ? -36.001 22.887 -6.712 1.00 41.56 340 ASN A N 1
ATOM 2685 C CA . ASN A 1 340 ? -36.710 21.972 -5.817 1.00 41.56 340 ASN A CA 1
ATOM 2686 C C . ASN A 1 340 ? -36.712 20.515 -6.327 1.00 41.56 340 ASN A C 1
ATOM 2688 O O . ASN A 1 340 ? -36.893 20.298 -7.519 1.00 41.56 340 ASN A O 1
ATOM 2692 N N . GLU A 1 341 ? -36.591 19.574 -5.378 1.00 45.88 341 GLU A N 1
ATOM 2693 C CA . GLU A 1 341 ? -37.079 18.174 -5.361 1.00 45.88 341 GLU A CA 1
ATOM 2694 C C . GLU A 1 341 ? -37.004 17.343 -6.664 1.00 45.88 341 GLU A C 1
ATOM 2696 O O . GLU A 1 341 ? -37.849 17.468 -7.541 1.00 45.88 341 GLU A O 1
ATOM 2701 N N . GLU A 1 342 ? -36.018 16.433 -6.758 1.00 53.44 342 GLU A N 1
ATOM 2702 C CA . GLU A 1 342 ? -36.189 14.963 -6.563 1.00 53.44 342 GLU A CA 1
ATOM 2703 C C . GLU A 1 342 ? -35.062 14.111 -7.187 1.00 53.44 342 GLU A C 1
ATOM 2705 O O . GLU A 1 342 ? -34.954 12.927 -6.876 1.00 53.44 342 GLU A O 1
ATOM 2710 N N . SER A 1 343 ? -34.167 14.679 -7.999 1.00 64.06 343 SER A N 1
ATOM 2711 C CA . SER A 1 343 ? -33.045 13.930 -8.590 1.00 64.06 343 SER A CA 1
ATOM 2712 C C . SER A 1 343 ? -31.710 14.638 -8.384 1.00 64.06 343 SER A C 1
ATOM 2714 O O . SER A 1 343 ? -31.562 15.805 -8.744 1.00 64.06 343 SER A O 1
ATOM 2716 N N . LEU A 1 344 ? -30.734 13.922 -7.819 1.00 72.38 344 LEU A N 1
ATOM 2717 C CA . LEU A 1 344 ? -29.342 14.372 -7.757 1.00 72.38 344 LEU A CA 1
ATOM 2718 C C . LEU A 1 344 ? -28.805 14.615 -9.180 1.00 72.38 344 LEU A C 1
ATOM 2720 O O . LEU A 1 344 ? -29.235 13.916 -10.102 1.00 72.38 344 LEU A O 1
ATOM 2724 N N . PRO A 1 345 ? -27.868 15.565 -9.371 1.00 75.50 345 PRO A N 1
ATOM 2725 C CA . PRO A 1 345 ? -27.205 15.744 -10.657 1.00 75.50 345 PRO A CA 1
ATOM 2726 C C . PRO A 1 345 ? -26.611 14.426 -11.168 1.00 75.50 345 PRO A C 1
ATOM 2728 O O . PRO A 1 345 ? -26.131 13.601 -10.387 1.00 75.50 345 PRO A O 1
ATOM 2731 N N . GLU A 1 346 ? -26.617 14.225 -12.481 1.00 70.31 346 GLU A N 1
ATOM 2732 C CA . GLU A 1 346 ? -25.934 13.082 -13.082 1.00 70.31 346 GLU A CA 1
ATOM 2733 C C . GLU A 1 346 ? -24.435 13.132 -12.737 1.00 70.31 346 GLU A C 1
ATOM 2735 O O . GLU A 1 346 ? -23.813 14.193 -12.781 1.00 70.31 346 GLU A O 1
ATOM 2740 N N . GLY A 1 347 ? -23.867 12.003 -12.304 1.00 73.94 347 GLY A N 1
ATOM 2741 C CA . GLY A 1 347 ? -22.479 11.946 -11.828 1.00 73.94 347 GLY A CA 1
ATOM 2742 C C . GLY A 1 347 ? -22.231 12.547 -10.435 1.00 73.94 347 GLY A C 1
ATOM 2743 O O . GLY A 1 347 ? -21.086 12.573 -9.992 1.00 73.94 347 GLY A O 1
ATOM 2744 N N . ALA A 1 348 ? -23.271 12.984 -9.710 1.00 80.81 348 ALA A N 1
ATOM 2745 C CA . ALA A 1 348 ? -23.140 13.499 -8.340 1.00 80.81 348 ALA A CA 1
ATOM 2746 C C . ALA A 1 348 ? -22.518 12.482 -7.368 1.00 80.81 348 ALA A C 1
ATOM 2748 O O . ALA A 1 348 ? -21.773 12.864 -6.466 1.00 80.81 348 ALA A O 1
ATOM 2749 N N . ASP A 1 349 ? -22.801 11.194 -7.568 1.00 85.50 349 ASP A N 1
ATOM 2750 C CA . ASP A 1 349 ? -22.226 10.096 -6.794 1.00 85.50 349 ASP A CA 1
ATOM 2751 C C . ASP A 1 349 ? -20.927 9.568 -7.424 1.00 85.50 349 ASP A C 1
ATOM 2753 O O . ASP A 1 349 ? -20.803 8.405 -7.809 1.00 85.50 349 ASP A O 1
ATOM 2757 N N . TRP A 1 350 ? -19.946 10.457 -7.568 1.00 85.38 350 TRP A N 1
ATOM 2758 C CA . TRP A 1 350 ? -18.658 10.159 -8.204 1.00 85.38 350 TRP A CA 1
ATOM 2759 C C . TRP A 1 350 ? -17.847 9.074 -7.475 1.00 85.38 350 TRP A C 1
ATOM 2761 O O . TRP A 1 350 ? -16.977 8.451 -8.079 1.00 85.38 350 TRP A O 1
ATOM 2771 N N . ALA A 1 351 ? -18.116 8.859 -6.183 1.00 85.81 351 ALA A N 1
ATOM 2772 C CA . ALA A 1 351 ? -17.459 7.853 -5.349 1.00 85.81 351 ALA A CA 1
ATOM 2773 C C . ALA A 1 351 ? -18.282 6.558 -5.202 1.00 85.81 351 ALA A C 1
ATOM 2775 O O . ALA A 1 351 ? -17.890 5.690 -4.425 1.00 85.81 351 ALA A O 1
ATOM 2776 N N . ALA A 1 352 ? -19.401 6.432 -5.928 1.00 86.50 352 ALA A N 1
ATOM 2777 C CA . ALA A 1 352 ? -20.308 5.282 -5.881 1.00 86.50 352 ALA A CA 1
ATOM 2778 C C . ALA A 1 352 ? -20.782 4.922 -4.457 1.00 86.50 352 ALA A C 1
ATOM 2780 O O . ALA A 1 352 ? -20.904 3.751 -4.111 1.00 86.50 352 ALA A O 1
ATOM 2781 N N . VAL A 1 353 ? -21.040 5.936 -3.625 1.00 89.06 353 VAL A N 1
ATOM 2782 C CA . VAL A 1 353 ? -21.504 5.838 -2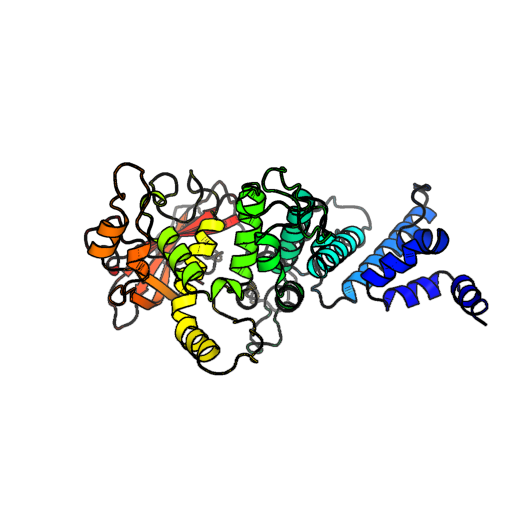.233 1.00 89.06 353 VAL A CA 1
ATOM 2783 C C . VAL A 1 353 ? -22.891 5.203 -2.145 1.00 89.06 353 VAL A C 1
ATOM 2785 O O . VAL A 1 353 ? -23.191 4.494 -1.186 1.00 89.06 353 VAL A O 1
ATOM 2788 N N . GLY A 1 354 ? -23.762 5.465 -3.116 1.00 89.12 354 GLY A N 1
ATOM 2789 C CA . GLY A 1 354 ? -25.110 4.921 -3.163 1.00 89.12 354 GLY A CA 1
ATOM 2790 C C . GLY A 1 354 ? -25.106 3.421 -3.448 1.00 89.12 354 GLY A C 1
ATOM 2791 O O . GLY A 1 354 ? -24.541 2.963 -4.438 1.00 89.12 354 GLY A O 1
ATOM 2792 N N . GLY A 1 355 ? -25.784 2.639 -2.609 1.00 89.44 355 GLY A N 1
ATOM 2793 C CA . GLY A 1 355 ? -25.920 1.202 -2.821 1.00 89.44 355 GLY A CA 1
ATOM 2794 C C . GLY A 1 355 ? -25.965 0.385 -1.539 1.00 89.44 355 GLY A C 1
ATOM 2795 O O . GLY A 1 355 ? -26.206 0.888 -0.445 1.00 89.44 355 GLY A O 1
ATOM 2796 N N . ILE A 1 356 ? -25.741 -0.918 -1.691 1.00 88.44 356 ILE A N 1
ATOM 2797 C CA . ILE A 1 356 ? -25.777 -1.878 -0.589 1.00 88.44 356 ILE A CA 1
ATOM 2798 C C . ILE A 1 356 ? -24.350 -2.132 -0.117 1.00 88.44 356 ILE A C 1
ATOM 2800 O O . ILE A 1 356 ? -23.552 -2.705 -0.855 1.00 88.44 356 ILE A O 1
ATOM 2804 N N . TRP A 1 357 ? -24.073 -1.791 1.136 1.00 87.50 357 TRP A N 1
ATOM 2805 C CA . TRP A 1 357 ? -22.756 -1.914 1.752 1.00 87.50 357 TRP A CA 1
ATOM 2806 C C . TRP A 1 357 ? -22.740 -2.977 2.840 1.00 87.50 357 TRP A C 1
ATOM 2808 O O . TRP A 1 357 ? -23.720 -3.167 3.568 1.00 87.50 357 TRP A O 1
ATOM 2818 N N . ASN A 1 358 ? -21.599 -3.647 2.988 1.00 83.69 358 ASN A N 1
ATOM 2819 C CA . ASN A 1 358 ? -21.299 -4.454 4.164 1.00 83.69 358 ASN A CA 1
ATOM 2820 C C . ASN A 1 358 ? -20.421 -3.641 5.109 1.00 83.69 358 ASN A C 1
ATOM 2822 O O . ASN A 1 358 ? -19.280 -3.332 4.795 1.00 83.69 358 ASN A O 1
ATOM 2826 N N . VAL A 1 359 ? -20.955 -3.330 6.283 1.00 83.94 359 VAL A N 1
ATOM 2827 C CA . VAL A 1 359 ? -20.252 -2.602 7.334 1.00 83.94 359 VAL A CA 1
ATOM 2828 C C . VAL A 1 359 ? -19.785 -3.587 8.389 1.00 83.94 359 VAL A C 1
ATOM 2830 O O . VAL A 1 359 ? -20.602 -4.184 9.094 1.00 83.94 359 VAL A O 1
ATOM 2833 N N . CYS A 1 360 ? -18.472 -3.736 8.511 1.00 82.38 360 CYS A N 1
ATOM 2834 C CA . CYS A 1 360 ? -17.833 -4.546 9.543 1.00 82.38 360 CYS A CA 1
ATOM 2835 C C . CYS A 1 360 ? -17.262 -3.643 10.634 1.00 82.38 360 CYS A C 1
ATOM 2837 O O . CYS A 1 360 ? -16.632 -2.638 10.316 1.00 82.38 360 CYS A O 1
ATOM 2839 N N . PHE A 1 361 ? -17.457 -4.019 11.899 1.00 84.62 361 PHE A N 1
ATOM 2840 C CA . PHE A 1 361 ? -16.862 -3.334 13.044 1.00 84.62 361 PHE A CA 1
ATOM 2841 C C . PHE A 1 361 ? -16.628 -4.272 14.229 1.00 84.62 361 PHE A C 1
ATOM 2843 O O . PHE A 1 361 ? -17.300 -5.298 14.380 1.00 84.62 361 PHE A O 1
ATOM 2850 N N . CYS A 1 362 ? -15.696 -3.889 15.100 1.00 87.75 362 CYS A N 1
ATOM 2851 C CA . CYS A 1 362 ? -15.459 -4.541 16.382 1.00 87.75 362 CYS A CA 1
ATOM 2852 C C . CYS A 1 362 ? -15.360 -3.530 17.527 1.00 87.75 362 CYS A C 1
ATOM 2854 O O . CYS A 1 362 ? -15.039 -2.364 17.301 1.00 87.75 362 CYS A O 1
ATOM 2856 N N . PHE A 1 363 ? -15.676 -3.978 18.742 1.00 88.31 363 PHE A N 1
ATOM 2857 C CA . PHE A 1 363 ? -15.553 -3.194 19.972 1.00 88.31 363 PHE A CA 1
ATOM 2858 C C . PHE A 1 363 ? -15.374 -4.114 21.192 1.00 88.31 363 PHE A C 1
ATOM 2860 O O . PHE A 1 363 ? -15.837 -5.258 21.176 1.00 88.31 363 PHE A O 1
ATOM 2867 N N . CYS A 1 364 ? -14.735 -3.621 22.254 1.00 89.56 364 CYS A N 1
ATOM 2868 C CA . CYS A 1 364 ? -14.690 -4.275 23.568 1.00 89.56 364 CYS A CA 1
ATOM 2869 C C . CYS A 1 364 ? -15.713 -3.664 24.539 1.00 89.56 364 CYS A C 1
ATOM 2871 O O . CYS A 1 364 ? -16.345 -2.644 24.235 1.00 89.56 364 CYS A O 1
ATOM 2873 N N . ASP A 1 365 ? -15.910 -4.295 25.701 1.00 88.75 365 ASP A N 1
ATOM 2874 C CA . ASP A 1 365 ? -16.809 -3.748 26.715 1.00 88.75 365 ASP A CA 1
ATOM 2875 C C . ASP A 1 365 ? -16.313 -2.378 27.201 1.00 88.75 365 ASP A C 1
ATOM 2877 O O . ASP A 1 365 ? -15.125 -2.155 27.422 1.00 88.75 365 ASP A O 1
ATOM 2881 N N . HIS A 1 366 ? -17.234 -1.437 27.405 1.00 86.06 366 HIS A N 1
ATOM 2882 C CA . HIS A 1 366 ? -16.885 -0.087 27.847 1.00 86.06 366 HIS A CA 1
ATOM 2883 C C . HIS A 1 366 ? -16.116 -0.052 29.180 1.00 86.06 366 HIS A C 1
ATOM 2885 O O . HIS A 1 366 ? -15.313 0.854 29.386 1.00 86.06 366 HIS A O 1
ATOM 2891 N N . ARG A 1 367 ? -16.335 -1.010 30.092 1.00 88.62 367 ARG A N 1
ATOM 2892 C CA . ARG A 1 367 ? -15.615 -1.090 31.372 1.00 88.62 367 ARG A CA 1
ATOM 2893 C C . ARG A 1 367 ? -14.179 -1.540 31.157 1.00 88.62 367 ARG A C 1
ATOM 2895 O O . ARG A 1 367 ? -13.291 -0.962 31.770 1.00 88.62 367 ARG A O 1
ATOM 2902 N N . GLU A 1 368 ? -13.967 -2.516 30.277 1.00 90.44 368 GLU A N 1
ATOM 2903 C CA . GLU A 1 368 ? -12.636 -2.959 29.847 1.00 90.44 368 GLU A CA 1
ATOM 2904 C C . GLU A 1 368 ? -11.903 -1.828 29.120 1.00 90.44 368 GLU A C 1
ATOM 2906 O O . GLU A 1 368 ? -10.744 -1.558 29.413 1.00 90.44 368 GLU A O 1
ATOM 2911 N N . LEU A 1 369 ? -12.592 -1.100 28.232 1.00 90.62 369 LEU A N 1
ATOM 2912 C CA . LEU A 1 369 ? -12.024 0.048 27.527 1.00 90.62 369 LEU A CA 1
ATOM 2913 C C . LEU A 1 369 ? -11.594 1.158 28.493 1.00 90.62 369 LEU A C 1
ATOM 2915 O O . LEU A 1 369 ? -10.508 1.716 28.341 1.00 90.62 369 LEU A O 1
ATOM 2919 N N . ILE A 1 370 ? -12.435 1.489 29.479 1.00 90.00 370 ILE A N 1
ATOM 2920 C CA . ILE A 1 370 ? -12.100 2.478 30.510 1.00 90.00 370 ILE A CA 1
ATOM 2921 C C . ILE A 1 370 ? -10.915 1.982 31.339 1.00 90.00 370 ILE A C 1
ATOM 2923 O O . ILE A 1 370 ? -9.947 2.723 31.469 1.00 90.00 370 ILE A O 1
ATOM 2927 N N . ALA A 1 371 ? -10.956 0.736 31.823 1.00 90.62 371 ALA A N 1
ATOM 2928 C CA . ALA A 1 371 ? -9.881 0.145 32.617 1.00 90.62 371 ALA A CA 1
ATOM 2929 C C . ALA A 1 371 ? -8.541 0.135 31.863 1.00 90.62 371 ALA A C 1
ATOM 2931 O O . ALA A 1 371 ? -7.526 0.530 32.422 1.00 90.62 371 ALA A O 1
ATOM 2932 N N . TYR A 1 372 ? -8.541 -0.227 30.576 1.00 92.12 372 TYR A N 1
ATOM 2933 C CA . TYR A 1 372 ? -7.343 -0.198 29.735 1.00 92.12 372 TYR A CA 1
ATOM 2934 C C . TYR A 1 372 ? -6.731 1.202 29.620 1.00 92.12 372 TYR A C 1
ATOM 2936 O O . TYR A 1 372 ? -5.513 1.356 29.567 1.00 92.12 372 TYR A O 1
ATOM 2944 N N . ASN A 1 373 ? -7.576 2.232 29.565 1.00 92.31 373 ASN A N 1
ATOM 2945 C CA . ASN A 1 373 ? -7.154 3.620 29.402 1.00 92.31 373 ASN A CA 1
ATOM 2946 C C . ASN A 1 373 ? -6.861 4.331 30.734 1.00 92.31 373 ASN A C 1
ATOM 2948 O O . ASN A 1 373 ? -6.583 5.535 30.734 1.00 92.31 373 ASN A O 1
ATOM 2952 N N . GLU A 1 374 ? -6.886 3.611 31.858 1.00 90.50 374 GLU A N 1
ATOM 2953 C CA . GLU A 1 374 ? -6.340 4.073 33.130 1.00 90.50 374 GLU A CA 1
ATOM 2954 C C . GLU A 1 374 ? -4.833 3.741 33.185 1.00 90.50 374 GLU A C 1
ATOM 2956 O O . GLU A 1 374 ? -4.455 2.572 33.124 1.00 90.50 374 GLU A O 1
ATOM 2961 N N . PRO A 1 375 ? -3.933 4.741 33.268 1.00 82.31 375 PRO A N 1
ATOM 2962 C CA . PRO A 1 375 ? -2.496 4.486 33.244 1.00 82.31 375 PRO A CA 1
ATOM 2963 C C . PRO A 1 375 ? -2.011 3.680 34.450 1.00 82.31 375 PRO A C 1
ATOM 2965 O O . PRO A 1 375 ? -2.375 3.987 35.589 1.00 82.31 375 PRO A O 1
ATOM 2968 N N . VAL A 1 376 ? -1.084 2.750 34.213 1.00 75.44 376 VAL A N 1
ATOM 2969 C CA . VAL A 1 376 ? -0.376 2.026 35.275 1.00 75.44 376 VAL A CA 1
ATOM 2970 C C . VAL A 1 376 ? 0.627 2.988 35.913 1.00 75.44 376 VAL A C 1
ATOM 2972 O O . VAL A 1 376 ? 1.678 3.304 35.354 1.00 75.44 376 VAL A O 1
ATOM 2975 N N . ASP A 1 377 ? 0.272 3.516 37.080 1.00 72.00 377 ASP A N 1
ATOM 2976 C CA . ASP A 1 377 ? 1.170 4.244 37.978 1.00 72.00 377 ASP A CA 1
ATOM 2977 C C . ASP A 1 377 ? 1.904 5.454 37.378 1.00 72.00 377 ASP A C 1
ATOM 2979 O O . ASP A 1 377 ? 3.121 5.446 37.261 1.00 72.00 377 ASP A O 1
ATOM 2983 N N . GLY A 1 378 ? 1.219 6.551 37.042 1.00 70.31 378 GLY A N 1
ATOM 2984 C CA . GLY A 1 378 ? 1.850 7.867 36.787 1.00 70.31 378 GLY A CA 1
ATOM 2985 C C . GLY A 1 378 ? 2.871 7.961 35.630 1.00 70.31 378 GLY A C 1
ATOM 2986 O O . GLY A 1 378 ? 3.284 9.068 35.288 1.00 70.31 378 GLY A O 1
ATOM 2987 N N . THR A 1 379 ? 3.255 6.840 35.013 1.00 76.56 379 THR A N 1
ATOM 2988 C CA . THR A 1 379 ? 4.174 6.716 33.872 1.00 76.56 379 THR A CA 1
ATOM 2989 C C . THR A 1 379 ? 3.485 7.064 32.557 1.00 76.56 379 THR A C 1
ATOM 2991 O O . THR A 1 379 ? 4.137 7.499 31.610 1.00 76.56 379 THR A O 1
ATOM 2994 N N . GLY A 1 380 ? 2.160 6.895 32.504 1.00 79.81 380 GLY A N 1
ATOM 2995 C CA . GLY A 1 380 ? 1.377 7.029 31.282 1.00 79.81 380 GLY A CA 1
ATOM 2996 C C . GLY A 1 380 ? 1.365 5.769 30.411 1.00 79.81 380 GLY A C 1
ATOM 2997 O O . GLY A 1 380 ? 0.791 5.818 29.326 1.00 79.81 380 GLY A O 1
ATOM 2998 N N . GLU A 1 381 ? 1.972 4.656 30.828 1.00 87.06 381 GLU A N 1
ATOM 2999 C CA . GLU A 1 381 ? 1.875 3.387 30.095 1.00 87.06 381 GLU A CA 1
ATOM 3000 C C . GLU A 1 381 ? 0.524 2.701 30.359 1.00 87.06 381 GLU A C 1
ATOM 3002 O O . GLU A 1 381 ? -0.018 2.783 31.463 1.00 87.06 381 GLU A O 1
ATOM 3007 N N . LEU A 1 382 ? -0.044 2.073 29.324 1.00 91.81 382 LEU A N 1
ATOM 3008 C CA . LEU A 1 382 ? -1.319 1.350 29.406 1.00 91.81 382 LEU A CA 1
ATOM 3009 C C . LEU A 1 382 ? -1.053 -0.151 29.546 1.00 91.81 382 LEU A C 1
ATOM 3011 O O . LEU A 1 382 ? -0.167 -0.684 28.872 1.00 91.81 382 LEU A O 1
ATOM 3015 N N . ASP A 1 383 ? -1.833 -0.831 30.384 1.00 90.69 383 ASP A N 1
ATOM 3016 C CA . ASP A 1 383 ? -1.666 -2.261 30.641 1.00 90.69 383 ASP A CA 1
ATOM 3017 C C . ASP A 1 383 ? -2.233 -3.114 29.501 1.00 90.69 383 ASP A C 1
ATOM 3019 O O . ASP A 1 383 ? -3.443 -3.257 29.346 1.00 90.69 383 ASP A O 1
ATOM 3023 N N . THR A 1 384 ? -1.362 -3.716 28.693 1.00 93.56 384 THR A N 1
ATOM 3024 C CA . THR A 1 384 ? -1.802 -4.590 27.595 1.00 93.56 384 THR A CA 1
ATOM 3025 C C . THR A 1 384 ? -2.221 -5.990 28.044 1.00 93.56 384 THR A C 1
ATOM 3027 O O . THR A 1 384 ? -2.753 -6.731 27.219 1.00 93.56 384 THR A O 1
ATOM 3030 N N . SER A 1 385 ? -1.974 -6.372 29.306 1.00 92.06 385 SER A N 1
ATOM 3031 C CA . SER A 1 385 ? -2.272 -7.722 29.807 1.00 92.06 385 SER A CA 1
ATOM 3032 C C . SER A 1 385 ? -3.768 -8.038 29.803 1.00 92.06 385 SER A C 1
ATOM 3034 O O . SER A 1 385 ? -4.132 -9.184 29.558 1.00 92.06 385 SER A O 1
ATOM 3036 N N . LEU A 1 386 ? -4.623 -7.011 29.911 1.00 90.50 386 LEU A N 1
ATOM 3037 C CA . LEU A 1 386 ? -6.078 -7.115 29.762 1.00 90.50 386 LEU A CA 1
ATOM 3038 C C . LEU A 1 386 ? -6.481 -7.869 28.482 1.00 90.50 386 LEU A C 1
ATOM 3040 O O . LEU A 1 386 ? -7.390 -8.687 28.492 1.00 90.50 386 LEU A O 1
ATOM 3044 N N . PHE A 1 387 ? -5.789 -7.638 27.362 1.00 92.00 387 PHE A N 1
ATOM 3045 C CA . PHE A 1 387 ? -6.124 -8.278 26.083 1.00 92.00 387 PHE A CA 1
ATOM 3046 C C . PHE A 1 387 ? -5.688 -9.746 25.981 1.00 92.00 387 PHE A C 1
ATOM 3048 O O . PHE A 1 387 ? -6.000 -10.404 24.980 1.00 92.00 387 PHE A O 1
ATOM 3055 N N . GLU A 1 388 ? -4.926 -10.232 26.961 1.00 89.44 388 GLU A N 1
ATOM 3056 C CA . GLU A 1 388 ? -4.460 -11.615 27.080 1.00 89.44 388 GLU A CA 1
ATOM 3057 C C . GLU A 1 388 ? -5.311 -12.433 28.065 1.00 89.44 388 GLU A C 1
ATOM 3059 O O . GLU A 1 388 ? -5.161 -13.657 28.109 1.00 89.44 388 GLU A O 1
ATOM 3064 N N . GLU A 1 389 ? -6.208 -11.789 28.821 1.00 89.00 389 GLU A N 1
ATOM 3065 C CA . GLU A 1 389 ? -7.110 -12.457 29.760 1.00 89.00 389 GLU A CA 1
ATOM 3066 C C . GLU A 1 389 ? -8.132 -13.343 29.024 1.00 89.00 389 GLU A C 1
ATOM 3068 O O . GLU A 1 389 ? -8.573 -13.044 27.911 1.00 89.00 389 GLU A O 1
ATOM 3073 N N . GLU A 1 390 ? -8.499 -14.479 29.629 1.00 83.81 390 GLU A N 1
ATOM 3074 C CA . GLU A 1 390 ? -9.418 -15.448 29.008 1.00 83.81 390 GLU A CA 1
ATOM 3075 C C . GLU A 1 390 ? -10.860 -14.928 28.901 1.00 83.81 390 GLU A C 1
ATOM 3077 O O . GLU A 1 390 ? -11.629 -15.419 28.072 1.00 83.81 390 GLU A O 1
ATOM 3082 N N . ASP A 1 391 ? -11.237 -13.962 29.738 1.00 86.19 391 ASP A N 1
ATOM 3083 C CA . ASP A 1 391 ? -12.556 -13.334 29.775 1.00 86.19 391 ASP A CA 1
ATOM 3084 C C . ASP A 1 391 ? -12.674 -12.098 28.875 1.00 86.19 391 ASP A C 1
ATOM 3086 O O . ASP A 1 391 ? -13.801 -11.749 28.500 1.00 86.19 391 ASP A O 1
ATOM 3090 N N . PHE A 1 392 ? -11.553 -11.503 28.442 1.00 89.31 392 PHE A N 1
ATOM 3091 C CA . PHE A 1 392 ? -11.574 -10.386 27.500 1.00 89.31 392 PHE A CA 1
ATOM 3092 C C . PHE A 1 392 ? -12.300 -10.778 26.213 1.00 89.31 392 PHE A C 1
ATOM 3094 O O . PHE A 1 392 ? -11.865 -11.641 25.438 1.00 89.31 392 PHE A O 1
ATOM 3101 N N . THR A 1 393 ? -13.415 -10.097 25.954 1.00 86.50 393 THR A N 1
ATOM 3102 C CA . THR A 1 393 ? -14.285 -10.412 24.825 1.00 86.50 393 THR A CA 1
ATOM 3103 C C . THR A 1 393 ? -14.456 -9.206 23.919 1.00 86.50 393 THR A C 1
ATOM 3105 O O . THR A 1 393 ? -15.136 -8.233 24.230 1.00 86.50 393 THR A O 1
ATOM 3108 N N . GLU A 1 394 ? -13.908 -9.323 22.716 1.00 89.25 394 GLU A N 1
ATOM 3109 C CA . GLU A 1 394 ? -14.124 -8.354 21.651 1.00 89.25 394 GLU A CA 1
ATOM 3110 C C . GLU A 1 394 ? -15.274 -8.815 20.753 1.00 89.25 394 GLU A C 1
ATOM 3112 O O . GLU A 1 394 ? -15.253 -9.915 20.194 1.00 89.25 394 GLU A O 1
ATOM 3117 N N . ILE A 1 395 ? -16.292 -7.972 20.615 1.00 88.19 395 ILE A N 1
ATOM 3118 C CA . ILE A 1 395 ? -17.479 -8.258 19.819 1.00 88.19 395 ILE A CA 1
ATOM 3119 C C . ILE A 1 395 ? -17.235 -7.789 18.391 1.00 88.19 395 ILE A C 1
ATOM 3121 O O . ILE A 1 395 ? -17.068 -6.598 18.152 1.00 88.19 395 ILE A O 1
ATOM 3125 N N . PHE A 1 396 ? -17.304 -8.717 17.437 1.00 87.06 396 PHE A N 1
ATOM 3126 C CA . PHE A 1 396 ? -17.333 -8.421 16.006 1.00 87.06 396 PHE A CA 1
ATOM 3127 C C . PHE A 1 396 ? -18.758 -8.510 15.448 1.00 87.06 396 PHE A C 1
ATOM 3129 O O . PHE A 1 396 ? -19.549 -9.400 15.805 1.00 87.06 396 PHE A O 1
ATOM 3136 N N . ARG A 1 397 ? -19.106 -7.562 14.576 1.00 84.38 397 ARG A N 1
ATOM 3137 C CA . ARG A 1 397 ? -20.400 -7.490 13.895 1.00 84.38 397 ARG A CA 1
ATOM 3138 C C . ARG A 1 397 ? -20.213 -7.077 12.443 1.00 84.38 397 ARG A C 1
ATOM 3140 O O . ARG A 1 397 ? -19.415 -6.203 12.126 1.00 84.38 397 ARG A O 1
ATOM 3147 N N . GLN A 1 398 ? -21.035 -7.677 11.591 1.00 83.38 398 GLN A N 1
ATOM 3148 C CA . GLN A 1 398 ? -21.228 -7.270 10.209 1.00 83.38 398 GLN A CA 1
ATOM 3149 C C . GLN A 1 398 ? -22.697 -6.902 10.021 1.00 83.38 398 GLN A C 1
ATOM 3151 O O . GLN A 1 398 ? -23.586 -7.644 10.446 1.00 83.38 398 GLN A O 1
ATOM 3156 N N . LEU A 1 399 ? -22.945 -5.756 9.402 1.00 85.62 399 LEU A N 1
ATOM 3157 C CA . LEU A 1 399 ? -24.274 -5.250 9.092 1.00 85.62 399 LEU A CA 1
ATOM 3158 C C . LEU A 1 399 ? -24.362 -4.945 7.602 1.00 85.62 399 LEU A C 1
ATOM 3160 O O . LEU A 1 399 ? -23.405 -4.461 7.006 1.00 85.62 399 LEU A O 1
ATOM 3164 N N . VAL A 1 400 ? -25.526 -5.199 7.014 1.00 88.12 400 VAL A N 1
ATOM 3165 C CA . VAL A 1 400 ? -25.826 -4.756 5.651 1.00 88.12 400 VAL A CA 1
ATOM 3166 C C . VAL A 1 400 ? -26.550 -3.421 5.740 1.00 88.12 400 VAL A C 1
ATOM 3168 O O . VAL A 1 400 ? -27.547 -3.318 6.459 1.00 88.12 400 VAL A O 1
ATOM 3171 N N . VAL A 1 401 ? -26.055 -2.416 5.027 1.00 90.00 401 VAL A N 1
ATOM 3172 C CA . VAL A 1 401 ? -26.574 -1.046 5.054 1.00 90.00 401 VAL A CA 1
ATOM 3173 C C . VAL A 1 401 ? -26.977 -0.635 3.650 1.00 90.00 401 VAL A C 1
ATOM 3175 O O . VAL A 1 401 ? -26.215 -0.818 2.707 1.00 90.00 401 VAL A O 1
ATOM 3178 N N . ASP A 1 402 ? -28.181 -0.097 3.516 1.00 93.00 402 ASP A N 1
ATOM 3179 C CA . ASP A 1 402 ? -28.680 0.496 2.282 1.00 93.00 402 ASP A CA 1
ATOM 3180 C C . ASP A 1 402 ? -28.404 2.004 2.315 1.00 93.00 402 ASP A C 1
ATOM 3182 O O . ASP A 1 402 ? -29.049 2.747 3.062 1.00 93.00 402 ASP A O 1
ATOM 3186 N N . ILE A 1 403 ? -27.369 2.438 1.597 1.00 91.94 403 ILE A N 1
ATOM 3187 C CA . ILE A 1 403 ? -26.895 3.821 1.584 1.00 91.94 403 ILE A CA 1
ATOM 3188 C C . ILE A 1 403 ? -27.526 4.576 0.419 1.00 91.94 403 ILE A C 1
ATOM 3190 O O . ILE A 1 403 ? -27.405 4.197 -0.743 1.00 91.94 403 ILE A O 1
ATOM 3194 N N . HIS A 1 404 ? -28.145 5.703 0.755 1.00 91.81 404 HIS A N 1
ATOM 3195 C CA . HIS A 1 404 ? -28.775 6.629 -0.167 1.00 91.81 404 HIS A CA 1
ATOM 3196 C C . HIS A 1 404 ? -28.066 7.979 -0.087 1.00 91.81 404 HIS A C 1
ATOM 3198 O O . HIS A 1 404 ? -27.962 8.581 0.988 1.00 91.81 404 HIS A O 1
ATOM 3204 N N . VAL A 1 405 ? -27.595 8.478 -1.228 1.00 91.94 405 VAL A N 1
ATOM 3205 C CA . VAL A 1 405 ? -27.061 9.839 -1.326 1.00 91.94 405 VAL A CA 1
ATOM 3206 C C . VAL A 1 405 ? -28.214 10.829 -1.169 1.00 91.94 405 VAL A C 1
ATOM 3208 O O . VAL A 1 405 ? -29.259 10.688 -1.797 1.00 91.94 405 VAL A O 1
ATOM 3211 N N . THR A 1 406 ? -28.039 11.826 -0.305 1.00 90.50 406 THR A N 1
ATOM 3212 C CA . THR A 1 406 ? -29.081 12.812 0.024 1.00 90.50 406 THR A CA 1
ATOM 3213 C C . THR A 1 406 ? -28.736 14.228 -0.391 1.00 90.50 406 THR A C 1
ATOM 3215 O O . THR A 1 406 ? -29.637 15.032 -0.616 1.00 90.50 406 THR A O 1
ATOM 3218 N N . ARG A 1 407 ? -27.447 14.562 -0.487 1.00 89.12 407 ARG A N 1
ATOM 3219 C CA . ARG A 1 407 ? -26.992 15.895 -0.891 1.00 89.12 407 ARG A CA 1
ATOM 3220 C C . ARG A 1 407 ? -25.594 15.843 -1.480 1.00 89.12 407 ARG A C 1
ATOM 3222 O O . ARG A 1 407 ? -24.822 14.946 -1.157 1.00 89.12 407 ARG A O 1
ATOM 3229 N N . VAL A 1 408 ? -25.252 16.871 -2.244 1.00 92.50 408 VAL A N 1
ATOM 3230 C CA . VAL A 1 408 ? -23.877 17.176 -2.644 1.00 92.50 408 VAL A CA 1
ATOM 3231 C C . VAL A 1 408 ? -23.547 18.624 -2.298 1.00 92.50 408 VAL A C 1
ATOM 3233 O O . VAL A 1 408 ? -24.437 19.475 -2.274 1.00 92.50 408 VAL A O 1
ATOM 3236 N N . ALA A 1 409 ? -22.288 18.899 -1.977 1.00 90.12 409 ALA A N 1
ATOM 3237 C CA . ALA A 1 409 ? -21.774 20.242 -1.730 1.00 90.12 409 ALA A CA 1
ATOM 3238 C C . ALA A 1 409 ? -20.413 20.409 -2.410 1.00 90.12 409 ALA A C 1
ATOM 3240 O O . ALA A 1 409 ? -19.639 19.461 -2.466 1.00 90.12 409 ALA A O 1
ATOM 3241 N N . GLU A 1 410 ? -20.111 21.599 -2.924 1.00 90.56 410 GLU A N 1
ATOM 3242 C CA . GLU A 1 410 ? -18.821 21.854 -3.570 1.00 90.56 410 GLU A CA 1
ATOM 3243 C C . GLU A 1 410 ? -17.646 21.643 -2.606 1.00 90.56 410 GLU A C 1
ATOM 3245 O O . GLU A 1 410 ? -17.704 22.043 -1.440 1.00 90.56 410 GLU A O 1
ATOM 3250 N N . ASP A 1 411 ? -16.567 21.047 -3.119 1.00 90.69 411 ASP A N 1
ATOM 3251 C CA . ASP A 1 411 ? -15.273 20.974 -2.445 1.00 90.69 411 ASP A CA 1
ATOM 3252 C C . ASP A 1 411 ? -14.254 21.841 -3.206 1.00 90.69 411 ASP A C 1
ATOM 3254 O O . ASP A 1 411 ? -13.799 21.451 -4.286 1.00 90.69 411 ASP A O 1
ATOM 3258 N N . PRO A 1 412 ? -13.876 23.018 -2.675 1.00 89.75 412 PRO A N 1
ATOM 3259 C CA . PRO A 1 412 ? -12.879 23.874 -3.308 1.00 89.75 412 PRO A CA 1
ATOM 3260 C C . PRO A 1 412 ? -11.492 23.229 -3.433 1.00 89.75 412 PRO A C 1
ATOM 3262 O O . PRO A 1 412 ? -10.724 23.635 -4.303 1.00 89.75 412 PRO A O 1
ATOM 3265 N N . GLU A 1 413 ? -11.147 22.264 -2.568 1.00 89.25 413 GLU A N 1
ATOM 3266 C CA . GLU A 1 413 ? -9.858 21.562 -2.633 1.00 89.25 413 GLU A CA 1
ATOM 3267 C C . GLU A 1 413 ? -9.849 20.499 -3.749 1.00 89.25 413 GLU A C 1
ATOM 3269 O O . GLU A 1 413 ? -8.783 20.205 -4.292 1.00 89.25 413 GLU A O 1
ATOM 3274 N N . HIS A 1 414 ? -11.021 19.995 -4.160 1.00 89.25 414 HIS A N 1
ATOM 3275 C CA . HIS A 1 414 ? -11.160 18.933 -5.163 1.00 89.25 414 HIS A CA 1
ATOM 3276 C C . HIS A 1 414 ? -12.240 19.257 -6.219 1.00 89.25 414 HIS A C 1
ATOM 3278 O O . HIS A 1 414 ? -13.330 18.673 -6.213 1.00 89.25 414 HIS A O 1
ATOM 3284 N N . PRO A 1 415 ? -11.956 20.165 -7.176 1.00 86.75 415 PRO A N 1
ATOM 3285 C CA . PRO A 1 415 ? -12.898 20.512 -8.238 1.00 86.75 415 PRO A CA 1
ATOM 3286 C C . PRO A 1 415 ? -13.376 19.282 -9.023 1.00 86.75 415 PRO A C 1
ATOM 3288 O O . PRO A 1 415 ? -12.572 18.461 -9.461 1.00 86.75 415 PRO A O 1
ATOM 3291 N N . GLY A 1 416 ? -14.693 19.163 -9.213 1.00 84.69 416 GLY A N 1
ATOM 3292 C CA . GLY A 1 416 ? -15.326 18.016 -9.879 1.00 84.69 416 GLY A CA 1
ATOM 3293 C C . GLY A 1 416 ? -15.593 16.806 -8.976 1.00 84.69 416 GLY A C 1
ATOM 3294 O O . GLY A 1 416 ? -16.204 15.846 -9.432 1.00 84.69 416 GLY A O 1
ATOM 3295 N N . ARG A 1 417 ? -15.193 16.851 -7.697 1.00 88.81 417 ARG A N 1
ATOM 3296 C CA . ARG A 1 417 ? -15.418 15.783 -6.710 1.00 88.81 417 ARG A CA 1
ATOM 3297 C C . ARG A 1 417 ? -16.108 16.358 -5.463 1.00 88.81 417 ARG A C 1
ATOM 3299 O O . ARG A 1 417 ? -15.462 16.534 -4.433 1.00 88.81 417 ARG A O 1
ATOM 3306 N N . PRO A 1 418 ? -17.404 16.721 -5.557 1.00 91.75 418 PRO A N 1
ATOM 3307 C CA . PRO A 1 418 ? -18.126 17.355 -4.456 1.00 91.75 418 PRO A CA 1
ATOM 3308 C C . PRO A 1 418 ? -18.212 16.451 -3.217 1.00 91.75 418 PRO A C 1
ATOM 3310 O O . PRO A 1 418 ? -18.198 15.225 -3.314 1.00 91.75 418 PRO A O 1
ATOM 3313 N N . ILE A 1 419 ? -18.382 17.058 -2.046 1.00 93.06 419 ILE A N 1
ATOM 3314 C CA . ILE A 1 419 ? -18.697 16.359 -0.797 1.00 93.06 419 ILE A CA 1
ATOM 3315 C C . ILE A 1 419 ? -20.081 15.720 -0.931 1.00 93.06 419 ILE A C 1
ATOM 3317 O O . ILE A 1 419 ? -21.072 16.417 -1.155 1.00 93.06 419 ILE A O 1
ATOM 3321 N N . ILE A 1 420 ? -20.164 14.408 -0.735 1.00 93.00 420 ILE A N 1
ATOM 3322 C CA . ILE A 1 420 ? -21.397 13.620 -0.817 1.00 93.00 420 ILE A CA 1
ATOM 3323 C C . ILE A 1 420 ? -21.959 13.454 0.593 1.00 93.00 420 ILE A C 1
ATOM 3325 O O . ILE A 1 420 ? -21.284 12.929 1.465 1.00 93.00 420 ILE A O 1
ATOM 3329 N N . GLY A 1 421 ? -23.197 13.870 0.844 1.00 92.94 421 GLY A N 1
ATOM 3330 C CA . GLY A 1 421 ? -23.925 13.534 2.069 1.00 92.94 421 GLY A CA 1
ATOM 3331 C C . GLY A 1 421 ? -24.846 12.340 1.852 1.00 92.94 421 GLY A C 1
ATOM 3332 O O . GLY A 1 421 ? -25.500 12.252 0.814 1.00 92.94 421 GLY A O 1
ATOM 3333 N N . PHE A 1 422 ? -24.935 11.441 2.831 1.00 92.62 422 PHE A N 1
ATOM 3334 C CA . PHE A 1 422 ? -25.700 10.200 2.708 1.00 92.62 422 PHE A CA 1
ATOM 3335 C C . PHE A 1 422 ? -26.485 9.836 3.973 1.00 92.62 422 PHE A C 1
ATOM 3337 O O . PHE A 1 422 ? -26.199 10.305 5.079 1.00 92.62 422 PHE A O 1
ATOM 3344 N N . VAL A 1 423 ? -27.473 8.962 3.781 1.00 92.62 423 VAL A N 1
ATOM 3345 C CA . VAL A 1 423 ? -28.234 8.267 4.824 1.00 92.62 423 VAL A CA 1
ATOM 3346 C C . VAL A 1 423 ? -28.117 6.772 4.573 1.00 92.62 423 VAL A C 1
ATOM 3348 O O . VAL A 1 423 ? -28.375 6.316 3.467 1.00 92.62 423 VAL A O 1
ATOM 3351 N N . GLY A 1 424 ? -27.732 6.009 5.590 1.00 91.38 424 GLY A N 1
ATOM 3352 C CA . GLY A 1 424 ? -27.696 4.553 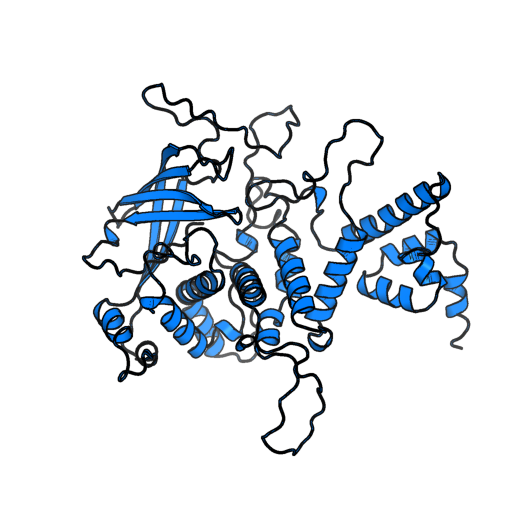5.551 1.00 91.38 424 GLY A CA 1
ATOM 3353 C C . GLY A 1 424 ? -28.777 3.948 6.435 1.00 91.38 424 GLY A C 1
ATOM 3354 O O . GLY A 1 424 ? -28.852 4.265 7.624 1.00 91.38 424 GLY A O 1
ATOM 3355 N N . GLU A 1 425 ? -29.579 3.046 5.882 1.00 91.69 425 GLU A N 1
ATOM 3356 C CA . GLU A 1 425 ? -30.566 2.262 6.624 1.00 91.69 425 GLU A CA 1
ATOM 3357 C C . GLU A 1 425 ? -30.069 0.828 6.793 1.00 91.69 425 GLU A C 1
ATOM 3359 O O . GLU A 1 425 ? -29.794 0.119 5.824 1.00 91.69 425 GLU A O 1
ATOM 3364 N N . MET A 1 426 ? -29.914 0.379 8.038 1.00 88.94 426 MET A N 1
ATOM 3365 C CA . MET A 1 426 ? -29.472 -0.988 8.293 1.00 88.94 426 MET A CA 1
ATOM 3366 C C . MET A 1 426 ? -30.597 -1.976 7.996 1.00 88.94 426 MET A C 1
ATOM 3368 O O . MET A 1 426 ? -31.744 -1.773 8.394 1.00 88.94 426 MET A O 1
ATOM 3372 N N . ARG A 1 427 ? -30.261 -3.085 7.336 1.00 88.38 427 ARG A N 1
ATOM 3373 C CA . ARG A 1 427 ? -31.208 -4.178 7.110 1.00 88.38 427 ARG A CA 1
ATOM 3374 C C . ARG A 1 427 ? -31.467 -4.962 8.406 1.00 88.38 427 ARG A C 1
ATOM 3376 O O . ARG A 1 427 ? -30.615 -4.975 9.305 1.00 88.38 427 ARG A O 1
ATOM 3383 N N . PRO A 1 428 ? -32.613 -5.668 8.502 1.00 81.62 428 PRO A N 1
ATOM 3384 C CA . PRO A 1 428 ? -32.913 -6.528 9.641 1.00 81.62 428 PRO A CA 1
ATOM 3385 C C . PRO A 1 428 ? -31.750 -7.482 9.967 1.00 81.62 428 PRO A C 1
ATOM 3387 O O . PRO A 1 428 ? -31.128 -8.014 9.045 1.00 81.62 428 PRO A O 1
ATOM 3390 N N . PRO A 1 429 ? -31.452 -7.727 11.257 1.00 78.50 429 PRO A N 1
ATOM 3391 C CA . PRO A 1 429 ? -32.296 -7.460 12.430 1.00 78.50 429 PRO A CA 1
ATOM 3392 C C . PRO A 1 429 ? -32.149 -6.059 13.047 1.00 78.50 429 PRO A C 1
ATOM 3394 O O . PRO A 1 429 ? -32.830 -5.764 14.026 1.00 78.50 429 PRO A O 1
ATOM 3397 N N . SER A 1 430 ? -31.266 -5.210 12.519 1.00 77.06 430 SER A N 1
ATOM 3398 C CA . SER A 1 430 ? -31.122 -3.832 12.993 1.00 77.06 430 SER A CA 1
ATOM 3399 C C . SER A 1 430 ? -32.206 -2.932 12.392 1.00 77.06 430 SE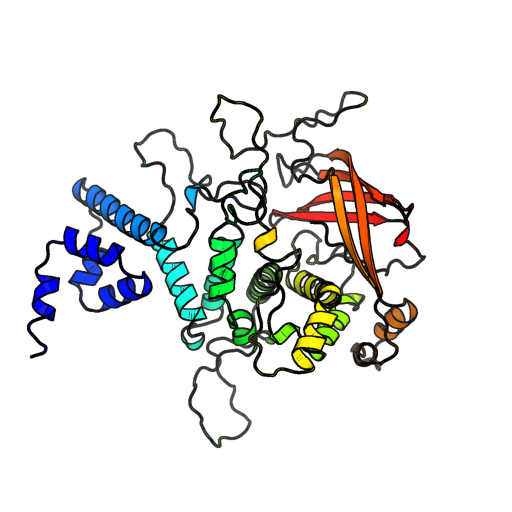R A C 1
ATOM 3401 O O . SER A 1 430 ? -32.660 -3.166 11.276 1.00 77.06 430 SER A O 1
ATOM 3403 N N . THR A 1 431 ? -32.611 -1.896 13.126 1.00 78.69 431 THR A N 1
ATOM 3404 C CA . THR A 1 431 ? -33.490 -0.818 12.634 1.00 78.69 431 THR A CA 1
ATOM 3405 C C . THR A 1 431 ? -32.818 0.548 12.737 1.00 78.69 431 THR A C 1
ATOM 3407 O O . THR A 1 431 ? -33.488 1.578 12.773 1.00 78.69 431 THR A O 1
ATOM 3410 N N . SER A 1 432 ? -31.500 0.570 12.911 1.00 84.06 432 SER A N 1
ATOM 3411 C CA . SER A 1 432 ? -30.771 1.812 13.116 1.00 84.06 432 SER A CA 1
ATOM 3412 C C . SER A 1 432 ? -30.383 2.465 11.803 1.00 84.06 432 SER A C 1
ATOM 3414 O O . SER A 1 432 ? -30.208 1.812 10.775 1.00 84.06 432 SER A O 1
ATOM 3416 N N . THR A 1 433 ? -30.222 3.778 11.875 1.00 86.81 433 THR A N 1
ATOM 3417 C CA . THR A 1 433 ? -29.819 4.616 10.756 1.00 86.81 433 THR A CA 1
ATOM 3418 C C . THR A 1 433 ? -28.446 5.219 11.016 1.00 86.81 433 THR A C 1
ATOM 3420 O O . THR A 1 433 ? -28.057 5.450 12.169 1.00 86.81 433 THR A O 1
ATOM 3423 N N . MET A 1 434 ? -27.710 5.463 9.936 1.00 87.38 434 MET A N 1
ATOM 3424 C CA . MET A 1 434 ? -26.481 6.246 9.936 1.00 87.38 434 MET A CA 1
ATOM 3425 C C . MET A 1 434 ? -26.606 7.440 8.998 1.00 87.38 434 MET A C 1
ATOM 3427 O O . MET A 1 434 ? -27.282 7.368 7.978 1.00 87.38 434 MET A O 1
ATOM 3431 N N . TYR A 1 435 ? -25.943 8.532 9.348 1.00 89.69 435 TYR A N 1
ATOM 3432 C CA . TYR A 1 435 ? -25.902 9.758 8.558 1.00 89.69 435 TYR A CA 1
ATOM 3433 C C . TYR A 1 435 ? -24.457 10.188 8.454 1.00 89.69 435 TYR A C 1
ATOM 3435 O O . TYR A 1 435 ? -23.745 10.173 9.460 1.00 89.69 435 TYR A O 1
ATOM 3443 N N . GLY A 1 436 ? -24.024 10.583 7.267 1.00 89.94 436 GLY A N 1
ATOM 3444 C CA . GLY A 1 436 ? -22.628 10.914 7.071 1.00 89.94 436 GLY A CA 1
ATOM 3445 C C . GLY A 1 436 ? -22.347 11.730 5.835 1.00 89.94 436 GLY A C 1
ATOM 3446 O O . GLY A 1 436 ? -23.251 12.139 5.102 1.00 89.94 436 GLY A O 1
ATOM 3447 N N . ILE A 1 437 ? -21.058 11.968 5.644 1.00 91.38 437 ILE A N 1
ATOM 3448 C CA . ILE A 1 437 ? -20.487 12.561 4.455 1.00 91.38 437 ILE A CA 1
ATOM 3449 C C . ILE A 1 437 ? -19.300 11.734 3.957 1.00 91.38 437 ILE A C 1
ATOM 3451 O O . ILE A 1 437 ? -18.616 11.063 4.735 1.00 91.38 437 ILE A O 1
ATOM 3455 N N . VAL A 1 438 ? -19.063 11.821 2.656 1.00 91.69 438 VAL A N 1
ATOM 3456 C CA . VAL A 1 438 ? -17.899 11.295 1.951 1.00 91.69 438 VAL A CA 1
ATOM 3457 C C . VAL A 1 438 ? -17.250 12.444 1.200 1.00 91.69 438 VAL A C 1
ATOM 3459 O O . VAL A 1 438 ? -17.923 13.205 0.507 1.00 91.69 438 VAL A O 1
ATOM 3462 N N . GLN A 1 439 ? -15.943 12.582 1.357 1.00 92.12 439 GLN A N 1
ATOM 3463 C CA . GLN A 1 439 ? -15.133 13.587 0.671 1.00 92.12 439 GLN A CA 1
ATOM 3464 C C . GLN A 1 439 ? -13.729 13.040 0.417 1.00 92.12 439 GLN A C 1
ATOM 3466 O O . GLN A 1 439 ? -13.398 11.952 0.891 1.00 92.12 439 GLN A O 1
ATOM 3471 N N . LEU A 1 440 ? -12.889 13.794 -0.288 1.00 90.81 440 LEU A N 1
ATOM 3472 C CA . LEU A 1 440 ? -11.470 13.470 -0.394 1.00 90.81 440 LEU A CA 1
ATOM 3473 C C . LEU A 1 440 ? -10.653 14.076 0.748 1.00 90.81 440 LEU A C 1
ATOM 3475 O O . LEU A 1 440 ? -10.954 15.142 1.290 1.00 90.81 440 LEU A O 1
ATOM 3479 N N . THR A 1 441 ? -9.599 13.365 1.125 1.00 90.81 441 THR A N 1
ATOM 3480 C CA . THR A 1 441 ? -8.463 13.911 1.865 1.00 90.81 441 THR A CA 1
ATOM 3481 C C . THR A 1 441 ? -7.542 14.680 0.917 1.00 90.81 441 THR A C 1
ATOM 3483 O O . THR A 1 441 ? -7.580 14.485 -0.294 1.00 90.81 441 THR A O 1
ATOM 3486 N N . SER A 1 442 ? -6.643 15.510 1.455 1.00 90.69 442 SER A N 1
ATOM 3487 C CA . SER A 1 442 ? -5.684 16.267 0.634 1.00 90.69 442 SER A CA 1
ATOM 3488 C C . SER A 1 442 ? -4.647 15.380 -0.079 1.00 90.69 442 SER A C 1
ATOM 3490 O O . SER A 1 442 ? -3.929 15.855 -0.954 1.00 90.69 442 SER A O 1
ATOM 3492 N N . ASP A 1 443 ? -4.530 14.109 0.313 1.00 88.44 443 ASP A N 1
ATOM 3493 C CA . ASP A 1 443 ? -3.766 13.060 -0.371 1.00 88.44 443 ASP A CA 1
ATOM 3494 C C . ASP A 1 443 ? -4.645 12.155 -1.257 1.00 88.44 443 ASP A C 1
ATOM 3496 O O . ASP A 1 443 ? -4.228 11.059 -1.619 1.00 88.44 443 ASP A O 1
ATOM 3500 N N . ASN A 1 444 ? -5.824 12.639 -1.669 1.00 89.25 444 ASN A N 1
ATOM 3501 C CA . ASN A 1 444 ? -6.714 12.007 -2.646 1.00 89.25 444 ASN A CA 1
ATOM 3502 C C . ASN A 1 444 ? -7.293 10.643 -2.222 1.00 89.25 444 ASN A C 1
ATOM 3504 O O . ASN A 1 444 ? -7.699 9.855 -3.077 1.00 89.25 444 ASN A O 1
ATOM 3508 N N . HIS A 1 445 ? -7.392 10.357 -0.924 1.00 89.38 445 HIS A N 1
ATOM 3509 C CA . HIS A 1 445 ? -8.081 9.173 -0.404 1.00 89.38 445 HIS A CA 1
ATOM 3510 C C . HIS A 1 445 ? -9.523 9.495 0.002 1.00 89.38 445 HIS A C 1
ATOM 3512 O O . HIS A 1 445 ? -9.843 10.616 0.395 1.00 89.38 445 HIS A O 1
ATOM 3518 N N . LEU A 1 446 ? -10.412 8.499 -0.071 1.00 88.75 446 LEU A N 1
ATOM 3519 C CA . LEU A 1 446 ? -11.788 8.653 0.396 1.00 88.75 446 LEU A CA 1
ATOM 3520 C C . LEU A 1 446 ? -11.833 8.749 1.921 1.00 88.75 446 LEU A C 1
ATOM 3522 O O . LEU A 1 446 ? -11.330 7.887 2.642 1.00 88.75 446 LEU A O 1
ATOM 3526 N N . LYS A 1 447 ? -12.502 9.789 2.405 1.00 89.88 447 LYS A N 1
ATOM 3527 C CA . LYS A 1 447 ? -12.760 10.047 3.814 1.00 89.88 447 LYS A CA 1
ATOM 3528 C C . LYS A 1 447 ? -14.244 9.907 4.089 1.00 89.88 447 LYS A C 1
ATOM 3530 O O . LYS A 1 447 ? -15.044 10.741 3.670 1.00 89.88 447 LYS A O 1
ATOM 3535 N N . TRP A 1 448 ? -14.579 8.868 4.841 1.00 89.81 448 TRP A N 1
ATOM 3536 C CA . TRP A 1 448 ? -15.917 8.636 5.362 1.00 89.81 448 TRP A CA 1
ATOM 3537 C C . TRP A 1 448 ? -16.023 9.211 6.771 1.00 89.81 448 TRP A C 1
ATOM 3539 O O . TRP A 1 448 ? -15.215 8.894 7.643 1.00 89.81 448 TRP A O 1
ATOM 3549 N N . GLN A 1 449 ? -17.039 10.034 7.005 1.00 88.31 449 GLN A N 1
ATOM 3550 C CA . GLN A 1 449 ? -17.413 10.510 8.333 1.00 88.31 449 GLN A CA 1
ATOM 3551 C C . GLN A 1 449 ? -18.899 10.278 8.525 1.00 88.31 449 GLN A C 1
ATOM 3553 O O . GLN A 1 449 ? -19.706 10.768 7.741 1.00 88.31 449 GLN A O 1
ATOM 3558 N N . PHE A 1 450 ? -19.292 9.561 9.567 1.00 87.44 450 PHE A N 1
ATOM 3559 C CA . PHE A 1 450 ? -20.704 9.306 9.813 1.00 87.44 450 PHE A CA 1
ATOM 3560 C C . PHE A 1 450 ? -20.968 9.083 11.299 1.00 87.44 450 PHE A C 1
ATOM 3562 O O . PHE A 1 450 ? -20.072 8.813 12.097 1.00 87.44 450 PHE A O 1
ATOM 3569 N N . VAL A 1 451 ? -22.240 9.175 11.656 1.00 82.75 451 VAL A N 1
ATOM 3570 C CA . VAL A 1 451 ? -22.767 8.906 12.990 1.00 82.75 451 VAL A CA 1
ATOM 3571 C C . VAL A 1 451 ? -23.886 7.882 12.854 1.00 82.75 451 VAL A C 1
ATOM 3573 O O . VAL A 1 451 ? -24.698 7.984 11.936 1.00 82.75 451 VAL A O 1
ATOM 3576 N N . SER A 1 452 ? -23.968 6.908 13.765 1.00 77.19 452 SER A N 1
ATOM 3577 C CA . SER A 1 452 ? -25.137 6.023 13.864 1.00 77.19 452 SER A CA 1
ATOM 3578 C C . SER A 1 452 ? -25.625 5.870 15.297 1.00 77.19 452 SER A C 1
ATOM 3580 O O . SER A 1 452 ? -24.857 5.937 16.255 1.00 77.19 452 SER A O 1
ATOM 3582 N N . TRP A 1 453 ? -26.926 5.632 15.438 1.00 58.91 453 TRP A N 1
ATOM 3583 C CA . TRP A 1 453 ? -27.575 5.508 16.741 1.00 58.91 453 TRP A CA 1
ATOM 3584 C C . TRP A 1 453 ? -27.212 4.221 17.498 1.00 58.91 453 TRP A C 1
ATOM 3586 O O . TRP A 1 453 ? -27.256 4.225 18.725 1.00 58.91 453 TRP A O 1
ATOM 3596 N N . ILE A 1 454 ? -26.771 3.152 16.814 1.00 57.09 454 ILE A N 1
ATOM 3597 C CA . ILE A 1 454 ? -26.198 1.952 17.479 1.00 57.09 454 ILE A CA 1
ATOM 3598 C C . ILE A 1 454 ? -24.962 2.320 18.285 1.00 57.09 454 ILE A C 1
ATOM 3600 O O . ILE A 1 454 ? -24.691 1.761 19.342 1.00 57.09 454 ILE A O 1
ATOM 3604 N N . PHE A 1 455 ? -24.215 3.277 17.758 1.00 51.50 455 PHE A N 1
ATOM 3605 C CA . PHE A 1 455 ? -22.928 3.701 18.270 1.00 51.50 455 PHE A CA 1
ATOM 3606 C C . PHE A 1 455 ? -23.061 4.754 19.376 1.00 51.50 455 PHE A C 1
ATOM 3608 O O . PHE A 1 455 ? -22.102 5.050 20.078 1.00 51.50 455 PHE A O 1
ATOM 3615 N N . TYR A 1 456 ? -24.277 5.268 19.575 1.00 34.91 456 TYR A N 1
ATOM 3616 C CA . TYR A 1 456 ? -24.626 6.340 20.503 1.00 34.91 456 TYR A CA 1
ATOM 3617 C C . TYR A 1 456 ? -25.138 5.827 21.860 1.00 34.91 456 TYR A C 1
ATOM 3619 O O . TYR A 1 456 ? -25.975 6.466 22.501 1.00 34.91 456 TYR A O 1
ATOM 3627 N N . MET A 1 457 ? -24.637 4.690 22.357 1.00 27.52 457 MET A N 1
ATOM 3628 C CA . MET A 1 457 ? -24.821 4.347 23.772 1.00 27.52 457 MET A CA 1
ATOM 3629 C C . MET A 1 457 ? -23.866 5.181 24.644 1.00 27.52 457 MET A C 1
ATOM 3631 O O . MET A 1 457 ? -22.823 4.708 25.069 1.00 27.52 457 MET A O 1
ATOM 3635 N N . ASN A 1 458 ? -24.238 6.446 24.891 1.00 25.08 458 ASN A N 1
ATOM 3636 C CA . ASN A 1 458 ? -23.772 7.337 25.973 1.00 25.08 458 ASN A CA 1
ATOM 3637 C C . ASN A 1 458 ? -22.258 7.427 26.269 1.00 25.08 458 ASN A C 1
ATOM 3639 O O . ASN A 1 458 ? -21.869 7.820 27.369 1.00 25.08 458 ASN A O 1
ATOM 3643 N N . CYS A 1 459 ? -21.395 7.152 25.296 1.00 28.98 459 CYS A N 1
ATOM 3644 C CA . CYS A 1 459 ? -19.970 7.418 25.409 1.00 28.98 459 CYS A CA 1
ATOM 3645 C C . CYS A 1 459 ? -19.465 8.005 24.083 1.00 28.98 459 CYS A C 1
ATOM 3647 O O . CYS A 1 459 ? -19.619 7.350 23.055 1.00 28.98 459 CYS A O 1
ATOM 3649 N N . PRO A 1 460 ? -18.819 9.188 24.077 1.00 29.03 460 PRO A N 1
ATOM 3650 C CA . PRO A 1 460 ? -18.089 9.698 22.909 1.00 29.03 460 PRO A CA 1
ATOM 3651 C C . PRO A 1 460 ? -16.941 8.774 22.455 1.00 29.03 460 PRO A C 1
ATOM 3653 O O . PRO A 1 460 ? -16.267 9.073 21.478 1.00 29.03 460 PRO A O 1
ATOM 3656 N N . CYS A 1 461 ? -16.698 7.686 23.193 1.00 28.62 461 CYS A N 1
ATOM 3657 C CA . CYS A 1 461 ? -15.526 6.826 23.109 1.00 28.62 461 CYS A CA 1
ATOM 3658 C C . CYS A 1 461 ? -15.793 5.460 22.460 1.00 28.62 461 CYS A C 1
ATOM 3660 O O . CYS A 1 461 ? -14.896 4.615 22.461 1.00 28.62 461 CYS A O 1
ATOM 3662 N N . LEU A 1 462 ? -16.999 5.201 21.930 1.00 28.09 462 LEU A N 1
ATOM 3663 C CA . LEU A 1 462 ? -17.226 3.987 21.144 1.00 28.09 462 LEU A CA 1
ATOM 3664 C C . LEU A 1 462 ? -16.436 4.142 19.839 1.00 28.09 462 LEU A C 1
ATOM 3666 O O . LEU A 1 462 ? -16.858 4.810 18.899 1.00 28.09 462 LEU A O 1
ATOM 3670 N N . THR A 1 463 ? -15.231 3.586 19.823 1.00 31.20 463 THR A N 1
ATOM 3671 C CA . THR A 1 463 ? -14.352 3.625 18.661 1.00 31.20 463 THR A CA 1
ATOM 3672 C C . THR A 1 463 ? -14.771 2.480 17.750 1.00 31.20 463 THR A C 1
ATOM 3674 O O . THR A 1 463 ? -14.295 1.356 17.874 1.00 31.20 463 THR A O 1
ATOM 3677 N N . ILE A 1 464 ? -15.763 2.741 16.902 1.00 33.62 464 ILE A N 1
ATOM 3678 C CA . ILE A 1 464 ? -16.215 1.795 15.884 1.00 33.62 464 ILE A CA 1
ATOM 3679 C C . ILE A 1 464 ? -15.441 2.089 14.617 1.00 33.62 464 ILE A C 1
ATOM 3681 O O . ILE A 1 464 ? -15.609 3.138 13.996 1.00 33.62 464 ILE A O 1
ATOM 3685 N N . PHE A 1 465 ? -14.636 1.126 14.201 1.00 38.97 465 PHE A N 1
ATOM 3686 C CA . PHE A 1 465 ? -14.048 1.149 12.874 1.00 38.97 465 PHE A CA 1
ATOM 3687 C C . PHE A 1 465 ? -15.050 0.577 11.912 1.00 38.97 465 PHE A C 1
ATOM 3689 O O . PHE A 1 465 ? -15.376 -0.603 11.986 1.00 38.97 465 PHE A O 1
ATOM 3696 N N . ILE A 1 466 ? -15.546 1.433 11.036 1.00 34.50 466 ILE A N 1
ATOM 3697 C CA . ILE A 1 466 ? -16.338 1.002 9.905 1.00 34.50 466 ILE A CA 1
ATOM 3698 C C . ILE A 1 466 ? -15.413 1.015 8.712 1.00 34.50 466 ILE A C 1
ATOM 3700 O O . ILE A 1 466 ? -14.965 2.064 8.253 1.00 34.50 466 ILE A O 1
ATOM 3704 N N . VAL A 1 467 ? -15.129 -0.184 8.235 1.00 32.94 467 VAL A N 1
ATOM 3705 C CA . VAL A 1 467 ? -14.582 -0.355 6.906 1.00 32.94 467 VAL A CA 1
ATOM 3706 C C . VAL A 1 467 ? -15.780 -0.383 5.956 1.00 32.94 467 VAL A C 1
ATOM 3708 O O . VAL A 1 467 ? -16.598 -1.299 6.031 1.00 32.94 467 VAL A O 1
ATOM 3711 N N . LEU A 1 468 ? -15.905 0.645 5.118 1.00 26.61 468 LEU A N 1
ATOM 3712 C CA . LEU A 1 468 ? -16.845 0.692 3.996 1.00 26.61 468 LEU A CA 1
ATOM 3713 C C . LEU A 1 468 ? -16.047 0.386 2.725 1.00 26.61 468 LEU A C 1
ATOM 3715 O O . LEU A 1 468 ? -15.121 1.131 2.407 1.00 26.61 468 LEU A O 1
ATOM 3719 N N . TRP A 1 469 ? -16.385 -0.720 2.055 1.00 28.94 469 TRP A N 1
ATOM 3720 C CA . TRP A 1 469 ? -15.916 -1.091 0.711 1.00 28.94 469 TRP A CA 1
ATOM 3721 C C . TRP A 1 469 ? -17.080 -1.449 -0.200 1.00 28.94 469 TRP A C 1
ATOM 3723 O O . TRP A 1 469 ? -18.007 -2.143 0.294 1.00 28.94 469 TRP A O 1
#

Radius of gyration: 26.52 Å; Cα contacts (8 Å, |Δi|>4): 621; chains: 1; bounding box: 74×56×75 Å

Mean predicted aligned error: 10.53 Å

InterPro domains:
  IPR001810 F-box domain [PF00646] (11-43)
  IPR001810 F-box domain [PS50181] (6-52)
  IPR036047 F-box-like domain superfamily [SSF81383] (8-48)

Nearest PDB structures (foldseek):
  5xta-assembly1_D  TM=2.306E-01  e=2.652E-01  Legionella pneumophila
  8ah9-assembly1_A  TM=2.541E-01  e=6.495E+00  synthetic construct

Secondary structure (DSSP, 8-state):
--SSHHHHHHTS-HHHHHHHHHTS-HHHHHHHHTT-HHHHHHHH--TT----SHHHHHHHHHHHHHHHHHHHTSSS--GGG-B-TT--BSSTTS---S-S---S----HHHHHHHHHHHHHHHH-GGG--SHHHHHHHHHHHHHHHHSBPPBPSSSTTTSS--HHHHHHHHHHTTHHHHTTT-EES-----S---TTS---EEE--GGGS-HHHHHHHHHHHHHH---TGGGSHHHHHHHHHHHH-GGG--GGGTTSSB-TTSSSB-HHHHHHHHHHHHHHHHHHHHHHHHTT-TT--------TTSGGG---B-PPPS-TT----TT-PPPP-------SS-PPTT--TT--SEEEEEEEEE--HHHHHHHTS-STTS----GGGGGSSS--PEEEEEEEEEEEEEEE--TTSTT-PEEEEEEEEPTT---EEEEEEEE-TTS-EEEEEEEGGG-SS-TT-----B--

Sequence (469 aa):
MGSIAVIGMMCLPQELMEEILMLCDPVDVARVAMCCRRMYGIVYGDILQVDTSAAGERGRRERRAFWKALYLAQPLDDPRVCVNWLGDSRVSGASTVEGEDDDGDSVDWQNEVKRIVRARSIVSDVCLCRDEKELREVLETFLGLVEWVPPLRGRDGPGSDLARNLVWVPVVLKEFLDDIVGGVPESSVESEGTSVGETQLWRVPPRVKWSSKTKQLHAHLHTLYGLTRSDLGRRTRVDSRAFVYDMRKYTAENEYGPFKAGGKLVDWVHVQQIHHAVSMHIVWDSVQRLFAGDEEREFQYMIYPMSMPLTQTLIPRGGGEGEEEDVGRIPPVDVSSENNEESLPEGADWAAVGGIWNVCFCFCDHRELIAYNEPVDGTGELDTSLFEEEDFTEIFRQLVVDIHVTRVAEDPEHPGRPIIGFVGEMRPPSTSTMYGIVQLTSDNHLKWQFVSWIFYMNCPCLTIFIVLW

Organism: NCBI:txid1400762